Protein 8R3W (pdb70)

Radius of gyration: 24.45 Å; Cα contacts (8 Å, |Δi|>4): 1312; chains: 2; bounding box: 56×61×71 Å

Structure (mmCIF, N/CA/C/O backbone):
data_8R3W
#
_entry.id   8R3W
#
_cell.length_a   64.780
_cell.length_b   65.000
_cell.length_c   122.270
_cell.angle_alpha   90.00
_cell.angle_beta   90.00
_cell.angle_gamma   90.00
#
_symmetry.space_group_name_H-M   'P 21 21 21'
#
loop_
_entity.id
_entity.type
_entity.pdbx_description
1 polymer 'Homospecific Diabody CR57'
2 water water
#
loop_
_atom_site.group_PDB
_atom_site.id
_atom_site.type_symbol
_atom_site.label_atom_id
_atom_site.label_alt_id
_atom_site.label_comp_id
_atom_site.label_asym_id
_atom_site.label_entity_id
_atom_site.label_seq_id
_atom_site.pdbx_PDB_ins_code
_atom_site.Cartn_x
_atom_site.Cartn_y
_atom_site.Cartn_z
_atom_site.occupancy
_atom_site.B_iso_or_equiv
_atom_site.auth_seq_id
_atom_site.auth_comp_id
_atom_site.auth_asym_id
_atom_site.auth_atom_id
_atom_site.pdbx_PDB_model_num
ATOM 1 N N . GLU A 1 4 ? 42.410 -57.798 53.121 1.00 88.91 1 GLU A N 1
ATOM 2 C CA . GLU A 1 4 ? 41.659 -57.967 54.360 1.00 100.87 1 GLU A CA 1
ATOM 3 C C . GLU A 1 4 ? 40.237 -58.435 54.074 1.00 103.64 1 GLU A C 1
ATOM 4 O O . GLU A 1 4 ? 39.975 -59.061 53.047 1.00 103.98 1 GLU A O 1
ATOM 10 N N . VAL A 1 5 ? 39.318 -58.123 54.989 1.00 98.25 2 VAL A N 1
ATOM 11 C CA . VAL A 1 5 ? 37.931 -58.544 54.832 1.00 90.45 2 VAL A CA 1
ATOM 12 C C . VAL A 1 5 ? 37.291 -57.765 53.692 1.00 82.45 2 VAL A C 1
ATOM 13 O O . VAL A 1 5 ? 37.333 -56.528 53.660 1.00 78.12 2 VAL A O 1
ATOM 17 N N . GLN A 1 6 ? 36.694 -58.488 52.748 1.00 77.65 3 GLN A N 1
ATOM 18 C CA . GLN A 1 6 ? 36.049 -57.898 51.584 1.00 73.73 3 GLN A CA 1
ATOM 19 C C . GLN A 1 6 ? 34.574 -58.272 51.585 1.00 69.78 3 GLN A C 1
ATOM 20 O O . GLN A 1 6 ? 34.227 -59.444 51.765 1.00 71.69 3 GLN A O 1
ATOM 26 N N . LEU A 1 7 ? 33.712 -57.279 51.386 1.00 59.78 4 LEU A N 1
ATOM 27 C CA . LEU A 1 7 ? 32.270 -57.483 51.346 1.00 58.78 4 LEU A CA 1
ATOM 28 C C . LEU A 1 7 ? 31.834 -57.632 49.893 1.00 56.57 4 LEU A C 1
ATOM 29 O O . LEU A 1 7 ? 32.004 -56.704 49.094 1.00 60.91 4 LEU A O 1
ATOM 34 N N . VAL A 1 8 ? 31.274 -58.791 49.555 1.00 53.66 5 VAL A N 1
ATOM 35 C CA . VAL A 1 8 ? 30.825 -59.096 48.200 1.00 50.86 5 VAL A CA 1
ATOM 36 C C . VAL A 1 8 ? 29.305 -59.176 48.200 1.00 51.96 5 VAL A C 1
ATOM 37 O O . VAL A 1 8 ? 28.712 -59.851 49.051 1.00 60.01 5 VAL A O 1
ATOM 41 N N . GLN A 1 9 ? 28.679 -58.497 47.245 1.00 48.71 6 GLN A N 1
ATOM 42 C CA . GLN A 1 9 ? 27.230 -58.427 47.146 1.00 51.15 6 GLN A CA 1
ATOM 43 C C . GLN A 1 9 ? 26.737 -59.207 45.935 1.00 51.40 6 GLN A C 1
ATOM 44 O O . GLN A 1 9 ? 27.494 -59.505 45.007 1.00 50.74 6 GLN A O 1
ATOM 50 N N . SER A 1 10 ? 25.446 -59.529 45.953 1.00 53.66 7 SER A N 1
ATOM 51 C CA . SER A 1 10 ? 24.839 -60.262 44.854 1.00 48.68 7 SER A CA 1
ATOM 52 C C . SER A 1 10 ? 24.718 -59.371 43.617 1.00 53.07 7 SER A C 1
ATOM 53 O O . SER A 1 10 ? 24.924 -58.155 43.664 1.00 60.31 7 SER A O 1
ATOM 56 N N . GLY A 1 11 ? 24.370 -59.997 42.498 1.00 63.92 8 GLY A N 1
ATOM 57 C CA . GLY A 1 11 ? 24.334 -59.303 41.228 1.00 62.59 8 GLY A CA 1
ATOM 58 C C . GLY A 1 11 ? 23.131 -58.389 41.081 1.00 64.24 8 GLY A C 1
ATOM 59 O O . GLY A 1 11 ? 22.228 -58.334 41.919 1.00 64.72 8 GLY A O 1
ATOM 60 N N . ALA A 1 12 ? 23.126 -57.659 39.968 1.00 61.12 9 ALA A N 1
ATOM 61 C CA . ALA A 1 12 ? 22.077 -56.685 39.702 1.00 58.31 9 ALA A CA 1
ATOM 62 C C . ALA A 1 12 ? 20.756 -57.379 39.387 1.00 57.12 9 ALA A C 1
ATOM 63 O O . ALA A 1 12 ? 20.720 -58.518 38.914 1.00 64.54 9 ALA A O 1
ATOM 65 N N . GLU A 1 13 ? 19.660 -56.672 39.659 1.00 54.00 10 GLU A N 1
ATOM 66 C CA . GLU A 1 13 ? 18.316 -57.203 39.494 1.00 57.63 10 GLU A CA 1
ATOM 67 C C . GLU A 1 13 ? 17.444 -56.198 38.755 1.00 57.37 10 GLU A C 1
ATOM 68 O O . GLU A 1 13 ? 17.608 -54.983 38.895 1.00 56.05 10 GLU A O 1
ATOM 74 N N . VAL A 1 14 ? 16.510 -56.721 37.967 1.00 61.20 11 VAL A N 1
ATOM 75 C CA . VAL A 1 14 ? 15.50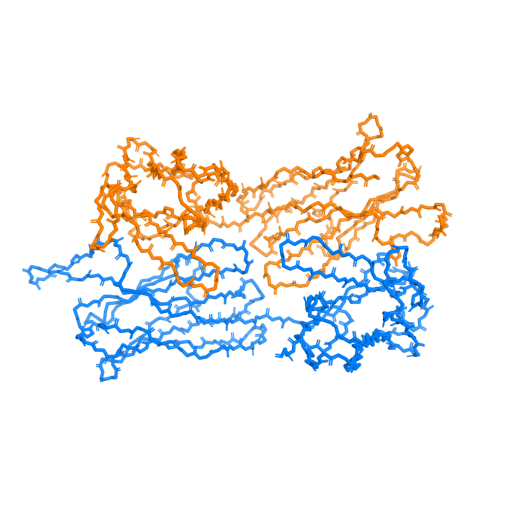9 -55.921 37.269 1.00 55.86 11 VAL A CA 1
ATOM 76 C C . VAL A 1 14 ? 14.149 -56.432 37.722 1.00 57.81 11 VAL A C 1
ATOM 77 O O . VAL A 1 14 ? 13.787 -57.583 37.445 1.00 68.06 11 VAL A O 1
ATOM 81 N N . LYS A 1 15 ? 13.400 -55.589 38.424 1.00 60.60 12 LYS A N 1
ATOM 82 C CA . LYS A 1 15 ? 12.137 -55.986 39.023 1.00 68.63 12 LYS A CA 1
ATOM 83 C C . LYS A 1 15 ? 11.012 -55.085 38.532 1.00 67.39 12 LYS A C 1
ATOM 84 O O . LYS A 1 15 ? 11.233 -53.951 38.100 1.00 71.31 12 LYS A O 1
ATOM 90 N N . LYS A 1 16 ? 9.794 -55.613 38.603 1.00 66.65 13 LYS A N 1
ATOM 91 C CA . LYS A 1 16 ? 8.577 -54.879 38.302 1.00 70.83 13 LYS A CA 1
ATOM 92 C C . LYS A 1 16 ? 8.045 -54.208 39.564 1.00 72.60 13 LYS A C 1
ATOM 93 O O . LYS A 1 16 ? 8.298 -54.679 40.679 1.00 73.26 13 LYS A O 1
ATOM 99 N N . PRO A 1 17 ? 7.318 -53.100 39.427 1.00 71.88 14 PRO A N 1
ATOM 100 C CA . PRO A 1 17 ? 6.721 -52.470 40.611 1.00 70.22 14 PRO A CA 1
ATOM 101 C C . PRO A 1 17 ? 5.714 -53.397 41.275 1.00 71.46 14 PRO A C 1
ATOM 102 O O . PRO A 1 17 ? 4.925 -54.070 40.608 1.00 75.64 14 PRO A O 1
ATOM 106 N N . GLY A 1 18 ? 5.754 -53.433 42.606 1.00 67.30 15 GLY A N 1
ATOM 107 C CA . GLY A 1 18 ? 4.855 -54.254 43.388 1.00 69.54 15 GLY A CA 1
ATOM 108 C C . GLY A 1 18 ? 5.446 -55.556 43.886 1.00 68.81 15 GLY A C 1
ATOM 109 O O . GLY A 1 18 ? 4.782 -56.263 44.654 1.00 69.22 15 GLY A O 1
ATOM 110 N N . SER A 1 19 ? 6.661 -55.895 43.473 1.00 65.47 16 SER A N 1
ATOM 111 C CA . SER A 1 19 ? 7.321 -57.112 43.909 1.00 68.47 16 SER A CA 1
ATOM 112 C C . SER A 1 19 ? 8.324 -56.782 45.012 1.00 59.45 16 SER A C 1
ATOM 113 O O . SER A 1 19 ? 8.409 -55.648 45.490 1.00 58.54 16 SER A O 1
ATOM 116 N N . SER A 1 20 ? 9.091 -57.783 45.429 1.00 61.33 17 SER A N 1
ATOM 117 C CA . SER A 1 20 ? 10.134 -57.617 46.428 1.00 51.46 17 SER A CA 1
ATOM 118 C C . SER A 1 20 ? 11.467 -58.081 45.855 1.00 52.43 17 SER A C 1
ATOM 119 O O . SER A 1 20 ? 11.529 -58.753 44.823 1.00 56.51 17 SER A O 1
ATOM 122 N N . VAL A 1 21 ? 12.543 -57.707 46.539 1.00 50.76 18 VAL A N 1
ATOM 123 C CA . VAL A 1 21 ? 13.898 -57.993 46.085 1.00 51.55 18 VAL A CA 1
ATOM 124 C C . VAL A 1 21 ? 14.766 -58.274 47.305 1.00 52.77 18 VAL A C 1
ATOM 125 O O . VAL A 1 21 ? 14.589 -57.659 48.362 1.00 51.39 18 VAL A O 1
ATOM 129 N N . LYS A 1 22 ? 15.694 -59.217 47.162 1.00 48.64 19 LYS A N 1
ATOM 130 C CA . LYS A 1 22 ? 16.615 -59.578 48.232 1.00 47.20 19 LYS A CA 1
ATOM 131 C C . LYS A 1 22 ? 18.039 -59.463 47.714 1.00 48.26 19 LYS A C 1
ATOM 132 O O . LYS A 1 22 ? 18.398 -60.111 46.725 1.00 64.01 19 LYS A O 1
ATOM 138 N N . VAL A 1 23 ? 18.841 -58.636 48.375 1.00 47.43 20 VAL A N 1
ATOM 139 C CA . VAL A 1 23 ? 20.257 -58.482 48.071 1.00 48.33 20 VAL A CA 1
ATOM 140 C C . VAL A 1 23 ? 21.049 -59.081 49.223 1.00 49.62 20 VAL A C 1
ATOM 141 O O . VAL A 1 23 ? 20.660 -58.953 50.390 1.00 47.96 20 VAL A O 1
ATOM 145 N N . SER A 1 24 ? 22.151 -59.747 48.896 1.00 44.04 21 SER A N 1
ATOM 146 C CA . SER A 1 24 ? 22.989 -60.395 49.890 1.00 50.37 21 SER A CA 1
ATOM 147 C C . SER A 1 24 ? 24.321 -59.666 50.006 1.00 50.87 21 SER A C 1
ATOM 148 O O . SER A 1 24 ? 24.709 -58.890 49.130 1.00 53.40 21 SER A O 1
ATOM 151 N N . CYS A 1 25 ? 25.019 -59.928 51.111 1.00 50.00 22 CYS A N 1
ATOM 152 C CA . CYS A 1 25 ? 26.310 -59.295 51.379 1.00 52.50 22 CYS A CA 1
ATOM 153 C C . CYS A 1 25 ? 27.129 -60.286 52.200 1.00 50.15 22 CYS A C 1
ATOM 154 O O . CYS A 1 25 ? 26.894 -60.444 53.401 1.00 48.54 22 CYS A O 1
ATOM 157 N N . LYS A 1 26 ? 28.074 -60.954 51.545 1.00 56.13 23 LYS A N 1
ATOM 158 C CA . LYS A 1 26 ? 28.901 -61.972 52.177 1.00 59.05 23 LYS A CA 1
ATOM 159 C C . LYS A 1 26 ? 30.255 -61.388 52.554 1.00 62.42 23 LYS A C 1
ATOM 160 O O . LYS A 1 26 ? 30.855 -60.632 51.783 1.00 61.09 23 LYS A O 1
ATOM 166 N N . ALA A 1 27 ? 30.731 -61.740 53.744 1.00 67.10 24 ALA A N 1
ATOM 167 C CA . ALA A 1 27 ? 32.047 -61.336 54.218 1.00 69.78 24 ALA A CA 1
ATOM 168 C C . ALA A 1 27 ? 33.031 -62.479 54.001 1.00 71.76 24 ALA A C 1
ATOM 169 O O . ALA A 1 27 ? 32.739 -63.628 54.348 1.00 72.37 24 ALA A O 1
ATOM 171 N N . SER A 1 28 ? 34.192 -62.160 53.425 1.00 78.01 25 SER A N 1
ATOM 172 C CA . SER A 1 28 ? 35.174 -63.193 53.108 1.00 82.24 25 SER A CA 1
ATOM 173 C C . SER A 1 28 ? 35.916 -63.669 54.351 1.00 87.36 25 SER A C 1
ATOM 174 O O . SER A 1 28 ? 36.200 -64.864 54.487 1.00 89.08 25 SER A O 1
ATOM 177 N N . GLY A 1 29 ? 36.245 -62.753 55.258 1.00 97.00 26 GLY A N 1
ATOM 178 C CA . GLY A 1 29 ? 36.955 -63.114 56.468 1.00 100.37 26 GLY A CA 1
ATOM 179 C C . GLY A 1 29 ? 36.407 -62.422 57.698 1.00 117.28 26 GLY A C 1
ATOM 180 O O . GLY A 1 29 ? 35.313 -61.850 57.660 1.00 107.90 26 GLY A O 1
ATOM 181 N N . GLY A 1 30 ? 37.158 -62.467 58.795 1.00 135.83 27 GLY A N 1
ATOM 182 C CA . GLY A 1 30 ? 36.737 -61.837 60.031 1.00 134.14 27 GLY A CA 1
ATOM 183 C C . GLY A 1 30 ? 35.558 -62.526 60.686 1.00 141.81 27 GLY A C 1
ATOM 184 O O . GLY A 1 30 ? 34.935 -63.410 60.091 1.00 140.64 27 GLY A O 1
ATOM 185 N N . THR A 1 31 ? 35.242 -62.133 61.916 1.00 149.64 28 THR A N 1
ATOM 186 C CA . THR A 1 31 ? 34.109 -62.686 62.645 1.00 146.06 28 THR A CA 1
ATOM 187 C C . THR A 1 31 ? 32.909 -61.759 62.501 1.00 128.23 28 THR A C 1
ATOM 188 O O . THR A 1 31 ? 33.008 -60.556 62.763 1.00 129.47 28 THR A O 1
ATOM 192 N N . PHE A 1 32 ? 31.779 -62.323 62.070 1.00 112.10 29 PHE A N 1
ATOM 193 C CA . PHE A 1 32 ? 30.584 -61.522 61.840 1.00 99.94 29 PHE A CA 1
ATOM 194 C C . PHE A 1 32 ? 29.964 -61.016 63.135 1.00 92.70 29 PHE A C 1
ATOM 195 O O . PHE A 1 32 ? 29.233 -60.019 63.111 1.00 80.53 29 PHE A O 1
ATOM 203 N N . ASN A 1 33 ? 30.243 -61.674 64.260 1.00 93.35 30 ASN A N 1
ATOM 204 C CA . ASN A 1 33 ? 29.613 -61.332 65.527 1.00 87.02 30 ASN A CA 1
ATOM 205 C C . ASN A 1 33 ? 30.142 -60.039 66.133 1.00 82.95 30 ASN A C 1
ATOM 206 O O . ASN A 1 33 ? 29.503 -59.500 67.044 1.00 75.12 30 ASN A O 1
ATOM 211 N N . ARG A 1 34 ? 31.277 -59.525 65.659 1.00 80.05 31 ARG A N 1
ATOM 212 C CA . ARG A 1 34 ? 31.890 -58.336 66.234 1.00 86.58 31 ARG A CA 1
ATOM 213 C C . ARG A 1 34 ? 31.637 -57.082 65.403 1.00 74.39 31 ARG A C 1
ATOM 214 O O . ARG A 1 34 ? 32.357 -56.089 65.557 1.00 70.63 31 ARG A O 1
ATOM 222 N N . TYR A 1 35 ? 30.631 -57.103 64.533 1.00 63.33 32 TYR A N 1
ATOM 223 C CA . TYR A 1 35 ? 30.338 -55.958 63.684 1.00 67.42 32 TYR A CA 1
ATOM 224 C C . TYR A 1 35 ? 28.837 -55.863 63.464 1.00 62.91 32 TYR A C 1
ATOM 225 O O . TYR A 1 35 ? 28.095 -56.825 63.676 1.00 65.61 32 TYR A O 1
ATOM 234 N N . THR A 1 36 ? 28.402 -54.685 63.033 1.00 56.57 33 THR A N 1
ATOM 235 C CA . THR A 1 36 ? 27.053 -54.472 62.536 1.00 54.10 33 THR A CA 1
ATOM 236 C C . THR A 1 36 ? 27.112 -54.216 61.036 1.00 47.96 33 THR A C 1
ATOM 237 O O . THR A 1 36 ? 28.138 -53.792 60.497 1.00 49.54 33 THR A O 1
ATOM 241 N N . VAL A 1 37 ? 26.001 -54.489 60.360 1.00 47.19 34 VAL A N 1
ATOM 242 C CA . VAL A 1 37 ? 25.918 -54.364 58.910 1.00 43.31 34 VAL A CA 1
ATOM 243 C C . VAL A 1 37 ? 24.798 -53.392 58.583 1.00 41.06 34 VAL A C 1
ATOM 244 O O . VAL A 1 37 ? 23.644 -53.612 58.972 1.00 42.62 34 VAL A O 1
ATOM 248 N N . ASN A 1 38 ? 25.138 -52.320 57.876 1.00 40.37 35 ASN A N 1
ATOM 249 C CA . ASN A 1 38 ? 24.187 -51.303 57.465 1.00 37.84 35 ASN A CA 1
ATOM 250 C C . ASN A 1 38 ? 23.926 -51.411 55.970 1.00 40.28 35 ASN A C 1
ATOM 251 O O . ASN A 1 38 ? 24.699 -52.019 55.225 1.00 42.40 35 ASN A O 1
ATOM 256 N N . TRP A 1 39 ? 22.824 -50.806 55.537 1.00 37.92 36 TRP A N 1
ATOM 257 C CA . TRP A 1 39 ? 22.476 -50.744 54.125 1.00 38.46 36 TRP A CA 1
ATOM 258 C C . TRP A 1 39 ? 22.217 -49.295 53.740 1.00 41.07 36 TRP A C 1
ATOM 259 O O . TRP A 1 39 ? 21.412 -48.608 54.378 1.00 33.77 36 TRP A O 1
ATOM 270 N N . VAL A 1 40 ? 22.915 -48.837 52.702 1.00 33.92 37 VAL A N 1
ATOM 271 C CA . VAL A 1 40 ? 22.798 -47.481 52.183 1.00 34.42 37 VAL A CA 1
ATOM 272 C C . VAL A 1 40 ? 22.531 -47.578 50.688 1.00 41.59 37 VAL A C 1
ATOM 273 O O . VAL A 1 40 ? 23.204 -48.340 49.984 1.00 40.19 37 VAL A O 1
ATOM 277 N N . ARG A 1 41 ? 21.554 -46.818 50.203 1.00 34.27 38 ARG A N 1
ATOM 278 C CA . ARG A 1 41 ? 21.200 -46.849 48.794 1.00 46.45 38 ARG A CA 1
ATOM 279 C C . ARG A 1 41 ? 21.465 -45.492 48.153 1.00 39.74 38 ARG A C 1
ATOM 280 O O . ARG A 1 41 ? 21.583 -44.468 48.833 1.00 42.85 38 ARG A O 1
ATOM 288 N N . GLN A 1 42 ? 21.568 -45.499 46.824 1.00 44.01 39 GLN A N 1
ATOM 289 C CA . GLN A 1 42 ? 21.957 -44.305 46.076 1.00 41.40 39 GLN A CA 1
ATOM 290 C C . GLN A 1 42 ? 21.269 -44.338 44.720 1.00 38.61 39 GLN A C 1
ATOM 291 O O . GLN A 1 42 ? 21.628 -45.148 43.860 1.00 38.44 39 GLN A O 1
ATOM 297 N N . ALA A 1 43 ? 20.286 -43.464 44.530 1.00 38.32 40 ALA A N 1
ATOM 298 C CA . ALA A 1 43 ? 19.628 -43.355 43.240 1.00 43.04 40 ALA A CA 1
ATOM 299 C C . ALA A 1 43 ? 20.605 -42.806 42.198 1.00 50.80 40 ALA A C 1
ATOM 300 O O . ALA A 1 43 ? 21.527 -42.059 42.538 1.00 40.80 40 ALA A O 1
ATOM 302 N N . PRO A 1 44 ? 20.429 -43.170 40.925 1.00 48.87 41 PRO A N 1
ATOM 303 C CA . PRO A 1 44 ? 21.372 -42.722 39.885 1.00 51.16 41 PRO A CA 1
ATOM 304 C C . PRO A 1 44 ? 21.477 -41.206 39.838 1.00 52.87 41 PRO A C 1
ATOM 305 O O . PRO A 1 44 ? 20.485 -40.501 39.640 1.00 51.78 41 PRO A O 1
ATOM 309 N N . GLY A 1 45 ? 22.698 -40.708 40.027 1.00 55.64 42 GLY A N 1
ATOM 310 C CA . GLY A 1 45 ? 22.954 -39.283 40.047 1.00 48.08 42 GLY A CA 1
ATOM 311 C C . GLY A 1 45 ? 22.570 -38.578 41.328 1.00 62.16 42 GLY A C 1
ATOM 312 O O . GLY A 1 45 ? 22.515 -37.344 41.342 1.00 63.90 42 GLY A O 1
ATOM 313 N N . GLN A 1 46 ? 22.316 -39.312 42.406 1.00 51.04 43 GLN A N 1
ATOM 314 C CA . GLN A 1 46 ? 21.797 -38.745 43.643 1.00 50.94 43 GLN A CA 1
ATOM 315 C C . GLN A 1 46 ? 22.712 -39.101 44.814 1.00 49.89 43 GLN A C 1
ATOM 316 O O . GLN A 1 46 ? 23.730 -39.780 44.660 1.00 45.28 43 GLN A O 1
ATOM 322 N N . GLY A 1 47 ? 22.330 -38.629 46.001 1.00 48.04 44 GLY A N 1
ATOM 323 C CA . GLY A 1 47 ? 23.128 -38.816 47.192 1.00 40.17 44 GLY A CA 1
ATOM 324 C C . GLY A 1 47 ? 22.882 -40.151 47.865 1.00 45.99 44 GLY A C 1
ATOM 325 O O . GLY A 1 47 ? 22.138 -41.007 47.385 1.00 42.91 44 GLY A O 1
ATOM 326 N N . LEU A 1 48 ? 23.535 -40.324 49.010 1.00 41.06 45 LEU A N 1
ATOM 327 C CA . LEU A 1 48 ? 23.422 -41.548 49.788 1.00 38.17 45 LEU A CA 1
ATOM 328 C C . LEU A 1 48 ? 22.274 -41.438 50.783 1.00 41.45 45 LEU A C 1
ATOM 329 O O . LEU A 1 48 ? 21.912 -40.346 51.228 1.00 40.50 45 LEU A O 1
ATOM 334 N N . GLU A 1 49 ? 21.701 -42.588 51.129 1.00 39.52 46 GLU A N 1
ATOM 335 C CA . GLU A 1 49 ? 20.532 -42.640 52.000 1.00 43.04 46 GLU A CA 1
ATOM 336 C C . GLU A 1 49 ? 20.632 -43.873 52.885 1.00 44.06 46 GLU A C 1
ATOM 337 O O . GLU A 1 49 ? 20.635 -45.002 52.384 1.00 38.39 46 GLU A O 1
ATOM 343 N N . TRP A 1 50 ? 20.719 -43.656 54.195 1.00 34.62 47 TRP A N 1
ATOM 344 C CA . TRP A 1 50 ? 20.760 -44.765 55.138 1.00 43.20 47 TRP A CA 1
ATOM 345 C C . TRP A 1 50 ? 19.387 -45.414 55.246 1.00 41.53 47 TRP A C 1
ATOM 346 O O . TRP A 1 50 ? 18.374 -44.728 55.412 1.00 38.42 47 TRP A O 1
ATOM 357 N N . MET A 1 51 ? 19.352 -46.741 55.151 1.00 39.30 48 MET A N 1
ATOM 358 C CA . MET A 1 51 ? 18.105 -47.492 55.234 1.00 38.84 48 MET A CA 1
ATOM 359 C C . MET A 1 51 ? 17.926 -48.236 56.545 1.00 38.62 48 MET A C 1
ATOM 360 O O . MET A 1 51 ? 16.833 -48.209 57.116 1.00 40.71 48 MET A O 1
ATOM 365 N N . GLY A 1 52 ? 18.959 -48.909 57.030 1.00 41.47 49 GLY A N 1
ATOM 366 C CA . GLY A 1 52 ? 18.833 -49.669 58.258 1.00 43.53 49 GLY A CA 1
ATOM 367 C C . GLY A 1 52 ? 20.108 -50.426 58.550 1.00 44.13 49 GLY A C 1
ATOM 368 O O . GLY A 1 52 ? 21.037 -50.470 57.736 1.00 39.99 49 GLY A O 1
ATOM 369 N N . GLY A 1 53 ? 20.136 -51.025 59.738 1.00 36.65 50 GLY A N 1
ATOM 370 C CA . GLY A 1 53 ? 21.278 -51.811 60.164 1.00 38.69 50 GLY A CA 1
ATOM 371 C C . GLY A 1 53 ? 20.832 -52.974 61.021 1.00 46.98 50 GLY A C 1
ATOM 372 O O . GLY A 1 53 ? 19.719 -52.988 61.558 1.00 43.42 50 GLY A O 1
ATOM 373 N N . ILE A 1 54 ? 21.718 -53.960 61.144 1.00 45.75 51 ILE A N 1
ATOM 374 C CA . ILE A 1 54 ? 21.452 -55.162 61.922 1.00 46.15 51 ILE A CA 1
ATOM 375 C C . ILE A 1 54 ? 22.644 -55.445 62.825 1.00 44.12 51 ILE A C 1
ATOM 376 O O . ILE A 1 54 ? 23.795 -55.195 62.450 1.00 42.96 51 ILE A O 1
ATOM 381 N N . ILE A 1 55 ? 22.363 -55.948 64.023 1.00 46.46 52 ILE A N 1
ATOM 382 C CA . ILE A 1 55 ? 23.393 -56.426 64.941 1.00 50.32 52 ILE A CA 1
ATOM 383 C C . ILE A 1 55 ? 23.307 -57.948 64.957 1.00 53.55 52 ILE A C 1
ATOM 384 O O . ILE A 1 55 ? 22.415 -58.506 65.611 1.00 59.99 52 ILE A O 1
ATOM 389 N N . PRO A 1 56 ? 24.192 -58.651 64.247 1.00 55.70 53 PRO A N 1
ATOM 390 C CA . PRO A 1 56 ? 24.055 -60.114 64.119 1.00 57.92 53 PRO A CA 1
ATOM 391 C C . PRO A 1 56 ? 23.963 -60.876 65.433 1.00 63.08 53 PRO A C 1
ATOM 392 O O . PRO A 1 56 ? 23.250 -61.886 65.491 1.00 73.89 53 PRO A O 1
ATOM 396 N N . ILE A 1 57 ? 24.654 -60.440 66.487 1.00 68.21 54 ILE A N 1
ATOM 397 C CA . ILE A 1 57 ? 24.605 -61.173 67.751 1.00 69.76 54 ILE A CA 1
ATOM 398 C C . ILE A 1 57 ? 23.234 -61.029 68.401 1.00 78.40 54 ILE A C 1
ATOM 399 O O . ILE A 1 57 ? 22.633 -62.014 68.847 1.00 82.26 54 ILE A O 1
ATOM 404 N N . PHE A 1 58 ? 22.721 -59.799 68.469 1.00 78.03 55 PHE A N 1
ATOM 405 C CA . PHE A 1 58 ? 21.436 -59.559 69.116 1.00 76.59 55 PHE A CA 1
ATOM 406 C C . PHE A 1 58 ? 20.263 -60.049 68.281 1.00 78.51 55 PHE A C 1
ATOM 407 O O . PHE A 1 58 ? 19.160 -60.199 68.816 1.00 75.14 55 PHE A O 1
ATOM 415 N N . GLY A 1 59 ? 20.472 -60.301 66.990 1.00 71.40 56 GLY A N 1
ATOM 416 C CA . GLY A 1 59 ? 19.365 -60.623 66.108 1.00 63.32 56 GLY A CA 1
ATOM 417 C C . GLY A 1 59 ? 18.358 -59.504 65.981 1.00 63.80 56 GLY A C 1
ATOM 418 O O . GLY A 1 59 ? 17.161 -59.766 65.821 1.00 60.37 56 GLY A O 1
ATOM 419 N N . THR A 1 60 ? 18.815 -58.256 66.054 1.00 58.79 57 THR A N 1
ATOM 420 C CA . THR A 1 60 ? 17.953 -57.084 66.051 1.00 52.78 57 THR A CA 1
ATOM 421 C C . THR A 1 60 ? 18.339 -56.175 64.893 1.00 48.46 57 THR A C 1
ATOM 422 O O . THR A 1 60 ? 19.525 -56.008 64.591 1.00 51.14 57 THR A O 1
ATOM 426 N N . ALA A 1 61 ? 17.333 -55.595 64.245 1.00 46.63 58 ALA A N 1
ATOM 427 C CA . ALA A 1 61 ? 17.541 -54.673 63.140 1.00 42.59 58 ALA A CA 1
ATOM 428 C C . ALA A 1 61 ? 16.744 -53.400 63.380 1.00 42.62 58 ALA A C 1
ATOM 429 O O . ALA A 1 61 ? 15.619 -53.445 63.887 1.00 46.30 58 ALA A O 1
ATOM 431 N N . ASN A 1 62 ? 17.336 -52.265 63.022 1.00 36.67 59 ASN A N 1
ATOM 432 C CA . ASN A 1 62 ? 16.673 -50.973 63.105 1.00 43.32 59 ASN A CA 1
ATOM 433 C C . ASN A 1 62 ? 16.579 -50.375 61.711 1.00 39.50 59 ASN A C 1
ATOM 434 O O . ASN A 1 62 ? 17.508 -50.508 60.910 1.00 39.52 59 ASN A O 1
ATOM 439 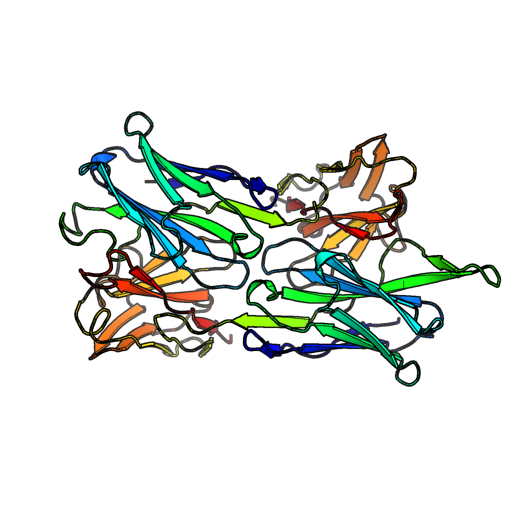N N . TYR A 1 63 ? 15.455 -49.722 61.423 1.00 41.12 60 TYR A N 1
ATOM 440 C CA . TYR A 1 63 ? 15.186 -49.187 60.096 1.00 39.55 60 TYR A CA 1
ATOM 441 C C . TYR A 1 63 ? 14.844 -47.708 60.176 1.00 43.10 60 TYR A C 1
ATOM 442 O O . TYR A 1 63 ? 14.258 -47.240 61.156 1.00 43.06 60 TYR A O 1
ATOM 451 N N . ALA A 1 64 ? 15.212 -46.978 59.126 1.00 51.25 61 ALA A N 1
ATOM 452 C CA . ALA A 1 64 ? 14.784 -45.595 58.991 1.00 46.97 61 ALA A CA 1
ATOM 453 C C . ALA A 1 64 ? 13.264 -45.529 58.860 1.00 51.86 61 ALA A C 1
ATOM 454 O O . ALA A 1 64 ? 12.607 -46.489 58.447 1.00 46.68 61 ALA A O 1
ATOM 456 N N . GLN A 1 65 ? 12.710 -44.368 59.213 1.00 55.20 62 GLN A N 1
ATOM 457 C CA . GLN A 1 65 ? 11.261 -44.233 59.344 1.00 56.34 62 GLN A CA 1
ATOM 458 C C . GLN A 1 65 ? 10.539 -44.575 58.045 1.00 56.95 62 GLN A C 1
ATOM 459 O O . GLN A 1 65 ? 9.583 -45.360 58.042 1.00 60.57 62 GLN A O 1
ATOM 465 N N . ARG A 1 66 ? 10.985 -43.998 56.928 1.00 54.27 63 ARG A N 1
ATOM 466 C CA . ARG A 1 66 ? 10.272 -44.152 55.664 1.00 61.02 63 ARG A CA 1
ATOM 467 C C . ARG A 1 66 ? 10.322 -45.572 55.113 1.00 56.39 63 ARG A C 1
ATOM 468 O O . ARG A 1 66 ? 9.602 -45.869 54.153 1.00 57.78 63 ARG A O 1
ATOM 476 N N . PHE A 1 67 ? 11.137 -46.454 55.689 1.00 49.30 64 PHE A N 1
ATOM 477 C CA . PHE A 1 67 ? 11.222 -47.831 55.228 1.00 57.27 64 PHE A CA 1
ATOM 478 C C . PHE A 1 67 ? 10.509 -48.820 56.141 1.00 52.34 64 PHE A C 1
ATOM 479 O O . PHE A 1 67 ? 10.416 -50.000 55.789 1.00 57.01 64 PHE A O 1
ATOM 487 N N . GLN A 1 68 ? 10.006 -48.374 57.290 1.00 47.54 65 GLN A N 1
ATOM 488 C CA . GLN A 1 68 ? 9.325 -49.280 58.206 1.00 51.25 65 GLN A CA 1
ATOM 489 C C . GLN A 1 68 ? 8.057 -49.827 57.564 1.00 50.04 65 GLN A C 1
ATOM 490 O O . GLN A 1 68 ? 7.241 -49.073 57.027 1.00 54.47 65 GLN A O 1
ATOM 496 N N . GLY A 1 69 ? 7.900 -51.147 57.618 1.00 49.70 66 GLY A N 1
ATOM 497 C CA . GLY A 1 69 ? 6.802 -51.828 56.969 1.00 48.25 66 GLY A CA 1
ATOM 498 C C . GLY A 1 69 ? 7.127 -52.371 55.595 1.00 45.09 66 GLY A C 1
ATOM 499 O O . GLY A 1 69 ? 6.339 -53.157 55.057 1.00 46.95 66 GLY A O 1
ATOM 500 N N . ARG A 1 70 ? 8.263 -51.974 55.016 1.00 42.39 67 ARG A N 1
ATOM 501 C CA . ARG A 1 70 ? 8.688 -52.462 53.712 1.00 46.33 67 ARG A CA 1
ATOM 502 C C . ARG A 1 70 ? 10.090 -53.053 53.701 1.00 44.95 67 ARG A C 1
ATOM 503 O O . ARG A 1 70 ? 10.458 -53.691 52.709 1.00 42.43 67 ARG A O 1
ATOM 511 N N . LEU A 1 71 ? 10.885 -52.854 54.746 1.00 41.02 68 LEU A N 1
ATOM 512 C CA . LEU A 1 71 ? 12.279 -53.270 54.761 1.00 44.30 68 LEU A CA 1
ATOM 513 C C . LEU A 1 71 ? 12.531 -54.176 55.955 1.00 48.34 68 LEU A C 1
ATOM 514 O O . LEU A 1 71 ? 12.130 -53.855 57.080 1.00 48.32 68 LEU A O 1
ATOM 519 N N . THR A 1 72 ? 13.182 -55.309 55.705 1.00 42.87 69 THR A N 1
ATOM 520 C CA . THR A 1 72 ? 13.679 -56.184 56.756 1.00 43.12 69 THR A CA 1
ATOM 521 C C . THR A 1 72 ? 15.106 -56.582 56.417 1.00 47.38 69 THR A C 1
ATOM 522 O O . THR A 1 72 ? 15.436 -56.808 55.249 1.00 48.10 69 THR A O 1
ATOM 526 N N . ILE A 1 73 ? 15.952 -56.650 57.439 1.00 42.19 70 ILE A N 1
ATOM 527 C CA . ILE A 1 73 ? 17.351 -57.027 57.286 1.00 38.37 70 ILE A CA 1
ATOM 528 C C . ILE A 1 73 ? 17.609 -58.229 58.177 1.00 45.27 70 ILE A C 1
ATOM 529 O O . ILE A 1 73 ? 17.268 -58.210 59.365 1.00 48.41 70 ILE A O 1
ATOM 534 N N . THR A 1 74 ? 18.200 -59.271 57.605 1.00 47.09 71 THR A N 1
ATOM 535 C CA . THR A 1 74 ? 18.502 -60.492 58.331 1.00 49.67 71 THR A CA 1
ATOM 536 C C . THR A 1 74 ? 19.954 -60.870 58.088 1.00 52.26 71 THR A C 1
ATOM 537 O O . THR A 1 74 ? 20.663 -60.239 57.299 1.00 49.23 71 THR A O 1
ATOM 541 N N . ALA A 1 75 ? 20.395 -61.915 58.783 1.00 54.71 72 ALA A N 1
ATOM 542 C CA . ALA A 1 75 ? 21.769 -62.373 58.669 1.00 57.35 72 ALA A CA 1
ATOM 543 C C . ALA A 1 75 ? 21.823 -63.859 58.972 1.00 59.14 72 ALA A C 1
ATOM 544 O O . ALA A 1 75 ? 20.956 -64.408 59.657 1.00 64.59 72 ALA A O 1
ATOM 546 N N . ASP A 1 76 ? 22.855 -64.508 58.440 1.00 68.20 73 ASP A N 1
ATOM 547 C CA . ASP A 1 76 ? 23.158 -65.906 58.735 1.00 75.44 73 ASP A CA 1
ATOM 548 C C . ASP A 1 76 ? 24.616 -65.956 59.182 1.00 85.84 73 ASP A C 1
ATOM 549 O O . ASP A 1 76 ? 25.528 -65.842 58.358 1.00 85.55 73 ASP A O 1
ATOM 554 N N . GLU A 1 77 ? 24.828 -66.116 60.490 1.00 87.87 74 GLU A N 1
ATOM 555 C CA . GLU A 1 77 ? 26.180 -66.124 61.037 1.00 91.42 74 GLU A CA 1
ATOM 556 C C . GLU A 1 77 ? 27.002 -67.302 60.532 1.00 99.59 74 GLU A C 1
ATOM 557 O O . GLU A 1 77 ? 28.236 -67.246 60.576 1.00 97.33 74 GLU A O 1
ATOM 563 N N . SER A 1 78 ? 26.349 -68.364 60.053 1.00 95.06 75 SER A N 1
ATOM 564 C CA . SER A 1 78 ? 27.081 -69.532 59.572 1.00 100.00 75 SER A CA 1
ATOM 565 C C . SER A 1 78 ? 27.881 -69.202 58.318 1.00 98.67 75 SER A C 1
ATOM 566 O O . SER A 1 78 ? 29.058 -69.564 58.206 1.00 110.27 75 SER A O 1
ATOM 569 N N . THR A 1 79 ? 27.261 -68.513 57.364 1.00 95.15 76 THR A N 1
ATOM 570 C CA . THR A 1 79 ? 27.933 -68.106 56.139 1.00 93.80 76 THR A CA 1
ATOM 571 C C . THR A 1 79 ? 28.448 -66.674 56.192 1.00 83.35 76 THR A C 1
ATOM 572 O O . THR A 1 79 ? 28.995 -66.193 55.195 1.00 75.50 76 THR A O 1
ATOM 576 N N . SER A 1 80 ? 28.296 -65.992 57.329 1.00 80.71 77 SER A N 1
ATOM 577 C CA . SER A 1 80 ? 28.698 -64.594 57.477 1.00 75.66 77 SER A CA 1
ATOM 578 C C . SER A 1 80 ? 28.110 -63.743 56.355 1.00 70.82 77 SER A C 1
ATOM 579 O O . SER A 1 80 ? 28.796 -62.946 55.711 1.00 60.81 77 SER A O 1
ATOM 582 N N . THR A 1 81 ? 26.816 -63.936 56.111 1.00 69.35 78 THR A N 1
ATOM 583 C CA . THR A 1 81 ? 26.099 -63.256 55.043 1.00 63.35 78 THR A CA 1
ATOM 584 C C . THR A 1 81 ? 24.938 -62.476 55.639 1.00 59.39 78 THR A C 1
ATOM 585 O O . THR A 1 81 ? 24.167 -63.015 56.440 1.00 62.55 78 THR A O 1
ATOM 589 N N . ALA A 1 82 ? 24.821 -61.210 55.255 1.00 53.93 79 ALA A N 1
ATOM 590 C CA . ALA A 1 82 ? 23.698 -60.371 55.641 1.00 50.88 79 ALA A CA 1
ATOM 591 C C . ALA A 1 82 ? 22.787 -60.172 54.438 1.00 55.02 79 ALA A C 1
ATOM 592 O O . ALA A 1 82 ? 23.257 -60.085 53.298 1.00 48.43 79 ALA A O 1
ATOM 594 N N . TYR A 1 83 ? 21.484 -60.105 54.693 1.00 52.82 80 TYR A N 1
ATOM 595 C CA . TYR A 1 83 ? 20.493 -59.993 53.637 1.00 51.90 80 TYR A CA 1
ATOM 596 C C . TYR A 1 83 ? 19.629 -58.758 53.847 1.00 50.95 80 TYR A C 1
ATOM 597 O O . TYR A 1 83 ? 19.383 -58.332 54.979 1.00 45.34 80 TYR A O 1
ATOM 606 N N . MET A 1 84 ? 19.173 -58.190 52.735 1.00 48.48 81 MET A N 1
ATOM 607 C CA . MET A 1 84 ? 18.267 -57.053 52.738 1.00 51.23 81 MET A CA 1
ATOM 608 C C . MET A 1 84 ? 17.103 -57.363 51.812 1.00 50.75 81 MET A C 1
ATOM 609 O O . MET A 1 84 ? 17.314 -57.724 50.651 1.00 52.50 81 MET A O 1
ATOM 614 N N . GLU A 1 85 ? 15.882 -57.237 52.324 1.00 50.24 82 GLU A N 1
ATOM 615 C CA . GLU A 1 85 ? 14.677 -57.442 51.530 1.00 52.89 82 GLU A CA 1
ATOM 616 C C . GLU A 1 85 ? 13.839 -56.173 51.565 1.00 47.73 82 GLU A C 1
ATOM 617 O O . GLU A 1 85 ? 13.460 -55.706 52.645 1.00 45.80 82 GLU A O 1
ATOM 623 N N . LEU A 1 86 ? 13.554 -55.622 50.390 1.00 48.30 83 LEU A N 1
ATOM 624 C CA . LEU A 1 86 ? 12.699 -54.452 50.244 1.00 47.11 83 LEU A CA 1
ATOM 625 C C . LEU A 1 86 ? 11.418 -54.883 49.540 1.00 45.94 83 LEU A C 1
ATOM 626 O O . LEU A 1 86 ? 11.470 -55.428 48.433 1.00 52.31 83 LEU A O 1
ATOM 631 N N . SER A 1 87 ? 10.280 -54.649 50.185 1.00 45.73 84 SER A N 1
ATOM 632 C CA . SER A 1 87 ? 8.986 -55.093 49.689 1.00 47.64 84 SER A CA 1
ATOM 633 C C . SER A 1 87 ? 8.194 -53.923 49.114 1.00 51.25 84 SER A C 1
ATOM 634 O O . SER A 1 87 ? 8.535 -52.753 49.304 1.00 54.05 84 SER A O 1
ATOM 637 N N . SER A 1 88 ? 7.113 -54.263 48.411 1.00 50.47 85 SER A N 1
ATOM 638 C CA . SER A 1 88 ? 6.229 -53.295 47.761 1.00 56.88 85 SER A CA 1
ATOM 639 C C . SER A 1 88 ? 7.036 -52.268 46.965 1.00 57.38 85 SER A C 1
ATOM 640 O O . SER A 1 88 ? 7.017 -51.065 47.233 1.00 53.85 85 SER A O 1
ATOM 643 N N . LEU A 1 89 ? 7.760 -52.776 45.972 1.00 61.12 86 LEU A N 1
ATOM 644 C CA . LEU A 1 89 ? 8.694 -51.947 45.225 1.00 51.25 86 LEU A CA 1
ATOM 645 C C . LEU A 1 89 ? 7.958 -50.935 44.356 1.00 62.46 86 LEU A C 1
ATOM 646 O O . LEU A 1 89 ? 6.887 -51.217 43.809 1.00 59.62 86 LEU A O 1
ATOM 651 N N . ARG A 1 90 ? 8.539 -49.745 44.244 1.00 60.02 87 ARG A N 1
ATOM 652 C CA . ARG A 1 90 ? 8.079 -48.722 43.320 1.00 58.69 87 ARG A CA 1
ATOM 653 C C . ARG A 1 90 ? 9.266 -48.240 42.501 1.00 54.13 87 ARG A C 1
ATOM 654 O O . ARG A 1 90 ? 10.424 -48.474 42.857 1.00 52.88 87 ARG A O 1
ATOM 662 N N . SER A 1 91 ? 8.968 -47.559 41.392 1.00 56.37 88 SER A N 1
ATOM 663 C CA . SER A 1 91 ? 10.037 -47.024 40.552 1.00 62.05 88 SER A CA 1
ATOM 664 C C . SER A 1 91 ? 10.951 -46.097 41.341 1.00 63.00 88 SER A C 1
ATOM 665 O O . SER A 1 91 ? 12.129 -45.942 40.996 1.00 57.87 88 SER A O 1
ATOM 668 N N . ASP A 1 92 ? 10.431 -45.491 42.412 1.00 69.08 89 ASP A N 1
ATOM 669 C CA . ASP A 1 92 ? 11.223 -44.657 43.307 1.00 58.41 89 ASP A CA 1
ATOM 670 C C . ASP A 1 92 ? 12.332 -45.428 44.013 1.00 58.14 89 ASP A C 1
ATOM 671 O O . ASP A 1 92 ? 13.220 -44.801 44.600 1.00 54.75 89 ASP A O 1
ATOM 676 N N . ASP A 1 93 ? 12.306 -46.759 43.979 1.00 55.25 90 ASP A N 1
ATOM 677 C CA . ASP A 1 93 ? 13.310 -47.567 44.657 1.00 53.65 90 ASP A CA 1
ATOM 678 C C . ASP A 1 93 ? 14.478 -47.952 43.756 1.00 53.45 90 ASP A C 1
ATOM 679 O O . ASP A 1 93 ? 15.389 -48.650 44.214 1.00 51.79 90 ASP A O 1
ATOM 684 N N . THR A 1 94 ? 14.475 -47.519 42.496 1.00 52.57 91 THR A N 1
ATOM 685 C CA . THR A 1 94 ? 15.596 -47.781 41.601 1.00 45.62 91 THR A CA 1
ATOM 686 C C . THR A 1 94 ? 16.854 -47.101 42.125 1.00 45.92 91 THR A C 1
ATOM 687 O O . THR A 1 94 ? 16.921 -45.869 42.185 1.00 51.84 91 THR A O 1
ATOM 691 N N . ALA A 1 95 ? 17.853 -47.898 42.495 1.00 43.47 92 ALA A N 1
ATOM 692 C CA . ALA A 1 95 ? 19.061 -47.347 43.099 1.00 41.66 92 ALA A CA 1
ATOM 693 C C . ALA A 1 95 ? 20.134 -48.423 43.174 1.00 44.56 92 ALA A C 1
ATOM 694 O O . ALA A 1 95 ? 19.880 -49.608 42.940 1.00 40.77 92 ALA A O 1
ATOM 696 N N . VAL A 1 96 ? 21.344 -47.983 43.508 1.00 45.28 93 VAL A N 1
ATOM 697 C CA . VAL A 1 96 ? 22.441 -48.874 43.862 1.00 44.21 93 VAL A CA 1
ATOM 698 C C . VAL A 1 96 ? 22.412 -49.082 45.369 1.00 45.71 93 VAL A C 1
ATOM 699 O O . VAL A 1 96 ? 22.335 -48.114 46.136 1.00 37.82 93 VAL A O 1
ATOM 703 N N . TYR A 1 97 ? 22.477 -50.339 45.796 1.00 42.32 94 TYR A N 1
ATOM 704 C CA . TYR A 1 97 ? 22.364 -50.697 47.205 1.00 36.46 94 TYR A CA 1
ATOM 705 C C . TYR A 1 97 ? 23.715 -51.178 47.715 1.00 43.52 94 TYR A C 1
ATOM 706 O O . TYR A 1 97 ? 24.273 -52.148 47.191 1.00 44.23 94 TYR A O 1
ATOM 715 N N . PHE A 1 98 ? 24.234 -50.494 48.731 1.00 41.44 95 PHE A N 1
ATOM 716 C CA . PHE A 1 98 ? 25.501 -50.831 49.359 1.00 39.91 95 PHE A CA 1
ATOM 717 C C . PHE A 1 98 ? 25.261 -51.459 50.726 1.00 44.92 95 PHE A C 1
ATOM 718 O O . PHE A 1 98 ? 24.320 -51.095 51.438 1.00 39.72 95 PHE A O 1
ATOM 726 N N . CYS A 1 99 ? 26.125 -52.404 51.087 1.00 36.92 96 CYS A N 1
ATOM 727 C CA . CYS A 1 99 ? 26.252 -52.863 52.461 1.00 41.34 96 CYS A CA 1
ATOM 728 C C . CYS A 1 99 ? 27.556 -52.319 53.030 1.00 40.26 96 CYS A C 1
ATOM 729 O O . CYS A 1 99 ? 28.573 -52.257 52.330 1.00 43.11 96 CYS A O 1
ATOM 732 N N . ALA A 1 100 ? 27.515 -51.896 54.290 1.00 41.62 97 ALA A N 1
ATOM 733 C CA . ALA A 1 100 ? 28.669 -51.299 54.944 1.00 41.12 97 ALA A CA 1
ATOM 734 C C . ALA A 1 100 ? 28.786 -51.846 56.357 1.00 45.58 97 ALA A C 1
ATOM 735 O O . ALA A 1 100 ? 27.780 -52.011 57.053 1.00 46.77 97 ALA A O 1
ATOM 737 N N . ARG A 1 101 ? 30.017 -52.121 56.771 1.00 45.99 98 ARG A N 1
ATOM 738 C CA . ARG A 1 101 ? 30.298 -52.692 58.077 1.00 48.21 98 ARG A CA 1
ATOM 739 C C . ARG A 1 101 ? 30.642 -51.589 59.069 1.00 51.43 98 ARG A C 1
ATOM 740 O O . ARG A 1 101 ? 31.320 -50.616 58.724 1.00 46.93 98 ARG A O 1
ATOM 748 N N . GLU A 1 102 ? 30.170 -51.748 60.304 1.00 52.93 99 GLU A N 1
ATOM 749 C CA . GLU A 1 102 ? 30.412 -50.797 61.378 1.00 49.04 99 GLU A CA 1
ATOM 750 C C . GLU A 1 102 ? 31.007 -51.532 62.570 1.00 50.45 99 GLU A C 1
ATOM 751 O O . GLU A 1 102 ? 30.593 -52.650 62.888 1.00 49.80 99 GLU A O 1
ATOM 757 N N . ASN A 1 103 ? 31.978 -50.901 63.224 1.00 51.78 100 ASN A N 1
ATOM 758 C CA . ASN A 1 103 ? 32.661 -51.539 64.340 1.00 53.06 100 ASN A CA 1
ATOM 759 C C . ASN A 1 103 ? 31.754 -51.616 65.563 1.00 56.61 100 ASN A C 1
ATOM 760 O O . ASN A 1 103 ? 30.940 -50.726 65.824 1.00 54.56 100 ASN A O 1
ATOM 765 N N . LEU A 1 104 ? 31.911 -52.696 66.321 1.00 59.30 101 LEU A N 1
ATOM 766 C CA . LEU A 1 104 ? 31.102 -52.971 67.497 1.00 62.98 101 LEU A CA 1
ATOM 767 C C . LEU A 1 104 ? 32.003 -53.159 68.709 1.00 63.09 101 LEU A C 1
ATOM 768 O O . LEU A 1 104 ? 33.056 -53.798 68.617 1.00 75.17 101 LEU A O 1
ATOM 773 N N . ASP A 1 105 ? 31.592 -52.593 69.840 1.00 70.16 102 ASP A N 1
ATOM 774 C CA . ASP A 1 105 ? 32.311 -52.772 71.093 1.00 83.29 102 ASP A CA 1
ATOM 775 C C . ASP A 1 105 ? 31.304 -52.773 72.234 1.00 86.49 102 ASP A C 1
ATOM 776 O O . ASP A 1 105 ? 30.173 -52.304 72.086 1.00 83.07 102 ASP A O 1
ATOM 781 N N . ASN A 1 106 ? 31.723 -53.308 73.379 1.00 93.40 103 ASN A N 1
ATOM 782 C CA . ASN A 1 106 ? 30.805 -53.495 74.493 1.00 103.16 103 ASN A CA 1
ATOM 783 C C . ASN A 1 106 ? 31.562 -53.440 75.814 1.00 104.77 103 ASN A C 1
ATOM 784 O O . ASN A 1 106 ? 32.792 -53.346 75.854 1.00 102.13 103 ASN A O 1
ATOM 789 N N . SER A 1 107 ? 30.796 -53.503 76.905 1.00 107.47 104 SER A N 1
ATOM 790 C CA . SER A 1 107 ? 31.335 -53.589 78.256 1.00 114.76 104 SER A CA 1
ATOM 791 C C . SER A 1 107 ? 30.719 -54.743 79.036 1.00 118.05 104 SER A C 1
ATOM 792 O O . SER A 1 107 ? 30.870 -54.799 80.262 1.00 116.24 104 SER A O 1
ATOM 795 N N . GLY A 1 108 ? 30.026 -55.656 78.361 1.00 123.85 105 GLY A N 1
ATOM 796 C CA . GLY A 1 108 ? 29.302 -56.720 79.025 1.00 123.16 105 GLY A CA 1
ATOM 797 C C . GLY A 1 108 ? 27.872 -56.806 78.535 1.00 124.09 105 GLY A C 1
ATOM 798 O O . GLY A 1 108 ? 27.551 -57.627 77.669 1.00 125.88 105 GLY A O 1
ATOM 799 N N . THR A 1 109 ? 27.001 -55.952 79.077 1.00 122.99 106 THR A N 1
ATOM 800 C CA . THR A 1 109 ? 25.608 -55.898 78.662 1.00 126.01 106 THR A CA 1
ATOM 801 C C . THR A 1 109 ? 25.275 -54.697 77.790 1.00 117.72 106 THR A C 1
ATOM 802 O O . THR A 1 109 ? 24.222 -54.700 77.145 1.00 111.05 106 THR A O 1
ATOM 806 N N . TYR A 1 110 ? 26.134 -53.683 77.752 1.00 112.86 107 TYR A N 1
ATOM 807 C CA . TYR A 1 110 ? 25.910 -52.479 76.963 1.00 102.65 107 TYR A CA 1
ATOM 808 C C . TYR A 1 110 ? 26.853 -52.477 75.766 1.00 99.57 107 TYR A C 1
ATOM 809 O O . TYR A 1 110 ? 28.071 -52.601 75.932 1.00 99.69 107 TYR A O 1
ATOM 818 N N . TYR A 1 111 ? 26.288 -52.336 74.568 1.00 100.68 108 TYR A N 1
ATOM 819 C CA . TYR A 1 111 ? 27.037 -52.398 73.319 1.00 93.48 108 TYR A CA 1
ATOM 820 C C . TYR A 1 111 ? 26.912 -51.068 72.590 1.00 84.67 108 TYR A C 1
ATOM 821 O O . TYR A 1 111 ? 25.803 -50.546 72.430 1.00 85.42 108 TYR A O 1
ATOM 830 N N . TYR A 1 112 ? 28.044 -50.527 72.146 1.00 83.09 109 TYR A N 1
ATOM 831 C CA . TYR A 1 112 ? 28.088 -49.236 71.476 1.00 80.39 109 TYR A CA 1
ATOM 832 C C . TYR A 1 112 ? 28.741 -49.374 70.107 1.00 75.54 109 TYR A C 1
ATOM 833 O O . TYR A 1 112 ? 29.515 -50.302 69.851 1.00 71.81 109 TYR A O 1
ATOM 842 N N . PHE A 1 113 ? 28.421 -48.428 69.227 1.00 72.68 110 PHE A N 1
ATOM 843 C CA . PHE A 1 113 ? 28.852 -48.465 67.838 1.00 66.35 110 PHE A CA 1
ATOM 844 C C . PHE A 1 113 ? 29.867 -47.361 67.575 1.00 63.40 110 PHE A C 1
ATOM 845 O O . PHE A 1 113 ? 29.922 -46.351 68.284 1.00 65.24 110 PHE A O 1
ATOM 853 N N . SER A 1 114 ? 30.666 -47.560 66.525 1.00 61.30 111 SER A N 1
ATOM 854 C CA . SER A 1 114 ? 31.741 -46.624 66.213 1.00 62.48 111 SER A CA 1
ATOM 855 C C . SER A 1 114 ? 31.230 -45.344 65.562 1.00 57.26 111 SER A C 1
ATOM 856 O O . SER A 1 114 ? 31.800 -44.270 65.789 1.00 62.07 111 SER A O 1
ATOM 859 N N . GLY A 1 115 ? 30.174 -45.431 64.757 1.00 51.76 112 GLY A N 1
ATOM 860 C CA . GLY A 1 115 ? 29.618 -44.277 64.084 1.00 58.60 112 GLY A CA 1
ATOM 861 C C . GLY A 1 115 ? 30.075 -44.084 62.653 1.00 61.99 112 GLY A C 1
ATOM 862 O O . GLY A 1 115 ? 29.487 -43.261 61.942 1.00 68.31 112 GLY A O 1
ATOM 863 N N . TRP A 1 116 ? 31.100 -44.809 62.209 1.00 55.47 113 TRP A N 1
ATOM 864 C CA . TRP A 1 116 ? 31.607 -44.704 60.849 1.00 52.49 113 TRP A CA 1
ATOM 865 C C . TRP A 1 116 ? 31.566 -46.068 60.170 1.00 52.43 113 TRP A C 1
ATOM 866 O O . TRP A 1 116 ? 31.578 -47.113 60.826 1.00 55.34 113 TRP A O 1
ATOM 877 N N . PHE A 1 117 ? 31.523 -46.045 58.839 1.00 41.47 114 PHE A N 1
ATOM 878 C CA . PHE A 1 117 ? 31.334 -47.244 58.030 1.00 45.63 114 PHE A CA 1
ATOM 879 C C . PHE A 1 117 ? 32.600 -47.564 57.248 1.00 46.31 114 PHE A C 1
ATOM 880 O O . PHE A 1 117 ? 33.119 -46.708 56.525 1.00 53.04 114 PHE A O 1
ATOM 888 N N . ASP A 1 118 ? 33.076 -48.807 57.382 1.00 45.97 115 ASP A N 1
ATOM 889 C CA . ASP A 1 118 ? 34.248 -49.324 56.681 1.00 50.93 115 ASP A CA 1
ATOM 890 C C . ASP A 1 118 ? 34.434 -50.802 57.011 1.00 56.99 115 ASP A C 1
ATOM 891 O O . ASP A 1 118 ? 34.444 -51.174 58.192 1.00 56.94 115 ASP A O 1
ATOM 896 N N . PRO A 1 119 ? 34.592 -51.679 56.006 1.00 60.00 116 PRO A N 1
ATOM 897 C CA . PRO A 1 119 ? 34.592 -51.360 54.575 1.00 54.41 116 PRO A CA 1
ATOM 898 C C . PRO A 1 119 ? 33.195 -51.371 53.961 1.00 48.10 116 PRO A C 1
ATOM 899 O O . PRO A 1 119 ? 32.208 -51.501 54.685 1.00 48.33 116 PRO A O 1
ATOM 903 N N . TRP A 1 120 ? 33.122 -51.243 52.637 1.00 49.64 117 TRP A N 1
ATOM 904 C CA . TRP A 1 120 ? 31.863 -51.226 51.908 1.00 44.83 117 TRP A CA 1
ATOM 905 C C . TRP A 1 120 ? 31.843 -52.338 50.868 1.00 48.05 117 TRP A C 1
ATOM 906 O O . TRP A 1 120 ? 32.890 -52.775 50.382 1.00 46.79 117 TRP A O 1
ATOM 917 N N . GLY A 1 121 ? 30.634 -52.786 50.523 1.00 45.98 118 GLY A N 1
ATOM 918 C CA . GLY A 1 121 ? 30.466 -53.674 49.394 1.00 46.65 118 GLY A CA 1
ATOM 919 C C . GLY A 1 121 ? 30.528 -52.925 48.073 1.00 48.53 118 GLY A C 1
ATOM 920 O O . GLY A 1 121 ? 30.466 -51.698 48.015 1.00 52.21 118 GLY A O 1
ATOM 921 N N . GLN A 1 122 ? 30.653 -53.688 46.986 1.00 45.93 119 GLN A N 1
ATOM 922 C CA . GLN A 1 122 ? 30.782 -53.074 45.669 1.00 51.50 119 GLN A CA 1
ATOM 923 C C . GLN A 1 122 ? 29.490 -52.427 45.186 1.00 47.61 119 GLN A C 1
ATOM 924 O O . GLN A 1 122 ? 29.530 -51.653 44.224 1.00 54.82 119 GLN A O 1
ATOM 930 N N . GLY A 1 123 ? 28.364 -52.715 45.819 1.00 47.87 120 GLY A N 1
ATOM 931 C CA . GLY A 1 123 ? 27.102 -52.127 45.398 1.00 49.43 120 GLY A CA 1
ATOM 932 C C . GLY A 1 123 ? 26.332 -53.025 44.452 1.00 52.53 120 GLY A C 1
ATOM 933 O O . GLY A 1 123 ? 26.894 -53.744 43.626 1.00 58.81 120 GLY A O 1
ATOM 934 N N . THR A 1 124 ? 25.008 -52.978 44.579 1.00 54.65 121 THR A N 1
ATOM 935 C CA . THR A 1 124 ? 24.109 -53.778 43.759 1.00 52.74 121 THR A CA 1
ATOM 936 C C . THR A 1 124 ? 23.053 -52.869 43.155 1.00 50.43 121 THR A C 1
ATOM 937 O O . THR A 1 124 ? 22.393 -52.116 43.879 1.00 51.36 121 THR A O 1
ATOM 941 N N . LEU A 1 125 ? 22.893 -52.944 41.837 1.00 47.77 122 LEU A N 1
ATOM 942 C CA . LEU A 1 125 ? 21.922 -52.128 41.123 1.00 53.68 122 LEU A CA 1
ATOM 943 C C . LEU A 1 125 ? 20.575 -52.839 41.081 1.00 53.39 122 LEU A C 1
ATOM 944 O O . LEU A 1 125 ? 20.504 -54.032 40.772 1.00 52.14 122 LEU A O 1
ATOM 949 N N . VAL A 1 126 ? 19.514 -52.103 41.397 1.00 55.88 123 VAL A N 1
ATOM 950 C CA . VAL A 1 126 ? 18.146 -52.598 41.310 1.00 48.27 123 VAL A CA 1
ATOM 951 C C . VAL A 1 126 ? 17.344 -51.603 40.487 1.00 51.86 123 VAL A C 1
ATOM 952 O O . VAL A 1 126 ? 17.318 -50.409 40.805 1.00 50.96 123 VAL A O 1
ATOM 956 N N . THR A 1 127 ? 16.695 -52.090 39.433 1.00 55.12 124 THR A N 1
ATOM 957 C CA . THR A 1 127 ? 15.914 -51.252 38.533 1.00 52.68 124 THR A CA 1
ATOM 958 C C . THR A 1 127 ? 14.447 -51.643 38.633 1.00 59.62 124 THR A C 1
ATOM 959 O O . THR A 1 127 ? 14.086 -52.791 38.350 1.00 58.64 124 THR A O 1
ATOM 963 N N . VAL A 1 128 ? 13.612 -50.694 39.040 1.00 59.33 125 VAL A N 1
ATOM 964 C CA . VAL A 1 128 ? 12.166 -50.868 39.085 1.00 59.53 125 VAL A CA 1
ATOM 965 C C . VAL A 1 128 ? 11.571 -49.943 38.033 1.00 70.18 125 VAL A C 1
ATOM 966 O O . VAL A 1 128 ? 11.579 -48.716 38.194 1.00 71.87 125 VAL A O 1
ATOM 970 N N . SER A 1 129 ? 11.059 -50.525 36.951 1.00 68.47 126 SER A N 1
ATOM 971 C CA . SER A 1 129 ? 10.473 -49.760 35.861 1.00 83.29 126 SER A CA 1
ATOM 972 C C . SER A 1 129 ? 9.132 -50.362 35.470 1.00 80.53 126 SER A C 1
ATOM 973 O O . SER A 1 129 ? 8.954 -51.584 35.499 1.00 69.92 126 SER A O 1
ATOM 976 N N . SER A 1 130 ? 8.192 -49.495 35.111 1.00 80.81 127 SER A N 1
ATOM 977 C CA . SER A 1 130 ? 6.897 -49.904 34.599 1.00 76.35 127 SER A CA 1
ATOM 978 C C . SER A 1 130 ? 6.890 -49.775 33.078 1.00 78.12 127 SER A C 1
ATOM 979 O O . SER A 1 130 ? 7.886 -49.403 32.453 1.00 77.46 127 SER A O 1
ATOM 982 N N . GLN A 1 131 ? 5.749 -50.088 32.473 1.00 73.99 128 GLN A N 1
ATOM 983 C CA . GLN A 1 131 ? 5.604 -49.980 31.029 1.00 72.01 128 GLN A CA 1
ATOM 984 C C . GLN A 1 131 ? 5.218 -48.554 30.656 1.00 64.79 128 GLN A C 1
ATOM 985 O O . GLN A 1 131 ? 4.411 -47.912 31.336 1.00 66.18 128 GLN A O 1
ATOM 991 N N . SER A 1 132 ? 5.833 -48.050 29.590 1.00 60.21 129 SER A N 1
ATOM 992 C CA . SER A 1 132 ? 5.585 -46.698 29.121 1.00 58.88 129 SER A CA 1
ATOM 993 C C . SER A 1 132 ? 4.497 -46.707 28.051 1.00 59.25 129 SER A C 1
ATOM 994 O O . SER A 1 132 ? 4.005 -47.759 27.634 1.00 58.29 129 SER A O 1
ATOM 997 N N . ALA A 1 133 ? 4.112 -45.511 27.599 1.00 61.11 130 ALA A N 1
ATOM 998 C CA . ALA A 1 133 ? 3.117 -45.412 26.536 1.00 56.44 130 ALA A CA 1
ATOM 999 C C . ALA A 1 133 ? 3.647 -45.991 25.229 1.00 57.23 130 ALA A C 1
ATOM 1000 O O . ALA A 1 133 ? 2.897 -46.614 24.469 1.00 58.54 130 ALA A O 1
ATOM 1002 N N . LEU A 1 134 ? 4.933 -45.796 24.951 1.00 48.62 131 LEU A N 1
ATOM 1003 C CA . LEU A 1 134 ? 5.609 -46.429 23.827 1.00 48.57 131 LEU A CA 1
ATOM 1004 C C . LEU A 1 134 ? 6.599 -47.456 24.359 1.00 48.37 131 LEU A C 1
ATOM 1005 O O . LEU A 1 134 ? 7.218 -47.247 25.408 1.00 57.03 131 LEU A O 1
ATOM 1010 N N . THR A 1 135 ? 6.748 -48.566 23.641 1.00 42.44 132 THR A N 1
ATOM 1011 C CA . THR A 1 135 ? 7.553 -49.693 24.099 1.00 45.57 132 THR A CA 1
ATOM 1012 C C . THR A 1 135 ? 8.819 -49.805 23.260 1.00 46.48 132 THR A C 1
ATOM 1013 O O . THR A 1 135 ? 8.746 -49.950 22.035 1.00 45.20 132 THR A O 1
ATOM 1017 N N . GLN A 1 136 ? 9.969 -49.741 23.921 1.00 48.57 133 GLN A N 1
ATOM 1018 C CA . GLN A 1 136 ? 11.278 -49.952 23.330 1.00 46.61 133 GLN A CA 1
ATOM 1019 C C . GLN A 1 136 ? 11.977 -51.104 24.040 1.00 43.96 133 GLN A C 1
ATOM 1020 O O . GLN A 1 136 ? 11.624 -51.450 25.174 1.00 42.70 133 GLN A O 1
ATOM 1026 N N . PRO A 1 137 ? 12.973 -51.721 23.406 1.00 43.70 134 PRO A N 1
ATOM 1027 C CA . PRO A 1 137 ? 13.799 -52.694 24.131 1.00 40.79 134 PRO A CA 1
ATOM 1028 C C . PRO A 1 137 ? 14.574 -52.007 25.245 1.00 46.66 134 PRO A C 1
ATOM 1029 O O . PRO A 1 137 ? 14.985 -50.851 25.118 1.00 44.81 134 PRO A O 1
ATOM 1033 N N . ARG A 1 138 ? 14.765 -52.730 26.351 1.00 46.53 135 ARG A N 1
ATOM 1034 C CA . ARG A 1 138 ? 15.465 -52.154 27.494 1.00 47.29 135 ARG A CA 1
ATOM 1035 C C . ARG A 1 138 ? 16.896 -51.780 27.130 1.00 45.50 135 ARG A C 1
ATOM 1036 O O . ARG A 1 138 ? 17.379 -50.704 27.499 1.00 39.26 135 ARG A O 1
ATOM 1044 N N . SER A 1 139 ? 17.586 -52.649 26.397 1.00 40.98 136 SER A N 1
ATOM 1045 C CA . SER A 1 139 ? 18.970 -52.380 26.041 1.00 43.57 136 SER A CA 1
ATOM 1046 C C . SER A 1 139 ? 19.324 -53.142 24.775 1.00 44.96 136 SER A C 1
ATOM 1047 O O . SER A 1 139 ? 18.747 -54.193 24.479 1.00 51.61 136 SER A O 1
ATOM 1050 N N . VAL A 1 140 ? 20.277 -52.587 24.030 1.00 48.20 137 VAL A N 1
ATOM 1051 C CA . VAL A 1 140 ? 20.822 -53.213 22.834 1.00 45.45 137 VAL A CA 1
ATOM 1052 C C . VAL A 1 140 ? 22.335 -53.062 22.881 1.00 48.06 137 VAL A C 1
ATOM 1053 O O . VAL A 1 140 ? 22.865 -52.106 23.455 1.00 43.03 137 VAL A O 1
ATOM 1057 N N . SER A 1 141 ? 23.032 -54.018 22.276 1.00 48.68 138 SER A N 1
ATOM 1058 C CA . SER A 1 141 ? 24.487 -54.039 22.279 1.00 49.71 138 SER A CA 1
ATOM 1059 C C . SER A 1 141 ? 25.002 -54.267 20.868 1.00 49.77 138 SER A C 1
ATOM 1060 O O . SER A 1 141 ? 24.444 -55.070 20.113 1.00 47.93 138 SER A O 1
ATOM 1063 N N . GLY A 1 142 ? 26.073 -53.560 20.521 1.00 50.56 139 GLY A N 1
ATOM 1064 C CA . GLY A 1 142 ? 26.666 -53.693 19.206 1.00 46.47 139 GLY A CA 1
ATOM 1065 C C . GLY A 1 142 ? 28.159 -53.458 19.260 1.00 49.68 139 GLY A C 1
ATOM 1066 O O . GLY A 1 142 ? 28.695 -52.925 20.238 1.00 50.98 139 GLY A O 1
ATOM 1067 N N . SER A 1 143 ? 28.824 -53.869 18.193 1.00 47.52 140 SER A N 1
ATOM 1068 C CA . SER A 1 143 ? 30.254 -53.709 18.017 1.00 44.98 140 SER A CA 1
ATOM 1069 C C . SER A 1 143 ? 30.547 -52.542 17.089 1.00 47.95 140 SER A C 1
ATOM 1070 O O . SER A 1 143 ? 29.702 -52.150 16.279 1.00 49.84 140 SER A O 1
ATOM 1073 N N . PRO A 1 144 ? 31.735 -51.950 17.188 1.00 47.72 141 PRO A N 1
ATOM 1074 C CA . PRO A 1 144 ? 32.081 -50.839 16.292 1.00 53.40 141 PRO A CA 1
ATOM 1075 C C . PRO A 1 144 ? 32.015 -51.260 14.829 1.00 53.54 141 PRO A C 1
ATOM 1076 O O . PRO A 1 144 ? 32.525 -52.314 14.442 1.00 52.99 141 PRO A O 1
ATOM 1080 N N . GLY A 1 145 ? 31.373 -50.419 14.015 1.00 57.74 142 GLY A N 1
ATOM 1081 C CA . GLY A 1 145 ? 31.205 -50.651 12.601 1.00 50.59 142 GLY A CA 1
ATOM 1082 C C . GLY A 1 145 ? 29.881 -51.292 12.229 1.00 54.85 142 GLY A C 1
ATOM 1083 O O . GLY A 1 145 ? 29.411 -51.110 11.099 1.00 50.86 142 GLY A O 1
ATOM 1084 N N . GLN A 1 146 ? 29.269 -52.027 13.154 1.00 55.65 143 GLN A N 1
ATOM 1085 C CA . GLN A 1 146 ? 28.033 -52.743 12.881 1.00 44.62 143 GLN A CA 1
ATOM 1086 C C . GLN A 1 146 ? 26.846 -51.782 12.886 1.00 54.00 143 GLN A C 1
ATOM 1087 O O . GLN A 1 146 ? 26.979 -50.581 13.135 1.00 45.82 143 GLN A O 1
ATOM 1093 N N . SER A 1 147 ? 25.665 -52.326 12.603 1.00 51.99 144 SER A N 1
ATOM 1094 C CA . SER A 1 147 ? 24.418 -51.579 12.623 1.00 38.47 144 SER A CA 1
ATOM 1095 C C . SER A 1 147 ? 23.509 -52.124 13.716 1.00 43.37 144 SER A C 1
ATOM 1096 O O . SER A 1 147 ? 23.506 -53.325 14.003 1.00 37.77 144 SER A O 1
ATOM 1099 N N . VAL A 1 148 ? 22.745 -51.225 14.334 1.00 39.92 145 VAL A N 1
ATOM 1100 C CA . VAL A 1 148 ? 21.749 -51.588 15.333 1.00 41.78 145 VAL A CA 1
ATOM 1101 C C . VAL A 1 148 ? 20.455 -50.852 15.014 1.00 42.47 145 VAL A C 1
ATOM 1102 O O . VAL A 1 148 ? 20.465 -49.744 14.469 1.00 41.96 145 VAL A O 1
ATOM 1106 N N . THR A 1 149 ? 19.331 -51.485 15.346 1.00 38.84 146 THR A N 1
ATOM 1107 C CA . THR A 1 149 ? 18.013 -50.905 15.129 1.00 40.11 146 THR A CA 1
ATOM 1108 C C . THR A 1 149 ? 17.230 -50.956 16.432 1.00 43.75 146 THR A C 1
ATOM 1109 O O . THR A 1 149 ? 17.123 -52.018 17.056 1.00 42.74 146 THR A O 1
ATOM 1113 N N . ILE A 1 150 ? 16.693 -49.808 16.835 1.00 43.35 147 ILE A N 1
ATOM 1114 C CA . ILE A 1 150 ? 15.905 -49.668 18.053 1.00 38.30 147 ILE A CA 1
ATOM 1115 C C . ILE A 1 150 ? 14.459 -49.422 17.643 1.00 40.03 147 ILE A C 1
ATOM 1116 O O . ILE A 1 150 ? 14.152 -48.413 16.996 1.00 37.23 147 ILE A O 1
ATOM 1121 N N . SER A 1 151 ? 13.574 -50.340 18.015 1.00 42.04 148 SER A N 1
ATOM 1122 C CA . SER A 1 151 ? 12.171 -50.238 17.649 1.00 45.16 148 SER A CA 1
ATOM 1123 C C . SER A 1 151 ? 11.389 -49.476 18.716 1.00 43.26 148 SER A C 1
ATOM 1124 O O . SER A 1 151 ? 11.813 -49.355 19.867 1.00 47.32 148 SER A O 1
ATOM 1127 N N . CYS A 1 152 ? 10.228 -48.963 18.312 1.00 38.99 149 CYS A N 1
ATOM 1128 C CA . CYS A 1 152 ? 9.360 -48.194 19.199 1.00 43.25 149 CYS A CA 1
ATOM 1129 C C . CYS A 1 152 ? 7.922 -48.431 18.765 1.00 44.28 149 CYS A C 1
ATOM 1130 O O . CYS A 1 152 ? 7.543 -48.056 17.652 1.00 46.20 149 CYS A O 1
ATOM 1133 N N . THR A 1 153 ? 7.127 -49.055 19.630 1.00 43.80 150 THR A N 1
ATOM 1134 C CA . THR A 1 153 ? 5.774 -49.470 19.286 1.00 50.88 150 THR A CA 1
ATOM 1135 C C . THR A 1 153 ? 4.750 -48.687 20.096 1.00 51.38 150 THR A C 1
ATOM 1136 O O . THR A 1 153 ? 4.900 -48.514 21.310 1.00 45.90 150 THR A O 1
ATOM 1140 N N . GLY A 1 154 ? 3.706 -48.223 19.413 1.00 48.78 151 GLY A N 1
ATOM 1141 C CA . GLY A 1 154 ? 2.620 -47.511 20.055 1.00 51.74 151 GLY A CA 1
ATOM 1142 C C . GLY A 1 154 ? 1.264 -47.959 19.552 1.00 57.91 151 GLY A C 1
ATOM 1143 O O . GLY A 1 154 ? 1.091 -49.121 19.172 1.00 62.32 151 GLY A O 1
ATOM 1144 N N . THR A 1 155 ? 0.294 -47.051 19.543 1.00 57.57 152 THR A N 1
ATOM 1145 C CA . THR A 1 155 ? -1.054 -47.342 19.079 1.00 61.09 152 THR A CA 1
ATOM 1146 C C . THR A 1 155 ? -1.361 -46.519 17.833 1.00 66.14 152 THR A C 1
ATOM 1147 O O . THR A 1 155 ? -0.592 -45.643 17.427 1.00 61.91 152 THR A O 1
ATOM 1151 N N . SER A 1 156 ? -2.514 -46.808 17.228 1.00 65.37 153 SER A N 1
ATOM 1152 C CA . SER A 1 156 ? -2.915 -46.137 15.997 1.00 67.13 153 SER A CA 1
ATOM 1153 C C . SER A 1 156 ? -3.264 -44.668 16.199 1.00 65.28 153 SER A C 1
ATOM 1154 O O . SER A 1 156 ? -3.532 -43.980 15.208 1.00 66.65 153 SER A O 1
ATOM 1157 N N . SER A 1 157 ? -3.270 -44.168 17.434 1.00 64.91 154 SER A N 1
ATOM 1158 C CA . SER A 1 157 ? -3.581 -42.771 17.702 1.00 65.72 154 SER A CA 1
ATOM 1159 C C . SER A 1 157 ? -2.339 -41.938 18.004 1.00 69.02 154 SER A C 1
ATOM 1160 O O . SER A 1 157 ? -2.467 -40.770 18.384 1.00 69.21 154 SER A O 1
ATOM 1163 N N . ASP A 1 158 ? -1.143 -42.508 17.851 1.00 62.47 155 ASP A N 1
ATOM 1164 C CA . ASP A 1 158 ? 0.085 -41.727 17.965 1.00 62.77 155 ASP A CA 1
ATOM 1165 C C . ASP A 1 158 ? 1.042 -42.013 16.810 1.00 58.39 155 ASP A C 1
ATOM 1166 O O . ASP A 1 158 ? 1.083 -41.237 15.851 1.00 63.36 155 ASP A O 1
ATOM 1171 N N . ILE A 1 159 ? 1.815 -43.101 16.869 1.00 54.84 156 ILE A N 1
ATOM 1172 C CA . ILE A 1 159 ? 2.670 -43.439 15.732 1.00 61.10 156 ILE A CA 1
ATOM 1173 C C . ILE A 1 159 ? 1.842 -43.872 14.529 1.00 56.63 156 ILE A C 1
ATOM 1174 O O . ILE A 1 159 ? 2.237 -43.634 13.383 1.00 56.96 156 ILE A O 1
ATOM 1179 N N . GLY A 1 160 ? 0.691 -44.508 14.756 1.00 59.45 157 GLY A N 1
ATOM 1180 C CA . GLY A 1 160 ? -0.098 -45.017 13.649 1.00 60.76 157 GLY A CA 1
ATOM 1181 C C . GLY A 1 160 ? -0.961 -43.990 12.950 1.00 62.94 157 GLY A C 1
ATOM 1182 O O . GLY A 1 160 ? -1.452 -44.257 11.848 1.00 69.42 157 GLY A O 1
ATOM 1183 N N . GLY A 1 161 ? -1.159 -42.823 13.556 1.00 63.65 158 GLY A N 1
ATOM 1184 C CA . GLY A 1 161 ? -2.041 -41.830 12.975 1.00 57.93 158 GLY A CA 1
ATOM 1185 C C . GLY A 1 161 ? -1.365 -40.527 12.602 1.00 58.22 158 GLY A C 1
ATOM 1186 O O . GLY A 1 161 ? -1.995 -39.645 12.009 1.00 64.57 158 GLY A O 1
ATOM 1187 N N . TYR A 1 162 ? -0.085 -40.386 12.940 1.00 56.56 159 TYR A N 1
ATOM 1188 C CA . TYR A 1 162 ? 0.646 -39.158 12.669 1.00 56.98 159 TYR A CA 1
ATOM 1189 C C . TYR A 1 162 ? 2.076 -39.489 12.268 1.00 50.66 159 TYR A C 1
ATOM 1190 O O . TYR A 1 162 ? 2.568 -40.598 12.489 1.00 50.81 159 TYR A O 1
ATOM 1199 N N . ASN A 1 163 ? 2.739 -38.501 11.674 1.00 48.21 160 ASN A N 1
ATOM 1200 C CA . ASN A 1 163 ? 4.135 -38.612 11.278 1.00 46.07 160 ASN A CA 1
ATOM 1201 C C . ASN A 1 163 ? 5.081 -37.982 12.290 1.00 44.78 160 ASN A C 1
ATOM 1202 O O . ASN A 1 163 ? 6.294 -37.964 12.057 1.00 42.69 160 ASN A O 1
ATOM 1207 N N . PHE A 1 164 ? 4.558 -37.476 13.408 1.00 39.34 161 PHE A N 1
ATOM 1208 C CA . PHE A 1 164 ? 5.356 -36.730 14.383 1.00 45.72 161 PHE A CA 1
ATOM 1209 C C . PHE A 1 164 ? 6.011 -37.694 15.373 1.00 43.17 161 PHE A C 1
ATOM 1210 O O . PHE A 1 164 ? 5.620 -37.818 16.535 1.00 47.19 161 PHE A O 1
ATOM 1218 N N . VAL A 1 165 ? 7.041 -38.378 14.885 1.00 38.35 162 VAL A N 1
ATOM 1219 C CA . VAL A 1 165 ? 7.863 -39.259 15.703 1.00 36.31 162 VAL A CA 1
ATOM 1220 C C . VAL A 1 165 ? 9.268 -38.675 15.752 1.00 39.40 162 VAL A C 1
ATOM 1221 O O . VAL A 1 165 ? 9.832 -38.318 14.711 1.00 36.36 162 VAL A O 1
ATOM 1225 N N . SER A 1 166 ? 9.826 -38.569 16.956 1.00 34.51 163 SER A N 1
ATOM 1226 C CA . SER A 1 166 ? 11.152 -38.003 17.142 1.00 38.51 163 SER A CA 1
ATOM 1227 C C . SER A 1 166 ? 11.975 -38.898 18.059 1.00 33.63 163 SER A C 1
ATOM 1228 O O . SER A 1 166 ? 11.431 -39.639 18.882 1.00 38.78 163 SER A O 1
ATOM 1231 N N . TRP A 1 167 ? 13.298 -38.824 17.904 1.00 36.35 164 TRP A N 1
ATOM 1232 C CA . TRP A 1 167 ? 14.241 -39.630 18.670 1.00 34.09 164 TRP A CA 1
ATOM 1233 C C . TRP A 1 167 ? 15.240 -38.728 19.381 1.00 34.06 164 TRP A C 1
ATOM 1234 O O . TRP A 1 167 ? 15.695 -37.727 18.818 1.00 36.68 164 TRP A O 1
ATOM 1245 N N . TYR A 1 168 ? 15.599 -39.101 20.611 1.00 32.63 165 TYR A N 1
ATOM 1246 C CA . TYR A 1 168 ? 16.461 -38.292 21.460 1.00 30.79 165 TYR A CA 1
ATOM 1247 C C . TYR A 1 168 ? 17.587 -39.138 22.035 1.00 39.35 165 TYR A C 1
ATOM 1248 O O . TYR A 1 168 ? 17.359 -40.253 22.513 1.00 40.24 165 TYR A O 1
ATOM 1257 N N . GLN A 1 169 ? 18.800 -38.594 21.994 1.00 33.24 166 GLN A N 1
ATOM 1258 C CA . GLN A 1 169 ? 19.982 -39.226 22.563 1.00 36.79 166 GLN A CA 1
ATOM 1259 C C . GLN A 1 169 ? 20.386 -38.490 23.832 1.00 36.15 166 GLN A C 1
ATOM 1260 O O . GLN A 1 169 ? 20.380 -37.256 23.871 1.00 39.38 166 GLN A O 1
ATOM 1266 N N . GLN A 1 170 ? 20.733 -39.245 24.874 1.00 34.80 167 GLN A N 1
ATOM 1267 C CA . GLN A 1 170 ? 21.085 -38.664 26.166 1.00 43.38 167 GLN A CA 1
ATOM 1268 C C . GLN A 1 170 ? 22.339 -39.329 26.711 1.00 38.89 167 GLN A C 1
ATOM 1269 O O . GLN A 1 170 ? 22.340 -40.534 26.983 1.00 36.58 167 GLN A O 1
ATOM 1275 N N . HIS A 1 171 ? 23.378 -38.553 26.879 1.00 36.90 168 HIS A N 1
ATOM 1276 C CA . HIS A 1 171 ? 24.585 -39.015 27.538 1.00 45.02 168 HIS A CA 1
ATOM 1277 C C . HIS A 1 171 ? 24.4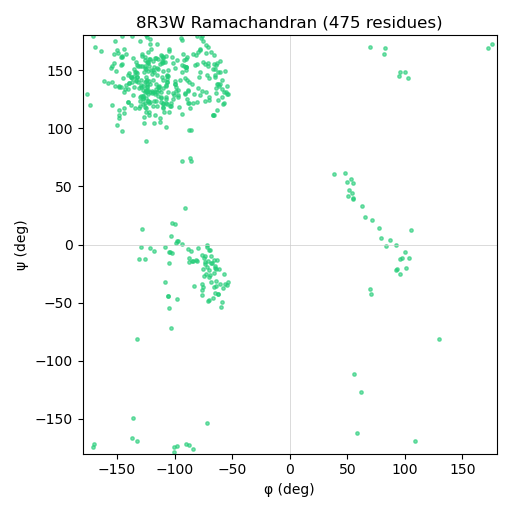98 -38.742 29.037 1.00 53.87 168 HIS A C 1
ATOM 1278 O O . HIS A 1 171 ? 23.787 -37.826 29.464 1.00 48.23 168 HIS A O 1
ATOM 1285 N N . PRO A 1 172 ? 25.192 -39.538 29.851 1.00 53.08 169 PRO A N 1
ATOM 1286 C CA . PRO A 1 172 ? 25.078 -39.386 31.309 1.00 58.49 169 PRO A CA 1
ATOM 1287 C C . PRO A 1 172 ? 25.399 -37.968 31.758 1.00 60.32 169 PRO A C 1
ATOM 1288 O O . PRO A 1 172 ? 26.407 -37.381 31.356 1.00 59.70 169 PRO A O 1
ATOM 1292 N N . GLY A 1 173 ? 24.516 -37.414 32.588 1.00 56.66 170 GLY A N 1
ATOM 1293 C CA . GLY A 1 173 ? 24.696 -36.088 33.136 1.00 55.14 170 GLY A CA 1
ATOM 1294 C C . GLY A 1 173 ? 24.347 -34.944 32.211 1.00 60.28 170 GLY A C 1
ATOM 1295 O O . GLY A 1 173 ? 24.565 -33.784 32.584 1.00 72.22 170 GLY A O 1
ATOM 1296 N N . LYS A 1 174 ? 23.809 -35.221 31.027 1.00 55.67 171 LYS A N 1
ATOM 1297 C CA . LYS A 1 174 ? 23.498 -34.193 30.045 1.00 56.41 171 LYS A CA 1
ATOM 1298 C C . LYS A 1 174 ? 22.011 -34.212 29.711 1.00 52.82 171 LYS A C 1
ATOM 1299 O O . LYS A 1 174 ? 21.279 -35.143 30.058 1.00 55.21 171 LYS A O 1
ATOM 1305 N N . ALA A 1 175 ? 21.576 -33.163 29.022 1.00 47.98 172 ALA A N 1
ATOM 1306 C CA . ALA A 1 175 ? 20.205 -33.067 28.556 1.00 49.13 172 ALA A CA 1
ATOM 1307 C C . ALA A 1 175 ? 20.026 -33.878 27.278 1.00 49.70 172 ALA A C 1
ATOM 1308 O O . ALA A 1 175 ? 20.992 -34.135 26.555 1.00 44.95 172 ALA A O 1
ATOM 1310 N N . PRO A 1 176 ? 18.799 -34.314 26.984 1.00 49.74 173 PRO A N 1
ATOM 1311 C CA . PRO A 1 176 ? 18.561 -35.034 25.728 1.00 40.20 173 PRO A CA 1
ATOM 1312 C C . PRO A 1 176 ? 18.900 -34.167 24.525 1.00 43.54 173 PRO A C 1
ATOM 1313 O O . PRO A 1 176 ? 18.772 -32.941 24.560 1.00 38.13 173 PRO A O 1
ATOM 1317 N N . LYS A 1 177 ? 19.346 -34.820 23.453 1.00 36.59 174 LYS A N 1
ATOM 1318 C CA . LYS A 1 177 ? 19.714 -34.145 22.215 1.00 41.21 174 LYS A CA 1
ATOM 1319 C C . LYS A 1 177 ? 18.913 -34.743 21.066 1.00 42.35 174 LYS A C 1
ATOM 1320 O O . LYS A 1 177 ? 18.844 -35.968 20.923 1.00 36.78 174 LYS A O 1
ATOM 1326 N N . LEU A 1 178 ? 18.315 -33.877 20.251 1.00 36.72 175 LEU A N 1
ATOM 1327 C CA . LEU A 1 178 ? 17.434 -34.326 19.178 1.00 37.84 175 LEU A CA 1
ATOM 1328 C C . LEU A 1 178 ? 18.243 -34.935 18.037 1.00 43.54 175 LEU A C 1
ATOM 1329 O O . LEU A 1 178 ? 19.129 -34.282 17.473 1.00 39.85 175 LEU A O 1
ATOM 1334 N N . MET A 1 179 ? 17.927 -36.182 17.687 1.00 37.71 176 MET A N 1
ATOM 1335 C CA . MET A 1 179 ? 18.604 -36.893 16.611 1.00 41.59 176 MET A CA 1
ATOM 1336 C C . MET A 1 179 ? 17.750 -37.072 15.367 1.00 39.18 176 MET A C 1
ATOM 1337 O O . MET A 1 179 ? 18.291 -37.097 14.261 1.00 41.35 176 MET A O 1
ATOM 1342 N N . ILE A 1 180 ? 16.438 -37.218 15.528 1.00 36.36 177 ILE A N 1
ATOM 1343 C CA . ILE A 1 180 ? 15.506 -37.451 14.432 1.00 36.19 177 ILE A CA 1
ATOM 1344 C C . ILE A 1 180 ? 14.196 -36.766 14.781 1.00 37.25 177 ILE A C 1
ATOM 1345 O O . ILE A 1 180 ? 13.725 -36.857 15.919 1.00 38.20 177 ILE A O 1
ATOM 1350 N N . TYR A 1 181 ? 13.608 -36.074 13.811 1.00 36.23 178 TYR A N 1
ATOM 1351 C CA . TYR A 1 181 ? 12.274 -35.517 13.971 1.00 42.01 178 TYR A CA 1
ATOM 1352 C C . TYR A 1 181 ? 11.480 -35.783 12.703 1.00 36.39 178 TYR A C 1
ATOM 1353 O O . TYR A 1 181 ? 12.045 -36.051 11.638 1.00 40.00 178 TYR A O 1
ATOM 1362 N N . ASP A 1 182 ? 10.154 -35.710 12.830 1.00 36.30 179 ASP A N 1
ATOM 1363 C CA . ASP A 1 182 ? 9.243 -35.993 11.720 1.00 43.85 179 ASP A CA 1
ATOM 1364 C C . ASP A 1 182 ? 9.509 -37.382 11.140 1.00 40.35 179 ASP A C 1
ATOM 1365 O O . ASP A 1 182 ? 9.494 -37.587 9.925 1.00 41.48 179 ASP A O 1
ATOM 1370 N N . ALA A 1 183 ? 9.793 -38.334 12.033 1.00 43.55 180 ALA A N 1
ATOM 1371 C CA . ALA A 1 183 ? 9.993 -39.747 11.718 1.00 36.84 180 ALA A CA 1
ATOM 1372 C C . ALA A 1 183 ? 11.277 -40.023 10.942 1.00 37.62 180 ALA A C 1
ATOM 1373 O O . ALA A 1 183 ? 11.940 -41.034 11.192 1.00 42.26 180 ALA A O 1
ATOM 1375 N N . THR A 1 184 ? 11.647 -39.150 10.001 1.00 43.48 181 THR A N 1
ATOM 1376 C CA . THR A 1 184 ? 12.755 -39.444 9.098 1.00 49.05 181 THR A CA 1
ATOM 1377 C C . THR A 1 184 ? 13.795 -38.340 8.965 1.00 42.39 181 THR A C 1
ATOM 1378 O O . THR A 1 184 ? 14.866 -38.602 8.406 1.00 37.66 181 THR A O 1
ATOM 1382 N N . LYS A 1 185 ? 13.529 -37.130 9.445 1.00 44.91 182 LYS A N 1
ATOM 1383 C CA . LYS A 1 185 ? 14.392 -35.992 9.161 1.00 41.92 182 LYS A CA 1
ATOM 1384 C C . LYS A 1 185 ? 15.499 -35.868 10.200 1.00 44.79 182 LYS A C 1
ATOM 1385 O O . LYS A 1 185 ? 15.282 -36.097 11.393 1.00 45.32 182 LYS A O 1
ATOM 1391 N N . ARG A 1 186 ? 16.690 -35.502 9.735 1.00 44.29 183 ARG A N 1
ATOM 1392 C CA . ARG A 1 186 ? 17.841 -35.290 10.602 1.00 48.21 183 ARG A CA 1
ATOM 1393 C C . ARG A 1 186 ? 18.046 -33.805 10.838 1.00 50.79 183 ARG A C 1
ATOM 1394 O O . ARG A 1 186 ? 18.073 -33.030 9.872 1.00 45.88 183 ARG A O 1
ATOM 1402 N N . PRO A 1 187 ? 18.194 -33.361 12.082 1.00 53.29 184 PRO A N 1
ATOM 1403 C CA . PRO A 1 187 ? 18.564 -31.963 12.324 1.00 59.46 184 PRO A CA 1
ATOM 1404 C C . PRO A 1 187 ? 20.023 -31.721 11.967 1.00 63.52 184 PRO A C 1
ATOM 1405 O O . PRO A 1 187 ? 20.817 -32.647 11.789 1.00 59.37 184 PRO A O 1
ATOM 1409 N N . SER A 1 188 ? 20.366 -30.440 11.854 1.00 68.29 185 SER A N 1
ATOM 1410 C CA . SER A 1 188 ? 21.721 -30.059 11.480 1.00 64.92 185 SER A CA 1
ATOM 1411 C C . SER A 1 188 ? 22.719 -30.534 12.528 1.00 72.22 185 SER A C 1
ATOM 1412 O O . SER A 1 188 ? 22.473 -30.443 13.734 1.00 69.37 185 SER A O 1
ATOM 1415 N N . GLY A 1 189 ? 23.851 -31.056 12.059 1.00 85.47 186 GLY A N 1
ATOM 1416 C CA . GLY A 1 189 ? 24.893 -31.536 12.940 1.00 73.15 186 GLY A CA 1
ATOM 1417 C C . GLY A 1 189 ? 24.749 -32.972 13.393 1.00 65.42 186 GLY A C 1
ATOM 1418 O O . GLY A 1 189 ? 25.555 -33.428 14.214 1.00 66.73 186 GLY A O 1
ATOM 1419 N N . VAL A 1 190 ? 23.756 -33.694 12.898 1.00 63.36 187 VAL A N 1
ATOM 1420 C CA . VAL A 1 190 ? 23.560 -35.106 13.223 1.00 60.64 187 VAL A CA 1
ATOM 1421 C C . VAL A 1 190 ? 24.078 -35.936 12.057 1.00 61.34 187 VAL A C 1
ATOM 1422 O O . VAL A 1 190 ? 23.645 -35.716 10.916 1.00 47.78 187 VAL A O 1
ATOM 1426 N N . PRO A 1 191 ? 24.993 -36.880 12.288 1.00 59.93 188 PRO A N 1
ATOM 1427 C CA . PRO A 1 191 ? 25.584 -37.627 11.171 1.00 61.11 188 PRO A CA 1
ATOM 1428 C C . PRO A 1 191 ? 24.547 -38.461 10.434 1.00 61.33 188 PRO A C 1
ATOM 1429 O O . PRO A 1 191 ? 23.521 -38.858 10.991 1.00 50.77 188 PRO A O 1
ATOM 1433 N N . ASP A 1 192 ? 24.837 -38.732 9.158 1.00 67.12 189 ASP A N 1
ATOM 1434 C CA . ASP A 1 192 ? 23.955 -39.537 8.321 1.00 64.21 189 ASP A CA 1
ATOM 1435 C C . ASP A 1 192 ? 23.924 -41.006 8.726 1.00 62.71 189 ASP A C 1
ATOM 1436 O O . ASP A 1 192 ? 23.152 -41.773 8.140 1.00 62.06 189 ASP A O 1
ATOM 1441 N N . ARG A 1 193 ? 24.746 -41.417 9.695 1.00 59.12 190 ARG A N 1
ATOM 1442 C CA . ARG A 1 193 ? 24.653 -42.771 10.226 1.00 54.85 190 ARG A CA 1
ATOM 1443 C C . ARG A 1 193 ? 23.337 -43.012 10.949 1.00 47.56 190 ARG A C 1
ATOM 1444 O O . ARG A 1 193 ? 22.899 -44.163 11.050 1.00 47.66 190 ARG A O 1
ATOM 1452 N N . PHE A 1 194 ? 22.702 -41.956 11.451 1.00 48.54 191 PHE A N 1
ATOM 1453 C CA . PHE A 1 194 ? 21.420 -42.060 12.135 1.00 37.40 191 PHE A CA 1
ATOM 1454 C C . PHE A 1 194 ? 20.290 -41.878 11.130 1.00 45.23 191 PHE A C 1
ATOM 1455 O O . PHE A 1 194 ? 20.292 -40.919 10.353 1.00 53.02 191 PHE A O 1
ATOM 1463 N N . SER A 1 195 ? 19.330 -42.800 11.145 1.00 36.16 192 SER A N 1
ATOM 1464 C CA . SER A 1 195 ? 18.197 -42.724 10.234 1.00 40.19 192 SER A CA 1
ATOM 1465 C C . SER A 1 195 ? 16.957 -43.254 10.938 1.00 45.98 192 SER A C 1
ATOM 1466 O O . SER A 1 195 ? 17.050 -44.052 11.874 1.00 41.66 192 SER A O 1
ATOM 1469 N N . GLY A 1 196 ? 15.797 -42.798 10.481 1.00 45.62 193 GLY A N 1
ATOM 1470 C CA . GLY A 1 196 ? 14.539 -43.186 11.085 1.00 39.30 193 GLY A CA 1
ATOM 1471 C C . GLY A 1 196 ? 13.529 -43.615 10.041 1.00 43.10 193 GLY A C 1
ATOM 1472 O O . GLY A 1 196 ? 13.580 -43.198 8.885 1.00 43.33 193 GLY A O 1
ATOM 1473 N N . SER A 1 197 ? 12.603 -44.468 10.472 1.00 40.87 194 SER A N 1
ATOM 1474 C CA . SER A 1 197 ? 11.535 -44.952 9.612 1.00 42.22 194 SER A CA 1
ATOM 1475 C C . SER A 1 197 ? 10.313 -45.243 10.472 1.00 47.80 194 SER A C 1
ATOM 1476 O O . SER A 1 197 ? 10.389 -45.299 11.702 1.00 49.23 194 SER A O 1
ATOM 1479 N N . LYS A 1 198 ? 9.178 -45.436 9.805 1.00 49.26 195 LYS A N 1
ATOM 1480 C CA . LYS A 1 198 ? 7.902 -45.608 10.484 1.00 51.05 195 LYS A CA 1
ATOM 1481 C C . LYS A 1 198 ? 7.026 -46.524 9.645 1.00 55.08 195 LYS A C 1
ATOM 1482 O O . LYS A 1 198 ? 6.975 -46.389 8.420 1.00 51.96 195 LYS A O 1
ATOM 1488 N N . SER A 1 199 ? 6.349 -47.460 10.306 1.00 54.60 196 SER A N 1
ATOM 1489 C CA . SER A 1 199 ? 5.504 -48.428 9.613 1.00 61.03 196 SER A CA 1
ATOM 1490 C C . SER A 1 199 ? 4.425 -48.912 10.567 1.00 58.55 196 SER A C 1
ATOM 1491 O O . SER A 1 199 ? 4.736 -49.494 11.612 1.00 56.38 196 SER A O 1
ATOM 1494 N N . GLY A 1 200 ? 3.166 -48.685 10.202 1.00 58.69 197 GLY A N 1
ATOM 1495 C CA . GLY A 1 200 ? 2.072 -49.060 11.083 1.00 56.21 197 GLY A CA 1
ATOM 1496 C C . GLY A 1 200 ? 2.155 -48.296 12.390 1.00 64.08 197 GLY A C 1
ATOM 1497 O O . GLY A 1 200 ? 2.238 -47.062 12.416 1.00 63.02 197 GLY A O 1
ATOM 1498 N N . ASN A 1 201 ? 2.143 -49.035 13.498 1.00 53.85 198 ASN A N 1
ATOM 1499 C CA . ASN A 1 201 ? 2.253 -48.454 14.827 1.00 55.90 198 ASN A CA 1
ATOM 1500 C C . ASN A 1 201 ? 3.665 -48.564 15.391 1.00 52.53 198 ASN A C 1
ATOM 1501 O O . ASN A 1 201 ? 3.855 -48.421 16.603 1.00 52.83 198 ASN A O 1
ATOM 1506 N N . THR A 1 202 ? 4.657 -48.813 14.540 1.00 48.81 199 THR A N 1
ATOM 1507 C CA . THR A 1 202 ? 6.031 -49.014 14.974 1.00 45.67 199 THR A CA 1
ATOM 1508 C C . THR A 1 202 ? 6.948 -48.038 14.253 1.00 47.93 199 THR A C 1
ATOM 1509 O O . THR A 1 202 ? 6.866 -47.890 13.029 1.00 48.87 199 THR A O 1
ATOM 1513 N N . ALA A 1 203 ? 7.811 -47.374 15.017 1.00 35.35 200 ALA A N 1
ATOM 1514 C CA . ALA A 1 203 ? 8.869 -46.525 14.495 1.00 40.01 200 ALA A CA 1
ATOM 1515 C C . ALA A 1 203 ? 10.221 -47.153 14.808 1.00 45.15 200 ALA A C 1
ATOM 1516 O O . ALA A 1 203 ? 10.362 -47.933 15.754 1.00 46.27 200 ALA A O 1
ATOM 1518 N N . SER A 1 204 ? 11.225 -46.808 14.003 1.00 40.29 201 SER A N 1
ATOM 1519 C CA . SER A 1 204 ? 12.532 -47.438 14.121 1.00 41.80 201 SER A CA 1
ATOM 1520 C C . SER A 1 204 ? 13.640 -46.411 13.956 1.00 42.57 201 SER A C 1
ATOM 1521 O O . SER A 1 204 ? 13.562 -45.536 13.090 1.00 44.14 201 SER A O 1
ATOM 1524 N N . LEU A 1 205 ? 14.674 -46.534 14.789 1.00 43.33 202 LEU A N 1
ATOM 1525 C CA . LEU A 1 205 ? 15.896 -45.744 14.678 1.00 38.20 202 LEU A CA 1
ATOM 1526 C C . LEU A 1 205 ? 17.054 -46.685 14.386 1.00 41.17 202 LEU A C 1
ATOM 1527 O O . LEU A 1 205 ? 17.303 -47.624 15.150 1.00 40.39 202 LEU A O 1
ATOM 1532 N N . THR A 1 206 ? 17.760 -46.434 13.289 1.00 36.53 203 THR A N 1
ATOM 1533 C CA . THR A 1 206 ? 18.899 -47.243 12.884 1.00 44.02 203 THR A CA 1
ATOM 1534 C C . THR A 1 206 ? 20.173 -46.410 12.943 1.00 42.50 203 THR A C 1
ATOM 1535 O O . THR A 1 206 ? 20.193 -45.253 12.511 1.00 43.81 203 THR A O 1
ATOM 1539 N N . ILE A 1 207 ? 21.230 -47.004 13.490 1.00 41.76 204 ILE A N 1
ATOM 1540 C CA . ILE A 1 207 ? 22.543 -46.378 13.584 1.00 40.62 204 ILE A CA 1
ATOM 1541 C C . ILE A 1 207 ? 23.530 -47.292 12.872 1.00 50.51 204 ILE A C 1
ATOM 1542 O O . ILE A 1 207 ? 23.807 -48.403 13.340 1.00 47.00 204 ILE A O 1
ATOM 1547 N N . SER A 1 208 ? 24.050 -46.836 11.737 1.00 53.69 205 SER A N 1
ATOM 1548 C CA . SER A 1 208 ? 25.096 -47.552 11.025 1.00 47.99 205 SER A CA 1
ATOM 1549 C C . SER A 1 208 ? 26.465 -47.047 11.464 1.00 52.42 205 SER A C 1
ATOM 1550 O O . SER A 1 208 ? 26.593 -45.977 12.065 1.00 51.25 205 SER A O 1
ATOM 1553 N N . GLY A 1 209 ? 27.495 -47.832 11.145 1.00 53.97 206 GLY A N 1
ATOM 1554 C CA . GLY A 1 209 ? 28.859 -47.485 11.498 1.00 55.79 206 GLY A CA 1
ATOM 1555 C C . GLY A 1 209 ? 28.998 -47.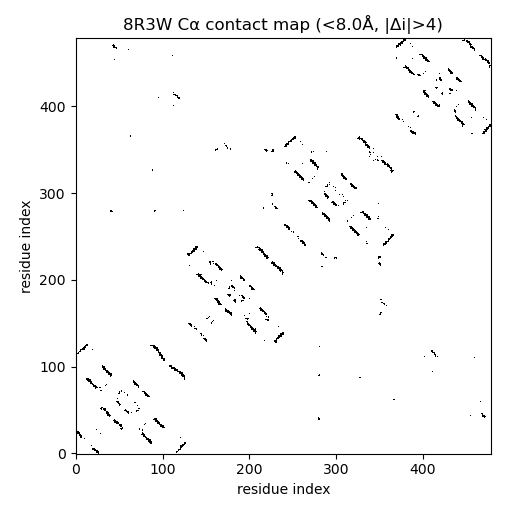104 12.956 1.00 55.92 206 GLY A C 1
ATOM 1556 O O . GLY A 1 209 ? 29.489 -46.018 13.278 1.00 63.40 206 GLY A O 1
ATOM 1557 N N . LEU A 1 210 ? 28.541 -47.992 13.837 1.00 50.75 207 LEU A N 1
ATOM 1558 C CA . LEU A 1 210 ? 28.503 -47.723 15.269 1.00 51.67 207 LEU A CA 1
ATOM 1559 C C . LEU A 1 210 ? 29.867 -47.285 15.786 1.00 56.69 207 LEU A C 1
ATOM 1560 O O . LEU A 1 210 ? 30.885 -47.931 15.522 1.00 56.44 207 LEU A O 1
ATOM 1565 N N . GLN A 1 211 ? 29.879 -46.173 16.515 1.00 57.41 208 GLN A N 1
ATOM 1566 C CA . GLN A 1 211 ? 31.081 -45.641 17.136 1.00 55.84 208 GLN A CA 1
ATOM 1567 C C . GLN A 1 211 ? 30.921 -45.651 18.650 1.00 57.80 208 GLN A C 1
ATOM 1568 O O . GLN A 1 211 ? 29.806 -45.717 19.177 1.00 51.32 208 GLN A O 1
ATOM 1574 N N . ALA A 1 212 ? 32.059 -45.580 19.347 1.00 55.68 209 ALA A N 1
ATOM 1575 C CA . ALA A 1 212 ? 32.039 -45.627 20.806 1.00 55.74 209 ALA A CA 1
ATOM 1576 C C . ALA A 1 212 ? 31.234 -44.477 21.396 1.00 52.85 209 ALA A C 1
ATOM 1577 O O . ALA A 1 212 ? 30.582 -44.644 22.433 1.00 60.47 209 ALA A O 1
ATOM 1579 N N . GLU A 1 213 ? 31.259 -43.309 20.751 1.00 51.98 210 GLU A N 1
ATOM 1580 C CA . GLU A 1 213 ? 30.507 -42.166 21.253 1.00 62.60 210 GLU A CA 1
ATOM 1581 C C . GLU A 1 213 ? 28.999 -42.370 21.158 1.00 57.15 210 GLU A C 1
ATOM 1582 O O . GLU A 1 213 ? 28.248 -41.634 21.806 1.00 57.90 210 GLU A O 1
ATOM 1588 N N . ASP A 1 214 ? 28.540 -43.347 20.371 1.00 58.23 211 ASP A N 1
ATOM 1589 C CA . ASP A 1 214 ? 27.110 -43.615 20.266 1.00 53.80 211 ASP A CA 1
ATOM 1590 C C . ASP A 1 214 ? 26.544 -44.293 21.507 1.00 46.93 211 ASP A C 1
ATOM 1591 O O . ASP A 1 214 ? 25.319 -44.412 21.619 1.00 44.71 211 ASP A O 1
ATOM 1596 N N . GLU A 1 215 ? 27.394 -44.744 22.427 1.00 44.30 212 GLU A N 1
ATOM 1597 C CA . GLU A 1 215 ? 26.930 -45.361 23.667 1.00 50.33 212 GLU A CA 1
ATOM 1598 C C . GLU A 1 215 ? 26.218 -44.314 24.516 1.00 48.41 212 GLU A C 1
ATOM 1599 O O . GLU A 1 215 ? 26.854 -43.387 25.028 1.00 55.50 212 GLU A O 1
ATOM 1605 N N . ALA A 1 216 ? 24.906 -44.461 24.670 1.00 43.03 213 ALA A N 1
ATOM 1606 C CA . ALA A 1 216 ? 24.076 -43.489 25.382 1.00 46.29 213 ALA A CA 1
ATOM 1607 C C . ALA A 1 216 ? 22.683 -44.088 25.564 1.00 43.76 213 ALA A C 1
ATOM 1608 O O . ALA A 1 216 ? 22.444 -45.257 25.241 1.00 38.51 213 ALA A O 1
ATOM 1610 N N . ASP A 1 217 ? 21.762 -43.280 26.086 1.00 39.48 214 ASP A N 1
ATOM 1611 C CA . ASP A 1 217 ? 20.356 -43.644 26.188 1.00 40.00 214 ASP A CA 1
ATOM 1612 C C . ASP A 1 217 ? 19.585 -42.995 25.046 1.00 39.71 214 ASP A C 1
ATOM 1613 O O . ASP A 1 217 ? 19.818 -41.829 24.714 1.00 40.85 214 ASP A O 1
ATOM 1618 N N . TYR A 1 218 ? 18.667 -43.753 24.450 1.00 37.95 215 TYR A N 1
ATOM 1619 C CA . TYR A 1 218 ? 17.853 -43.282 23.336 1.00 33.73 215 TYR A CA 1
ATOM 1620 C C . TYR A 1 218 ? 16.379 -43.432 23.680 1.00 37.07 215 TYR A C 1
ATOM 1621 O O . TYR A 1 218 ? 15.950 -44.491 24.151 1.00 37.07 215 TYR A O 1
ATOM 1630 N N . TYR A 1 219 ? 15.613 -42.374 23.436 1.00 30.82 216 TYR A N 1
ATOM 1631 C CA . TYR A 1 219 ? 14.182 -42.341 23.699 1.00 30.38 216 TYR A CA 1
ATOM 1632 C C . TYR A 1 219 ? 13.437 -41.981 22.421 1.00 35.88 216 TYR A C 1
ATOM 1633 O O . TYR A 1 219 ? 13.851 -41.080 21.686 1.00 32.23 216 TYR A O 1
ATOM 1642 N N . CYS A 1 220 ? 12.339 -42.685 22.159 1.00 30.60 217 CYS A N 1
ATOM 1643 C CA . CYS A 1 220 ? 11.420 -42.292 21.101 1.00 37.50 217 CYS A CA 1
ATOM 1644 C C . CYS A 1 220 ? 10.304 -41.433 21.685 1.00 40.17 217 CYS A C 1
ATOM 1645 O O . CYS A 1 220 ? 9.983 -41.518 22.873 1.00 39.10 217 CYS A O 1
ATOM 1648 N N . CYS A 1 221 ? 9.720 -40.591 20.836 1.00 40.56 218 CYS A N 1
ATOM 1649 C CA . CYS A 1 221 ? 8.729 -39.620 21.277 1.00 39.00 218 CYS A CA 1
ATOM 1650 C C . CYS A 1 221 ? 7.733 -39.380 20.153 1.00 37.96 218 CYS A C 1
ATOM 1651 O O . CYS A 1 221 ? 8.128 -39.214 18.997 1.00 39.86 218 CYS A O 1
ATOM 1654 N N . SER A 1 222 ? 6.445 -39.350 20.494 1.00 40.49 219 SER A N 1
ATOM 1655 C CA . SER A 1 222 ? 5.407 -39.225 19.482 1.00 42.67 219 SER A CA 1
ATOM 1656 C C . SER A 1 222 ? 4.326 -38.252 19.921 1.00 44.74 219 SER A C 1
ATOM 1657 O O . SER A 1 222 ? 3.986 -38.174 21.105 1.00 43.00 219 SER A O 1
ATOM 1660 N N . TYR A 1 223 ? 3.792 -37.514 18.950 1.00 47.37 220 TYR A N 1
ATOM 1661 C CA . TYR A 1 223 ? 2.571 -36.748 19.153 1.00 53.55 220 TYR A CA 1
ATOM 1662 C C . TYR A 1 223 ? 1.468 -37.661 19.672 1.00 57.91 220 TYR A C 1
ATOM 1663 O O . TYR A 1 223 ? 1.209 -38.726 19.104 1.00 55.23 220 TYR A O 1
ATOM 1672 N N . ALA A 1 224 ? 0.825 -37.245 20.764 1.00 65.24 221 ALA A N 1
ATOM 1673 C CA . ALA A 1 224 ? -0.169 -38.066 21.446 1.00 61.20 221 ALA A CA 1
ATOM 1674 C C . ALA A 1 224 ? -1.586 -37.831 20.937 1.00 73.50 221 ALA A C 1
ATOM 1675 O O . ALA A 1 224 ? -2.545 -37.955 21.709 1.00 88.61 221 ALA A O 1
ATOM 1677 N N . GLY A 1 225 ? -1.748 -37.501 19.663 1.00 69.04 222 GLY A N 1
ATOM 1678 C CA . GLY A 1 225 ? -3.063 -37.309 19.094 1.00 77.51 222 GLY A CA 1
ATOM 1679 C C . GLY A 1 225 ? -3.633 -35.932 19.384 1.00 88.29 222 GLY A C 1
ATOM 1680 O O . GLY A 1 225 ? -3.173 -35.199 20.257 1.00 93.45 222 GLY A O 1
ATOM 1681 N N . ASP A 1 226 ? -4.671 -35.582 18.621 1.00 94.04 223 ASP A N 1
ATOM 1682 C CA . ASP A 1 226 ? -5.301 -34.277 18.790 1.00 108.57 223 ASP A CA 1
ATOM 1683 C C . ASP A 1 226 ? -6.167 -34.239 20.042 1.00 115.14 223 ASP A C 1
ATOM 1684 O O . ASP A 1 226 ? -6.229 -33.214 20.731 1.00 120.61 223 ASP A O 1
ATOM 1689 N N . TYR A 1 227 ? -6.840 -35.348 20.357 1.00 113.90 224 TYR A N 1
ATOM 1690 C CA . TYR A 1 227 ? -7.709 -35.386 21.526 1.00 117.82 224 TYR A CA 1
ATOM 1691 C C . TYR A 1 227 ? -6.925 -35.405 22.832 1.00 108.27 224 TYR A C 1
ATOM 1692 O O . TYR A 1 227 ? -7.489 -35.083 23.883 1.00 112.78 224 TYR A O 1
ATOM 1701 N N . THR A 1 228 ? -5.644 -35.773 22.791 1.00 106.03 225 THR A N 1
ATOM 1702 C CA . THR A 1 228 ? -4.762 -35.754 23.958 1.00 104.47 225 THR A CA 1
ATOM 1703 C C . THR A 1 228 ? -3.550 -34.901 23.608 1.00 103.27 225 THR A C 1
ATOM 1704 O O . THR A 1 228 ? -2.543 -35.418 23.095 1.00 105.24 225 THR A O 1
ATOM 1708 N N . PRO A 1 229 ? -3.604 -33.592 23.854 1.00 106.00 226 PRO A N 1
ATOM 1709 C CA . PRO A 1 229 ? -2.470 -32.729 23.501 1.00 101.63 226 PRO A CA 1
ATOM 1710 C C . PRO A 1 229 ? -1.216 -33.117 24.269 1.00 101.55 226 PRO A C 1
ATOM 1711 O O . PRO A 1 229 ? -1.275 -33.591 25.405 1.00 91.73 226 PRO A O 1
ATOM 1715 N N . GLY A 1 230 ? -0.074 -32.915 23.628 1.00 83.91 227 GLY A N 1
ATOM 1716 C CA . GLY A 1 230 ? 1.211 -33.261 24.198 1.00 78.00 227 GLY A CA 1
ATOM 1717 C C . GLY A 1 230 ? 1.829 -34.458 23.499 1.00 68.08 227 GLY A C 1
ATOM 1718 O O . GLY A 1 230 ? 1.368 -34.917 22.450 1.00 71.06 227 GLY A O 1
ATOM 1719 N N . VAL A 1 231 ? 2.901 -34.969 24.106 1.00 49.99 228 VAL A N 1
ATOM 1720 C CA . VAL A 1 231 ? 3.641 -36.092 23.553 1.00 53.19 228 VAL A CA 1
ATOM 1721 C C . VAL A 1 231 ? 3.739 -37.200 24.591 1.00 45.00 228 VAL A C 1
ATOM 1722 O O . VAL A 1 231 ? 3.562 -36.986 25.791 1.00 44.42 228 VAL A O 1
ATOM 1726 N N . VAL A 1 232 ? 4.029 -38.399 24.101 1.00 44.06 229 VAL A N 1
ATOM 1727 C CA . VAL A 1 232 ? 4.341 -39.546 24.939 1.00 38.55 229 VAL A CA 1
ATOM 1728 C C . VAL A 1 232 ? 5.761 -39.979 24.614 1.00 36.43 229 VAL A C 1
ATOM 1729 O O . VAL A 1 232 ? 6.259 -39.757 23.506 1.00 41.17 229 VAL A O 1
ATOM 1733 N N . PHE A 1 233 ? 6.418 -40.591 25.594 1.00 36.74 230 PHE A N 1
ATOM 1734 C CA . PHE A 1 233 ? 7.793 -41.043 25.458 1.00 40.38 230 PHE A CA 1
ATOM 1735 C C . PHE A 1 233 ? 7.868 -42.552 25.637 1.00 45.84 230 PHE A C 1
ATOM 1736 O O . PHE A 1 233 ? 7.062 -43.151 26.357 1.00 43.75 230 PHE A O 1
ATOM 1744 N N . GLY A 1 234 ? 8.848 -43.164 24.974 1.00 41.64 231 GLY A N 1
ATOM 1745 C CA . GLY A 1 234 ? 9.184 -44.539 25.266 1.00 36.59 231 GLY A CA 1
ATOM 1746 C C . GLY A 1 234 ? 10.043 -44.647 26.515 1.00 44.10 231 GLY A C 1
ATOM 1747 O O . GLY A 1 234 ? 10.593 -43.663 27.010 1.00 42.77 231 GLY A O 1
ATOM 1748 N N . GLY A 1 235 ? 10.158 -45.876 27.025 1.00 42.26 232 GLY A N 1
ATOM 1749 C CA . GLY A 1 235 ? 10.880 -46.105 28.266 1.00 35.34 232 GLY A CA 1
ATOM 1750 C C . GLY A 1 235 ? 12.376 -45.884 28.175 1.00 33.22 232 GLY A C 1
ATOM 1751 O O . GLY A 1 235 ? 13.037 -45.755 29.211 1.00 51.63 232 GLY A O 1
ATOM 1752 N N . GLY A 1 236 ? 12.922 -45.839 26.974 1.00 36.82 233 GLY A N 1
ATOM 1753 C CA . GLY A 1 236 ? 14.346 -45.636 26.807 1.00 37.91 233 GLY A CA 1
ATOM 1754 C C . GLY A 1 236 ? 15.086 -46.933 26.541 1.00 45.28 233 GLY A C 1
ATOM 1755 O O . GLY A 1 236 ? 14.712 -48.009 27.021 1.00 42.88 233 GLY A O 1
ATOM 1756 N N . THR A 1 237 ? 16.161 -46.832 25.763 1.00 40.10 234 THR A N 1
ATOM 1757 C CA . THR A 1 237 ? 16.989 -47.976 25.401 1.00 39.98 234 THR A CA 1
ATOM 1758 C C . THR A 1 237 ? 18.440 -47.625 25.683 1.00 43.25 234 THR A C 1
ATOM 1759 O O . THR A 1 237 ? 18.948 -46.623 25.170 1.00 38.54 234 THR A O 1
ATOM 1763 N N . LYS A 1 238 ? 19.101 -48.442 26.498 1.00 40.11 235 LYS A N 1
ATOM 1764 C CA . LYS A 1 238 ? 20.519 -48.267 26.785 1.00 45.00 235 LYS A CA 1
ATOM 1765 C C . LYS A 1 238 ? 21.330 -48.982 25.710 1.00 42.52 235 LYS A C 1
ATOM 1766 O O . LYS A 1 238 ? 21.230 -50.204 25.560 1.00 44.17 235 LYS A O 1
ATOM 1772 N N . LEU A 1 239 ? 22.125 -48.225 24.960 1.00 42.13 236 LEU A N 1
ATOM 1773 C CA . LEU A 1 239 ? 22.941 -48.778 23.885 1.00 43.44 236 LEU A CA 1
ATOM 1774 C C . LEU A 1 239 ? 24.388 -48.871 24.350 1.00 44.73 236 LEU A C 1
ATOM 1775 O O . LEU A 1 239 ? 25.006 -47.852 24.675 1.00 44.29 236 LEU A O 1
ATOM 1780 N N . THR A 1 240 ? 24.923 -50.088 24.375 1.00 40.83 237 THR A N 1
ATOM 1781 C CA . THR A 1 240 ? 26.305 -50.344 24.755 1.00 40.32 237 THR A CA 1
ATOM 1782 C C . THR A 1 240 ? 27.119 -50.676 23.513 1.00 51.03 237 THR A C 1
ATOM 1783 O O . THR A 1 240 ? 26.704 -51.507 22.698 1.00 56.06 237 THR A O 1
ATOM 1787 N N . VAL A 1 241 ? 28.267 -50.025 23.369 1.00 49.83 238 VAL A N 1
ATOM 1788 C CA . VAL A 1 241 ? 29.203 -50.309 22.288 1.00 52.99 238 VAL A CA 1
ATOM 1789 C C . VAL A 1 241 ? 30.364 -51.091 22.888 1.00 56.53 238 VAL A C 1
ATOM 1790 O O . VAL A 1 241 ? 31.120 -50.568 23.714 1.00 55.86 238 VAL A O 1
ATOM 1794 N N . LEU A 1 242 ? 30.504 -52.351 22.481 1.00 57.35 239 LEU A N 1
ATOM 1795 C CA . LEU A 1 242 ? 31.533 -53.237 23.023 1.00 56.33 239 LEU A CA 1
ATOM 1796 C C . LEU A 1 242 ? 32.804 -53.056 22.204 1.00 70.72 239 LEU A C 1
ATOM 1797 O O . LEU A 1 242 ? 32.947 -53.629 21.121 1.00 67.04 239 LEU A O 1
ATOM 1802 N N . GLY A 1 243 ? 33.732 -52.258 22.723 1.00 79.01 240 GLY A N 1
ATOM 1803 C CA . GLY A 1 243 ? 34.990 -52.006 22.045 1.00 72.58 240 GLY A CA 1
ATOM 1804 C C . GLY A 1 243 ? 35.883 -53.228 21.958 1.00 74.84 240 GLY A C 1
ATOM 1805 O O . GLY A 1 243 ? 36.971 -53.255 22.532 1.00 81.02 240 GLY A O 1
ATOM 1806 N N . VAL B 1 5 ? 20.837 -19.950 20.520 1.00 75.42 2 VAL R N 1
ATOM 1807 C CA . VAL B 1 5 ? 19.962 -19.719 21.661 1.00 73.89 2 VAL R CA 1
ATOM 1808 C C . VAL B 1 5 ? 20.300 -20.678 22.796 1.00 78.86 2 VAL R C 1
ATOM 1809 O O . VAL B 1 5 ? 20.396 -21.889 22.592 1.00 76.84 2 VAL R O 1
ATOM 1813 N N . GLN B 1 6 ? 20.480 -20.129 23.994 1.00 79.29 3 GLN R N 1
ATOM 1814 C CA . GLN B 1 6 ? 20.783 -20.907 25.185 1.00 78.77 3 GLN R CA 1
ATOM 1815 C C . GLN B 1 6 ? 19.625 -20.818 26.168 1.00 76.35 3 GLN R C 1
ATOM 1816 O O . GLN B 1 6 ? 19.074 -19.736 26.398 1.00 75.73 3 GLN R O 1
ATOM 1822 N N . LEU B 1 7 ? 19.259 -21.959 26.745 1.00 66.24 4 LEU R N 1
ATOM 1823 C CA . LEU B 1 7 ? 18.206 -22.031 27.748 1.00 60.05 4 LEU R CA 1
ATOM 1824 C C . LEU B 1 7 ? 18.856 -22.270 29.104 1.00 61.48 4 LEU R C 1
ATOM 1825 O O . LEU B 1 7 ? 19.571 -23.261 29.285 1.00 66.53 4 LEU R O 1
ATOM 1830 N N . VAL B 1 8 ? 18.610 -21.367 30.049 1.00 64.81 5 VAL R N 1
ATOM 1831 C CA . VAL B 1 8 ? 19.187 -21.440 31.387 1.00 60.38 5 VAL R CA 1
ATOM 1832 C C . VAL B 1 8 ? 18.057 -21.611 32.391 1.00 63.63 5 VAL R C 1
ATOM 1833 O O . VAL B 1 8 ? 17.065 -20.874 32.348 1.00 58.75 5 VAL R O 1
ATOM 1837 N N . GLN B 1 9 ? 18.212 -22.573 33.294 1.00 58.19 6 GLN R N 1
ATOM 1838 C CA . GLN B 1 9 ? 17.201 -22.877 34.293 1.00 59.65 6 GLN R CA 1
ATOM 1839 C C . GLN B 1 9 ? 17.681 -22.474 35.682 1.00 62.27 6 GLN R C 1
ATOM 1840 O O . GLN B 1 9 ? 18.877 -22.294 35.926 1.00 57.26 6 GLN R O 1
ATOM 1846 N N . SER B 1 10 ? 16.721 -22.329 36.594 1.00 62.91 7 SER R N 1
ATOM 1847 C CA . SER B 1 10 ? 17.028 -21.973 37.970 1.00 63.49 7 SER R CA 1
ATOM 1848 C C . SER B 1 10 ? 17.750 -23.125 38.671 1.00 67.85 7 SER R C 1
ATOM 1849 O O . SER B 1 10 ? 17.777 -24.264 38.196 1.00 62.22 7 SER R O 1
ATOM 1852 N N . GLY B 1 11 ? 18.334 -22.813 39.825 1.00 63.72 8 GLY R N 1
ATOM 1853 C CA . GLY B 1 11 ? 19.170 -23.766 40.525 1.00 61.49 8 GLY R CA 1
ATOM 1854 C C . GLY B 1 11 ? 18.385 -24.888 41.181 1.00 65.59 8 GLY R C 1
ATOM 1855 O O . GLY B 1 11 ? 17.155 -24.882 41.256 1.00 66.51 8 GLY R O 1
ATOM 1856 N N . ALA B 1 12 ? 19.137 -25.872 41.676 1.00 71.78 9 ALA R N 1
ATOM 1857 C CA . ALA B 1 12 ? 18.552 -27.046 42.307 1.00 63.37 9 ALA R CA 1
ATOM 1858 C C . ALA B 1 12 ? 17.716 -26.650 43.519 1.00 72.53 9 ALA R C 1
ATOM 1859 O O . ALA B 1 12 ? 17.897 -25.585 44.116 1.00 79.24 9 ALA R O 1
ATOM 1861 N N . GLU B 1 13 ? 16.798 -27.536 43.892 1.00 76.83 10 GLU R N 1
ATOM 1862 C CA . GLU B 1 13 ? 15.808 -27.225 44.909 1.00 79.88 10 GLU R CA 1
ATOM 1863 C C . GLU B 1 13 ? 15.648 -28.401 45.860 1.00 76.75 10 GLU R C 1
ATOM 1864 O O . GLU B 1 13 ? 15.713 -29.561 4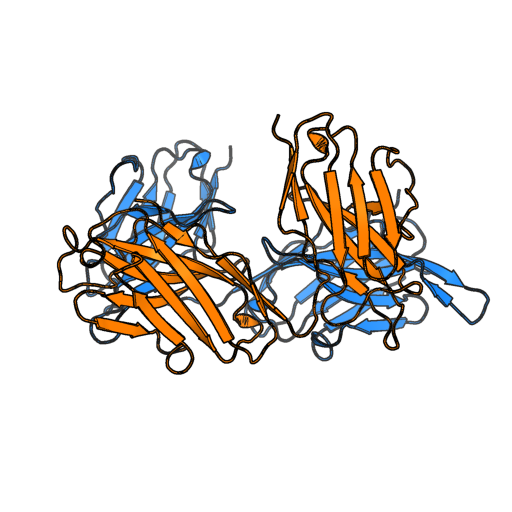5.443 1.00 70.89 10 GLU R O 1
ATOM 1870 N N . VAL B 1 14 ? 15.444 -28.093 47.139 1.00 78.30 11 VAL R N 1
ATOM 1871 C CA . VAL B 1 14 ? 15.200 -29.090 48.177 1.00 73.29 11 VAL R CA 1
ATOM 1872 C C . VAL B 1 14 ? 13.913 -28.694 48.887 1.00 84.51 11 VAL R C 1
ATOM 1873 O O . VAL B 1 14 ? 13.886 -27.697 49.619 1.00 95.75 11 VAL R O 1
ATOM 1877 N N . LYS B 1 15 ? 12.852 -29.470 48.680 1.00 87.42 12 LYS R N 1
ATOM 1878 C CA . LYS B 1 15 ? 11.550 -29.179 49.259 1.00 86.97 12 LYS R CA 1
ATOM 1879 C C . LYS B 1 15 ? 11.030 -30.378 50.037 1.00 82.52 12 LYS R C 1
ATOM 1880 O O . LYS B 1 15 ? 11.391 -31.525 49.763 1.00 76.06 12 LYS R O 1
ATOM 1886 N N . LYS B 1 16 ? 10.168 -30.089 51.024 1.00 87.96 13 LYS R N 1
ATOM 1887 C CA . LYS B 1 16 ? 9.482 -31.077 51.839 1.00 83.08 13 LYS R CA 1
ATOM 1888 C C . LYS B 1 16 ? 8.152 -31.460 51.195 1.00 89.19 13 LYS R C 1
ATOM 1889 O O . LYS B 1 16 ? 7.538 -30.648 50.495 1.00 89.28 13 LYS R O 1
ATOM 1895 N N . PRO B 1 17 ? 7.690 -32.694 51.404 1.00 90.97 14 PRO R N 1
ATOM 1896 C CA . PRO B 1 17 ? 6.437 -33.127 50.772 1.00 88.80 14 PRO R CA 1
ATOM 1897 C C . PRO B 1 17 ? 5.258 -32.277 51.222 1.00 88.52 14 PRO R C 1
ATOM 1898 O O . PRO B 1 17 ? 5.111 -31.959 52.403 1.00 90.39 14 PRO R O 1
ATOM 1902 N N . GLY B 1 18 ? 4.415 -31.908 50.259 1.00 90.96 15 GLY R N 1
ATOM 1903 C CA . GLY B 1 18 ? 3.236 -31.111 50.521 1.00 90.64 15 GLY R CA 1
ATOM 1904 C C . GLY B 1 18 ? 3.347 -29.654 50.125 1.00 95.94 15 GLY R C 1
ATOM 1905 O O . GLY B 1 18 ? 2.324 -28.957 50.108 1.00 92.05 15 GLY R O 1
ATOM 1906 N N . SER B 1 19 ? 4.544 -29.177 49.804 1.00 96.18 16 SER R N 1
ATOM 1907 C CA . SER B 1 19 ? 4.766 -27.790 49.434 1.00 99.43 16 SER R CA 1
ATOM 1908 C C . SER B 1 19 ? 4.803 -27.656 47.911 1.00 97.59 16 SER R C 1
ATOM 1909 O O . SER B 1 19 ? 4.532 -28.606 47.172 1.00 94.32 16 SER R O 1
ATOM 1912 N N . SER B 1 20 ? 5.138 -26.462 47.433 1.00 82.42 17 SER R N 1
ATOM 1913 C CA . SER B 1 20 ? 5.222 -26.171 46.010 1.00 84.93 17 SER R CA 1
ATOM 1914 C C . SER B 1 20 ? 6.625 -25.688 45.666 1.00 85.11 17 SER R C 1
ATOM 1915 O O . SER B 1 20 ? 7.462 -25.463 46.543 1.00 85.83 17 SER R O 1
ATOM 1918 N N . VAL B 1 21 ? 6.878 -25.528 44.369 1.00 81.42 18 VAL R N 1
ATOM 1919 C CA . VAL B 1 21 ? 8.200 -25.151 43.878 1.00 81.46 18 VAL R CA 1
ATOM 1920 C C . VAL B 1 21 ? 8.044 -24.456 42.531 1.00 80.78 18 VAL R C 1
ATOM 1921 O O . VAL B 1 21 ? 7.226 -24.861 41.700 1.00 76.90 18 VAL R O 1
ATOM 1925 N N . LYS B 1 22 ? 8.828 -23.399 42.324 1.00 83.49 19 LYS R N 1
ATOM 1926 C CA . LYS B 1 22 ? 8.866 -22.664 41.066 1.00 68.82 19 LYS R CA 1
ATOM 1927 C C . LYS B 1 22 ? 10.207 -22.885 40.382 1.00 67.43 19 LYS R C 1
ATOM 1928 O O . LYS B 1 22 ? 11.261 -22.663 40.987 1.00 66.01 19 LYS R O 1
ATOM 1934 N N . VAL B 1 23 ? 10.164 -23.316 39.126 1.00 66.22 20 VAL R N 1
ATOM 1935 C CA . VAL B 1 23 ? 11.353 -23.467 38.297 1.00 59.13 20 VAL R CA 1
ATOM 1936 C C . VAL B 1 23 ? 11.237 -22.495 37.134 1.00 59.98 20 VAL R C 1
ATOM 1937 O O . VAL B 1 23 ? 10.180 -22.403 36.501 1.00 66.38 20 VAL R O 1
ATOM 1941 N N . SER B 1 24 ? 12.316 -21.769 36.859 1.00 55.51 21 SER R N 1
ATOM 1942 C CA . SER B 1 24 ? 12.344 -20.799 35.778 1.00 63.42 21 SER R CA 1
ATOM 1943 C C . SER B 1 24 ? 13.218 -21.307 34.638 1.00 68.53 21 SER R C 1
ATOM 1944 O O . SER B 1 24 ? 14.092 -22.159 34.823 1.00 61.17 21 SER R O 1
ATOM 1947 N N . CYS B 1 25 ? 12.960 -20.769 33.444 1.00 64.67 22 CYS R N 1
ATOM 1948 C CA . CYS B 1 25 ? 13.684 -21.168 32.238 1.00 65.78 22 CYS R CA 1
ATOM 1949 C C . CYS B 1 25 ? 13.810 -19.923 31.361 1.00 68.32 22 CYS R C 1
ATOM 1950 O O . CYS B 1 25 ? 12.872 -19.574 30.639 1.00 67.01 22 CYS R O 1
ATOM 1953 N N . LYS B 1 26 ? 14.962 -19.264 31.438 1.00 65.23 23 LYS R N 1
ATOM 1954 C CA . LYS B 1 26 ? 15.205 -18.016 30.726 1.00 68.01 23 LYS R CA 1
ATOM 1955 C C . LYS B 1 26 ? 15.956 -18.298 29.432 1.00 64.91 23 LYS R C 1
ATOM 1956 O O . LYS B 1 26 ? 16.941 -19.043 29.427 1.00 68.49 23 LYS R O 1
ATOM 1962 N N . ALA B 1 27 ? 15.490 -17.698 28.340 1.00 67.03 24 ALA R N 1
ATOM 1963 C CA . ALA B 1 27 ? 16.067 -17.906 27.021 1.00 77.39 24 ALA R CA 1
ATOM 1964 C C . ALA B 1 27 ? 17.004 -16.761 26.660 1.00 79.69 24 ALA R C 1
ATOM 1965 O O . ALA B 1 27 ? 16.721 -15.597 26.957 1.00 80.20 24 ALA R O 1
ATOM 1967 N N . SER B 1 28 ? 18.118 -17.100 26.012 1.00 81.56 25 SER R N 1
ATOM 1968 C CA . SER B 1 28 ? 19.094 -16.113 25.573 1.00 82.79 25 SER R CA 1
ATOM 1969 C C . SER B 1 28 ? 18.796 -15.547 24.192 1.00 94.07 25 SER R C 1
ATOM 1970 O O . SER B 1 28 ? 19.377 -14.522 23.822 1.00 92.00 25 SER R O 1
ATOM 1973 N N . GLY B 1 29 ? 17.920 -16.186 23.423 1.00 107.97 26 GLY R N 1
ATOM 1974 C CA . GLY B 1 29 ? 17.552 -15.683 22.117 1.00 97.61 26 GLY R CA 1
ATOM 1975 C C . GLY B 1 29 ? 16.302 -14.822 22.168 1.00 103.35 26 GLY R C 1
ATOM 1976 O O . GLY B 1 29 ? 15.407 -15.040 22.979 1.00 98.49 26 GLY R O 1
ATOM 1977 N N . GLY B 1 30 ? 16.251 -13.835 21.277 1.00 109.97 27 GLY R N 1
ATOM 1978 C CA . GLY B 1 30 ? 15.122 -12.928 21.217 1.00 108.50 27 GLY R CA 1
ATOM 1979 C C . GLY B 1 30 ? 13.863 -13.569 20.669 1.00 112.10 27 GLY R C 1
ATOM 1980 O O . GLY B 1 30 ? 13.693 -14.788 20.772 1.00 113.16 27 GLY R O 1
ATOM 1981 N N . THR B 1 31 ? 12.992 -12.753 20.076 1.00 121.23 28 THR R N 1
ATOM 1982 C CA . THR B 1 31 ? 11.710 -13.172 19.495 1.00 123.87 28 THR R CA 1
ATOM 1983 C C . THR B 1 31 ? 11.028 -14.248 20.348 1.00 118.36 28 THR R C 1
ATOM 1984 O O . THR B 1 31 ? 10.751 -15.366 19.913 1.00 118.75 28 THR R O 1
ATOM 1988 N N . PHE B 1 32 ? 10.744 -13.863 21.595 1.00 109.94 29 PHE R N 1
ATOM 1989 C CA . PHE B 1 32 ? 10.195 -14.804 22.569 1.00 103.65 29 PHE R CA 1
ATOM 1990 C C . PHE B 1 32 ? 8.882 -15.413 22.089 1.00 102.99 29 PHE R C 1
ATOM 1991 O O . PHE B 1 32 ? 8.619 -16.600 22.318 1.00 87.07 29 PHE R O 1
ATOM 1999 N N . ASN B 1 33 ? 8.048 -14.619 21.414 1.00 124.29 30 ASN R N 1
ATOM 2000 C CA . ASN B 1 33 ? 6.765 -15.100 20.914 1.00 113.13 30 ASN R CA 1
ATOM 2001 C C . ASN B 1 33 ? 6.908 -16.164 19.832 1.00 109.09 30 ASN R C 1
ATOM 2002 O O . ASN B 1 33 ? 5.922 -16.835 19.511 1.00 102.06 30 ASN R O 1
ATOM 2007 N N . ARG B 1 34 ? 8.107 -16.338 19.274 1.00 96.90 31 ARG R N 1
ATOM 2008 C CA . ARG B 1 34 ? 8.288 -17.255 18.156 1.00 85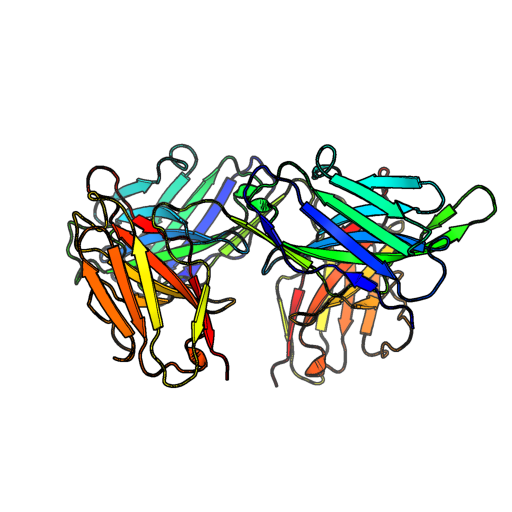.60 31 ARG R CA 1
ATOM 2009 C C . ARG B 1 34 ? 8.261 -18.715 18.599 1.00 85.11 31 ARG R C 1
ATOM 2010 O O . ARG B 1 34 ? 7.871 -19.591 17.817 1.00 70.73 31 ARG R O 1
ATOM 2018 N N . TYR B 1 35 ? 8.636 -18.995 19.842 1.00 74.40 32 TYR R N 1
ATOM 2019 C CA . TYR B 1 35 ? 8.824 -20.357 20.315 1.00 62.00 32 TYR R CA 1
ATOM 2020 C C . TYR B 1 35 ? 7.771 -20.738 21.351 1.00 67.19 32 TYR R C 1
ATOM 2021 O O . TYR B 1 35 ? 7.093 -19.886 21.932 1.00 73.80 32 TYR R O 1
ATOM 2030 N N . THR B 1 36 ? 7.645 -22.044 21.575 1.00 63.26 33 THR R N 1
ATOM 2031 C CA . THR B 1 36 ? 6.864 -22.596 22.671 1.00 59.50 33 THR R CA 1
ATOM 2032 C C . THR B 1 36 ? 7.797 -23.302 23.647 1.00 54.83 33 THR R C 1
ATOM 2033 O O . THR B 1 36 ? 8.855 -23.807 23.262 1.00 57.27 33 THR R O 1
ATOM 2037 N N . VAL B 1 37 ? 7.400 -23.331 24.916 1.00 55.09 34 VAL R N 1
ATOM 2038 C CA . VAL B 1 37 ? 8.217 -23.890 25.986 1.00 50.28 34 VAL R CA 1
ATOM 2039 C C . VAL B 1 37 ? 7.524 -25.125 26.540 1.00 47.72 34 VAL R C 1
ATOM 2040 O O . VAL B 1 37 ? 6.348 -25.069 26.916 1.00 48.21 34 VAL R O 1
ATOM 2044 N N . ASN B 1 38 ? 8.256 -26.233 26.596 1.00 44.03 35 ASN R N 1
ATOM 2045 C CA . ASN B 1 38 ? 7.765 -27.479 27.160 1.00 39.70 35 ASN R CA 1
ATOM 2046 C C . ASN B 1 38 ? 8.577 -27.835 28.395 1.00 48.64 35 ASN R C 1
ATOM 2047 O O . ASN B 1 38 ? 9.748 -27.465 28.515 1.00 46.92 35 ASN R O 1
ATOM 2052 N N . TRP B 1 39 ? 7.947 -28.560 29.313 1.00 43.51 36 TRP R N 1
ATOM 2053 C CA . TRP B 1 39 ? 8.610 -29.050 30.514 1.00 43.92 36 TRP R CA 1
ATOM 2054 C C . TRP B 1 39 ? 8.588 -30.572 30.495 1.00 44.67 36 TRP R C 1
ATOM 2055 O O . TRP B 1 39 ? 7.519 -31.181 30.376 1.00 40.14 36 TRP R O 1
ATOM 2066 N N . VAL B 1 40 ? 9.770 -31.177 30.582 1.00 41.54 37 VAL R N 1
ATOM 2067 C CA . VAL B 1 40 ? 9.932 -32.625 30.599 1.00 40.00 37 VAL R CA 1
ATOM 2068 C C . VAL B 1 40 ? 10.779 -32.985 31.811 1.00 42.05 37 VAL R C 1
ATOM 2069 O O . VAL B 1 40 ? 11.863 -32.424 32.005 1.00 43.31 37 VAL R O 1
ATOM 2073 N N . ARG B 1 41 ? 10.286 -33.911 32.625 1.00 43.12 38 ARG R N 1
ATOM 2074 C CA . ARG B 1 41 ? 10.985 -34.332 33.827 1.00 45.56 38 ARG R CA 1
ATOM 2075 C C . ARG B 1 41 ? 11.500 -35.757 33.668 1.00 45.22 38 ARG R C 1
ATOM 2076 O O . ARG B 1 41 ? 10.998 -36.541 32.858 1.00 44.23 38 ARG R O 1
ATOM 2084 N N . GLN B 1 42 ? 12.526 -36.078 34.454 1.00 46.09 39 GLN R N 1
ATOM 2085 C CA . GLN B 1 42 ? 13.187 -37.379 34.396 1.00 43.97 39 GLN R CA 1
ATOM 2086 C C . GLN B 1 42 ? 13.589 -37.773 35.811 1.00 43.44 39 GLN R C 1
ATOM 2087 O O . GLN B 1 42 ? 14.445 -37.125 36.420 1.00 41.89 39 GLN R O 1
ATOM 2093 N N . ALA B 1 43 ? 12.967 -38.828 36.331 1.00 47.94 40 ALA R N 1
ATOM 2094 C CA . ALA B 1 43 ? 13.311 -39.337 37.646 1.00 50.80 40 ALA R CA 1
ATOM 2095 C C . ALA B 1 43 ? 14.649 -40.074 37.592 1.00 50.58 40 ALA R C 1
ATOM 2096 O O . ALA B 1 43 ? 15.059 -40.557 36.534 1.00 55.44 40 ALA R O 1
ATOM 2098 N N . PRO B 1 44 ? 15.356 -40.158 38.721 1.00 54.15 41 PRO R N 1
ATOM 2099 C CA . PRO B 1 44 ? 16.669 -40.828 38.731 1.00 50.73 41 PRO R CA 1
ATOM 2100 C C . PRO B 1 44 ? 16.575 -42.272 38.259 1.00 56.44 41 PRO R C 1
ATOM 2101 O O . PRO B 1 44 ? 15.865 -43.094 38.844 1.00 55.10 41 PRO R O 1
ATOM 2105 N N . GLY B 1 45 ? 17.311 -42.578 37.192 1.00 54.64 42 GLY R N 1
ATOM 2106 C CA . GLY B 1 45 ? 17.265 -43.903 36.608 1.00 62.65 42 GLY R CA 1
ATOM 2107 C C . GLY B 1 45 ? 15.982 -44.228 35.881 1.00 59.67 42 GLY R C 1
ATOM 2108 O O . GLY B 1 45 ? 15.670 -45.406 35.691 1.00 60.67 42 GLY R O 1
ATOM 2109 N N . GLN B 1 46 ? 15.227 -43.217 35.462 1.00 52.28 43 GLN R N 1
ATOM 2110 C CA . GLN B 1 46 ? 13.947 -43.408 34.795 1.00 54.66 43 GLN R CA 1
ATOM 2111 C C . GLN B 1 46 ? 13.973 -42.699 33.446 1.00 53.99 43 GLN R C 1
ATOM 2112 O O . GLN B 1 46 ? 14.963 -42.063 33.069 1.00 48.56 43 GLN R O 1
ATOM 2118 N N . GLY B 1 47 ? 12.864 -42.815 32.711 1.00 51.73 44 GLY R N 1
ATOM 2119 C CA . GLY B 1 47 ? 12.742 -42.201 31.407 1.00 44.98 44 GLY R CA 1
ATOM 2120 C C . GLY B 1 47 ? 12.075 -40.839 31.459 1.00 47.13 44 GLY R C 1
ATOM 2121 O O . GLY B 1 47 ? 11.643 -40.359 32.506 1.00 52.76 44 GLY R O 1
ATOM 2122 N N . LEU B 1 48 ? 11.992 -40.214 30.288 1.00 46.14 45 LEU R N 1
ATOM 2123 C CA . LEU B 1 48 ? 11.434 -38.874 30.170 1.00 44.99 45 LEU R CA 1
ATOM 2124 C C . LEU B 1 48 ? 9.912 -38.909 30.228 1.00 48.18 45 LEU R C 1
ATOM 2125 O O . LEU B 1 48 ? 9.270 -39.867 29.786 1.00 48.31 45 LEU R O 1
ATOM 2130 N N . GLU B 1 49 ? 9.334 -37.840 30.772 1.00 46.17 46 GLU R N 1
ATOM 2131 C CA . GLU B 1 49 ? 7.888 -37.727 30.924 1.00 50.85 46 GLU R CA 1
ATOM 2132 C C . GLU B 1 49 ? 7.474 -36.299 30.609 1.00 44.69 46 GLU R C 1
ATOM 2133 O O . GLU B 1 49 ? 7.970 -35.358 31.235 1.00 44.40 46 GLU R O 1
ATOM 2139 N N . TRP B 1 50 ? 6.573 -36.139 29.641 1.00 43.12 47 TRP R N 1
ATOM 2140 C CA . TRP B 1 50 ? 6.067 -34.820 29.285 1.00 44.74 47 TRP R CA 1
ATOM 2141 C C . TRP B 1 50 ? 5.066 -34.350 30.330 1.00 49.69 47 TRP R C 1
ATOM 2142 O O . TRP B 1 50 ? 4.156 -35.094 30.709 1.00 59.59 47 TRP R O 1
ATOM 2153 N N . MET B 1 51 ? 5.233 -33.114 30.791 1.00 50.40 48 MET R N 1
ATOM 2154 C CA . MET B 1 51 ? 4.361 -32.523 31.801 1.00 57.57 48 MET R CA 1
ATOM 2155 C C . MET B 1 51 ? 3.407 -31.483 31.242 1.00 51.62 48 MET R C 1
ATOM 2156 O O . MET B 1 51 ? 2.225 -31.483 31.596 1.00 55.81 48 MET R O 1
ATOM 2161 N N . GLY B 1 52 ? 3.891 -30.594 30.386 1.00 45.14 49 GLY R N 1
ATOM 2162 C CA . GLY B 1 52 ? 3.050 -29.551 29.838 1.00 54.43 49 GLY R CA 1
ATOM 2163 C C . GLY B 1 52 ? 3.875 -28.565 29.050 1.00 56.32 49 GLY R C 1
ATOM 2164 O O . GLY B 1 52 ? 5.110 -28.564 29.094 1.00 51.23 49 GLY R O 1
ATOM 2165 N N . GLY B 1 53 ? 3.159 -27.707 28.316 1.00 56.76 50 GLY R N 1
ATOM 2166 C CA . GLY B 1 53 ? 3.793 -26.688 27.512 1.00 57.43 50 GLY R CA 1
ATOM 2167 C C . GLY B 1 53 ? 2.969 -25.416 27.501 1.00 52.89 50 GLY R C 1
ATOM 2168 O O . GLY B 1 53 ? 1.816 -25.397 27.934 1.00 51.63 50 GLY R O 1
ATOM 2169 N N . ILE B 1 54 ? 3.583 -24.350 26.986 1.00 56.09 51 ILE R N 1
ATOM 2170 C CA . ILE B 1 54 ? 2.934 -23.050 26.878 1.00 59.81 51 ILE R CA 1
ATOM 2171 C C . ILE B 1 54 ? 3.311 -22.400 25.553 1.00 58.64 51 ILE R C 1
ATOM 2172 O O . ILE B 1 54 ? 4.423 -22.575 25.042 1.00 51.28 51 ILE R O 1
ATOM 2177 N N . ILE B 1 55 ? 2.366 -21.660 24.988 1.00 57.31 52 ILE R N 1
ATOM 2178 C CA . ILE B 1 55 ? 2.567 -20.903 23.762 1.00 63.44 52 ILE R CA 1
ATOM 2179 C C . ILE B 1 55 ? 2.366 -19.428 24.077 1.00 71.21 52 ILE R C 1
ATOM 2180 O O . ILE B 1 55 ? 1.238 -18.965 24.246 1.00 78.94 52 ILE R O 1
ATOM 2185 N N . PRO B 1 56 ? 3.449 -18.655 24.173 1.00 70.94 53 PRO R N 1
ATOM 2186 C CA . PRO B 1 56 ? 3.314 -17.225 24.503 1.00 78.01 53 PRO R CA 1
ATOM 2187 C C . PRO B 1 56 ? 2.371 -16.449 23.594 1.00 76.80 53 PRO R C 1
ATOM 2188 O O . PRO B 1 56 ? 1.720 -15.507 24.064 1.00 87.56 53 PRO R O 1
ATOM 2192 N N . ILE B 1 57 ? 2.269 -16.807 22.312 1.00 82.82 54 ILE R N 1
ATOM 2193 C CA . ILE B 1 57 ? 1.445 -16.026 21.392 1.00 85.21 54 ILE R CA 1
ATOM 2194 C C . ILE B 1 57 ? -0.035 -16.216 21.701 1.00 88.76 54 ILE R C 1
ATOM 2195 O O . ILE B 1 57 ? -0.795 -15.246 21.796 1.00 106.44 54 ILE R O 1
ATOM 2200 N N . PHE B 1 58 ? -0.466 -17.466 21.859 1.00 90.83 55 PHE R N 1
ATOM 2201 C CA . PHE B 1 58 ? -1.872 -17.756 22.106 1.00 98.02 55 PHE R CA 1
ATOM 2202 C C . PHE B 1 58 ? -2.272 -17.581 23.564 1.00 100.42 55 PHE R C 1
ATOM 2203 O O . PHE B 1 58 ? -3.472 -17.545 23.857 1.00 107.79 55 PHE R O 1
ATOM 2211 N N . GLY B 1 59 ? -1.313 -17.466 24.479 1.00 86.17 56 GLY R N 1
ATOM 2212 C CA . GLY B 1 59 ? -1.646 -17.484 25.890 1.00 84.84 56 GLY R CA 1
ATOM 2213 C C . GLY B 1 59 ? -2.213 -18.802 26.358 1.00 83.06 56 GLY R C 1
ATOM 2214 O O . GLY B 1 59 ? -2.923 -18.844 27.366 1.00 88.34 56 GLY R O 1
ATOM 2215 N N . THR B 1 60 ? -1.918 -19.886 25.648 1.00 76.37 57 THR R N 1
ATOM 2216 C CA . THR B 1 60 ? -2.479 -21.200 25.914 1.00 71.14 57 THR R CA 1
ATOM 2217 C C . THR B 1 60 ? -1.435 -22.096 26.567 1.00 69.31 57 THR R C 1
ATOM 2218 O O . THR B 1 60 ? -0.240 -22.011 26.266 1.00 71.71 57 THR R O 1
ATOM 2222 N N . ALA B 1 61 ? -1.899 -22.956 27.470 1.00 65.01 58 ALA R N 1
ATOM 2223 C CA . ALA B 1 61 ? -1.042 -23.933 28.123 1.00 67.25 58 ALA R CA 1
ATOM 2224 C C . ALA B 1 61 ? -1.826 -25.221 28.317 1.00 70.28 58 ALA R C 1
ATOM 2225 O O . ALA B 1 61 ? -2.983 -25.187 28.746 1.00 73.01 58 ALA R O 1
ATOM 2227 N N . ASN B 1 62 ? -1.203 -26.347 27.988 1.00 63.83 59 ASN R N 1
ATOM 2228 C CA . ASN B 1 62 ? -1.797 -27.659 28.187 1.00 66.91 59 ASN R CA 1
ATOM 2229 C C . ASN B 1 62 ? -0.935 -28.460 29.151 1.00 62.45 59 ASN R C 1
ATOM 2230 O O . ASN B 1 62 ? 0.287 -28.294 29.197 1.00 59.81 59 ASN R O 1
ATOM 2235 N N . TYR B 1 63 ? -1.582 -29.328 29.926 1.00 63.15 60 TYR R N 1
ATOM 2236 C CA . TYR B 1 63 ? -0.905 -30.154 30.914 1.00 64.29 60 TYR R CA 1
ATOM 2237 C C . TYR B 1 63 ? -1.320 -31.606 30.744 1.00 63.80 60 TYR R C 1
ATOM 2238 O O . TYR B 1 63 ? -2.415 -31.903 30.258 1.00 63.19 60 TYR R O 1
ATOM 2247 N N . ALA B 1 64 ? -0.435 -32.511 31.153 1.00 66.39 61 ALA R N 1
ATOM 2248 C CA . ALA B 1 64 ? -0.771 -33.926 31.151 1.00 67.94 61 ALA R CA 1
ATOM 2249 C C . ALA B 1 64 ? -1.883 -34.202 32.160 1.00 82.42 61 ALA R C 1
ATOM 2250 O O . ALA B 1 64 ? -2.161 -33.398 33.052 1.00 84.89 61 ALA R O 1
ATOM 2252 N N . GLN B 1 65 ? -2.524 -35.364 32.013 1.00 93.30 62 GLN R N 1
ATOM 2253 C CA . GLN B 1 65 ? -3.720 -35.640 32.802 1.00 92.02 62 GLN R CA 1
ATOM 2254 C C . GLN B 1 65 ? -3.399 -35.854 34.279 1.00 93.63 62 GLN R C 1
ATOM 2255 O O . GLN B 1 65 ? -4.242 -35.573 35.138 1.00 93.47 62 GLN R O 1
ATOM 2261 N N . ARG B 1 66 ? -2.194 -36.331 34.598 1.00 93.22 63 ARG R N 1
ATOM 2262 C CA . ARG B 1 66 ? -1.836 -36.590 35.987 1.00 87.44 63 ARG R CA 1
ATOM 2263 C C . ARG B 1 66 ? -1.335 -35.349 36.711 1.00 83.69 63 ARG R C 1
ATOM 2264 O O . ARG B 1 66 ? -1.249 -35.366 37.943 1.00 87.82 63 ARG R O 1
ATOM 2272 N N . PHE B 1 67 ? -1.004 -34.283 35.985 1.00 80.41 64 PHE R N 1
ATOM 2273 C CA . PHE B 1 67 ? -0.552 -33.043 36.597 1.00 79.38 64 PHE R CA 1
ATOM 2274 C C . PHE B 1 67 ? -1.609 -31.949 36.582 1.00 77.88 64 PHE R C 1
ATOM 2275 O O . PHE B 1 67 ? -1.384 -30.887 37.173 1.00 79.07 64 PHE R O 1
ATOM 2283 N N . GLN B 1 68 ? -2.745 -32.176 35.926 1.00 76.31 65 GLN R N 1
ATOM 2284 C CA . GLN B 1 68 ? -3.837 -31.212 35.956 1.00 80.03 65 GLN R CA 1
ATOM 2285 C C . GLN B 1 68 ? -4.337 -31.040 37.384 1.00 85.14 65 GLN R C 1
ATOM 2286 O O . GLN B 1 68 ? -4.714 -32.015 38.042 1.00 80.82 65 GLN R O 1
ATOM 2292 N N . GLY B 1 69 ? -4.336 -29.797 37.861 1.00 85.98 66 GLY R N 1
ATOM 2293 C CA . GLY B 1 69 ? -4.696 -29.482 39.222 1.00 73.16 66 GLY R CA 1
ATOM 2294 C C . GLY B 1 69 ? -3.516 -29.232 40.138 1.00 83.33 66 GLY R C 1
ATOM 2295 O O . GLY B 1 69 ? -3.689 -28.603 41.189 1.00 96.07 66 GLY R O 1
ATOM 2296 N N . ARG B 1 70 ? -2.326 -29.707 39.771 1.00 78.97 67 ARG R N 1
ATOM 2297 C CA . ARG B 1 70 ? -1.121 -29.484 40.555 1.00 83.13 67 ARG R CA 1
ATOM 2298 C C . ARG B 1 70 ? -0.032 -28.759 39.780 1.00 75.78 67 ARG R C 1
ATOM 2299 O O . ARG B 1 70 ? 1.026 -28.472 40.352 1.00 76.56 67 ARG R O 1
ATOM 2307 N N . LEU B 1 71 ? -0.249 -28.464 38.502 1.00 75.37 68 LEU R N 1
ATOM 2308 C CA . LEU B 1 71 ? 0.773 -27.871 37.654 1.00 67.87 68 LEU R CA 1
ATOM 2309 C C . LEU B 1 71 ? 0.210 -26.649 36.947 1.00 65.51 68 LEU R C 1
ATOM 2310 O O . LEU B 1 71 ? -0.929 -26.664 36.470 1.00 73.83 68 LEU R O 1
ATOM 2315 N N . THR B 1 72 ? 1.012 -25.587 36.896 1.00 63.57 69 THR R N 1
ATOM 2316 C CA . THR B 1 72 ? 0.698 -24.399 36.116 1.00 71.62 69 THR R CA 1
ATOM 2317 C C . THR B 1 72 ? 1.980 -23.868 35.492 1.00 67.90 69 THR R C 1
ATOM 2318 O O . THR B 1 72 ? 3.028 -23.834 36.143 1.00 62.05 69 THR R O 1
ATOM 2322 N N . ILE B 1 73 ? 1.893 -23.471 34.225 1.00 70.11 70 ILE R N 1
ATOM 2323 C CA . ILE B 1 73 ? 3.046 -23.030 33.447 1.00 65.67 70 ILE R CA 1
ATOM 2324 C C . ILE B 1 73 ? 2.764 -21.626 32.934 1.00 66.19 70 ILE R C 1
ATOM 2325 O O . ILE B 1 73 ? 1.763 -21.402 32.242 1.00 70.56 70 ILE R O 1
ATOM 2330 N N . THR B 1 74 ? 3.644 -20.689 33.265 1.00 65.89 71 THR R N 1
ATOM 2331 C CA . THR B 1 74 ? 3.503 -19.289 32.889 1.00 71.16 71 THR R CA 1
ATOM 2332 C C . THR B 1 74 ? 4.712 -18.850 32.068 1.00 68.45 71 THR R C 1
ATOM 2333 O O . THR B 1 74 ? 5.663 -19.608 31.863 1.00 69.62 71 THR R O 1
ATOM 2337 N N . ALA B 1 75 ? 4.666 -17.603 31.603 1.00 68.23 72 ALA R N 1
ATOM 2338 C CA . ALA B 1 75 ? 5.737 -17.039 30.795 1.00 73.81 72 ALA R CA 1
ATOM 2339 C C . ALA B 1 75 ? 5.623 -15.522 30.807 1.00 78.88 72 ALA R C 1
ATOM 2340 O O . ALA B 1 75 ? 4.517 -14.977 30.760 1.00 80.53 72 ALA R O 1
ATOM 2342 N N . ASP B 1 76 ? 6.771 -14.850 30.869 1.00 80.02 73 ASP R N 1
ATOM 2343 C CA . ASP B 1 76 ? 6.844 -13.392 30.842 1.00 85.92 73 ASP R CA 1
ATOM 2344 C C . ASP B 1 76 ? 7.765 -12.990 29.697 1.00 90.85 73 ASP R C 1
ATOM 2345 O O . ASP B 1 76 ? 8.967 -13.275 29.732 1.00 84.28 73 ASP R O 1
ATOM 2350 N N . GLU B 1 77 ? 7.200 -12.329 28.684 1.00 94.34 74 GLU R N 1
ATOM 2351 C CA . GLU B 1 77 ? 7.977 -11.992 27.496 1.00 98.69 74 GLU R CA 1
ATOM 2352 C C . GLU B 1 77 ? 8.975 -10.872 27.762 1.00 103.42 74 GLU R C 1
ATOM 2353 O O . GLU B 1 77 ? 9.990 -10.774 27.063 1.00 108.70 74 GLU R O 1
ATOM 2359 N N . SER B 1 78 ? 8.710 -10.021 28.757 1.00 103.36 75 SER R N 1
ATOM 2360 C CA . SER B 1 78 ? 9.633 -8.930 29.054 1.00 103.30 75 SER R CA 1
ATOM 2361 C C . SER B 1 78 ? 10.984 -9.452 29.526 1.00 100.71 75 SER R C 1
ATOM 2362 O O . SER B 1 78 ? 12.015 -8.814 29.283 1.00 100.34 75 SER R O 1
ATOM 2365 N N . THR B 1 79 ? 11.003 -10.602 30.197 1.00 102.89 76 THR R N 1
ATOM 2366 C CA . THR B 1 79 ? 12.244 -11.247 30.600 1.00 104.91 76 THR R CA 1
ATOM 2367 C C . THR B 1 79 ? 12.541 -12.504 29.795 1.00 102.04 76 THR R C 1
ATOM 2368 O O . THR B 1 79 ? 13.586 -13.127 30.012 1.00 100.45 76 THR R O 1
ATOM 2372 N N . SER B 1 80 ? 11.652 -12.889 28.876 1.00 92.45 77 SER R N 1
ATOM 2373 C CA . SER B 1 80 ? 11.837 -14.072 28.032 1.00 89.15 77 SER R CA 1
ATOM 2374 C C . SER B 1 80 ? 12.083 -15.321 28.877 1.00 80.18 77 SER R C 1
ATOM 2375 O O . SER B 1 80 ? 12.909 -16.174 28.544 1.00 69.93 77 SER R O 1
ATOM 2378 N N . THR B 1 81 ? 11.351 -15.428 29.982 1.00 83.73 78 THR R N 1
ATOM 2379 C CA . THR B 1 81 ? 11.498 -16.518 30.934 1.00 73.01 78 THR R CA 1
ATOM 2380 C C . THR B 1 81 ? 10.179 -17.264 31.069 1.00 72.28 78 THR R C 1
ATOM 2381 O O . THR B 1 81 ? 9.110 -16.649 31.126 1.00 69.29 78 THR R O 1
ATOM 2385 N N . ALA B 1 82 ? 10.260 -18.591 31.112 1.00 68.88 79 ALA R N 1
ATOM 2386 C CA . ALA B 1 82 ? 9.109 -19.447 31.345 1.00 71.15 79 ALA R CA 1
ATOM 2387 C C . ALA B 1 82 ? 9.213 -20.085 32.724 1.00 69.19 79 ALA R C 1
ATOM 2388 O O . ALA B 1 82 ? 10.310 -20.344 33.226 1.00 70.48 79 ALA R O 1
ATOM 2390 N N . TYR B 1 83 ? 8.057 -20.340 33.332 1.00 72.46 80 TYR R N 1
ATOM 2391 C CA . TYR B 1 83 ? 7.989 -20.849 34.692 1.00 64.24 80 TYR R CA 1
ATOM 2392 C C . TYR B 1 83 ? 7.101 -22.082 34.749 1.00 63.33 80 TYR R C 1
ATOM 2393 O O . TYR B 1 83 ? 6.198 -22.257 33.927 1.00 67.94 80 TYR R O 1
ATOM 2402 N N . MET B 1 84 ? 7.367 -22.936 35.736 1.00 64.94 81 MET R N 1
ATOM 2403 C CA . MET B 1 84 ? 6.508 -24.069 36.043 1.00 62.74 81 MET R CA 1
ATOM 2404 C C . MET B 1 84 ? 6.324 -24.144 37.551 1.00 64.46 81 MET R C 1
ATOM 2405 O O . MET B 1 84 ? 7.240 -23.822 38.313 1.00 65.29 81 MET R O 1
ATOM 2410 N N . GLU B 1 85 ? 5.131 -24.554 37.976 1.00 70.49 82 GLU R N 1
ATOM 2411 C CA . GLU B 1 85 ? 4.795 -24.668 39.390 1.00 71.45 82 GLU R CA 1
ATOM 2412 C C . GLU B 1 85 ? 4.178 -26.032 39.641 1.00 68.76 82 GLU R C 1
ATOM 2413 O O . GLU B 1 85 ? 3.110 -26.339 39.104 1.00 68.84 82 GLU R O 1
ATOM 2419 N N . LEU B 1 86 ? 4.839 -26.840 40.463 1.00 73.11 83 LEU R N 1
ATOM 2420 C CA . LEU B 1 86 ? 4.310 -28.128 40.893 1.00 75.41 83 LEU R CA 1
ATOM 2421 C C . LEU B 1 86 ? 3.946 -28.030 42.368 1.00 74.24 83 LEU R C 1
ATOM 2422 O O . LEU B 1 86 ? 4.815 -27.777 43.209 1.00 71.51 83 LEU R O 1
ATOM 2427 N N . SER B 1 87 ? 2.668 -28.217 42.674 1.00 75.00 84 SER R N 1
ATOM 2428 C CA . SER B 1 87 ? 2.168 -28.176 44.040 1.00 82.24 84 SER R CA 1
ATOM 2429 C C . SER B 1 87 ? 1.876 -29.589 44.532 1.00 87.23 84 SER R C 1
ATOM 2430 O O . SER B 1 87 ? 1.832 -30.548 43.756 1.00 85.84 84 SER R O 1
ATOM 2433 N N . SER B 1 88 ? 1.675 -29.699 45.846 1.00 82.31 85 SER R N 1
ATOM 2434 C CA . SER B 1 88 ? 1.408 -30.977 46.506 1.00 84.28 85 SER R CA 1
ATOM 2435 C C . SER B 1 88 ? 2.504 -31.992 46.192 1.00 87.41 85 SER R C 1
ATOM 2436 O O . SER B 1 88 ? 2.246 -33.110 45.741 1.00 93.19 85 SER R O 1
ATOM 2439 N N . LEU B 1 89 ? 3.747 -31.583 46.436 1.00 85.77 86 LEU R N 1
ATOM 2440 C CA . LEU B 1 89 ? 4.899 -32.413 46.113 1.00 84.64 86 LEU R CA 1
ATOM 2441 C C . LEU B 1 89 ? 4.909 -33.692 46.942 1.00 86.68 86 LEU R C 1
ATOM 2442 O O . LEU B 1 89 ? 4.413 -33.736 48.071 1.00 80.34 86 LEU R O 1
ATOM 2447 N N . ARG B 1 90 ? 5.488 -34.743 46.363 1.00 76.72 87 ARG R N 1
ATOM 2448 C CA . ARG B 1 90 ? 5.706 -35.993 47.074 1.00 86.96 87 ARG R CA 1
ATOM 2449 C C . ARG B 1 90 ? 7.008 -36.611 46.581 1.00 89.16 87 ARG R C 1
ATOM 2450 O O . ARG B 1 90 ? 7.687 -36.064 45.707 1.00 78.78 87 ARG R O 1
ATOM 2458 N N . SER B 1 91 ? 7.351 -37.769 47.154 1.00 83.28 88 SER R N 1
ATOM 2459 C CA . SER B 1 91 ? 8.663 -38.361 46.909 1.00 86.65 88 SER R CA 1
ATOM 2460 C C . SER B 1 91 ? 8.842 -38.751 45.446 1.00 86.23 88 SER R C 1
ATOM 2461 O O . SER B 1 91 ? 9.942 -38.627 44.896 1.00 85.18 88 SER R O 1
ATOM 2464 N N . ASP B 1 92 ? 7.775 -39.218 44.796 1.00 92.43 89 ASP R N 1
ATOM 2465 C CA . ASP B 1 92 ? 7.876 -39.616 43.395 1.00 89.39 89 ASP R CA 1
ATOM 2466 C C . ASP B 1 92 ? 8.033 -38.432 42.450 1.00 84.04 89 ASP R C 1
ATOM 2467 O O . ASP B 1 92 ? 8.169 -38.646 41.240 1.00 89.38 89 ASP R O 1
ATOM 2472 N N . ASP B 1 93 ? 8.014 -37.202 42.958 1.00 83.63 90 ASP R N 1
ATOM 2473 C CA . ASP B 1 93 ? 8.262 -36.018 42.149 1.00 72.63 90 ASP R CA 1
ATOM 2474 C C . ASP B 1 93 ? 9.739 -35.655 42.080 1.00 66.84 90 ASP R C 1
ATOM 2475 O O . ASP B 1 93 ? 10.098 -34.713 41.366 1.00 62.73 90 ASP R O 1
ATOM 2480 N N . THR B 1 94 ? 10.597 -36.375 42.804 1.00 69.36 91 THR R N 1
ATOM 2481 C CA . THR B 1 94 ? 12.035 -36.130 42.770 1.00 66.34 91 THR R CA 1
ATOM 2482 C C . THR B 1 94 ? 12.569 -36.458 41.383 1.00 55.57 91 THR R C 1
ATOM 2483 O O . THR B 1 94 ? 12.598 -37.625 40.981 1.00 54.88 91 THR R O 1
ATOM 2487 N N . ALA B 1 95 ? 12.996 -35.434 40.652 1.00 50.42 92 ALA R N 1
ATOM 2488 C CA . ALA B 1 95 ? 13.414 -35.622 39.270 1.00 52.40 92 ALA R CA 1
ATOM 2489 C C . ALA B 1 95 ? 14.200 -34.402 38.819 1.00 50.40 92 ALA R C 1
ATOM 2490 O O . ALA B 1 95 ? 14.200 -33.356 39.472 1.00 53.99 92 ALA R O 1
ATOM 2492 N N . VAL B 1 96 ? 14.879 -34.557 37.690 1.00 41.49 93 VAL R N 1
ATOM 2493 C CA . VAL B 1 96 ? 15.465 -33.431 36.979 1.00 46.27 93 VAL R CA 1
ATOM 2494 C C . VAL B 1 96 ? 14.419 -32.900 36.012 1.00 49.96 93 VAL R C 1
ATOM 2495 O O . VAL B 1 96 ? 13.868 -33.655 35.203 1.00 41.09 93 VAL R O 1
ATOM 2499 N N . TYR B 1 97 ? 14.130 -31.608 36.104 1.00 48.53 94 TYR R N 1
ATOM 2500 C CA . TYR B 1 97 ? 13.110 -30.977 35.280 1.00 43.50 94 TYR R CA 1
ATOM 2501 C C . TYR B 1 97 ? 13.793 -30.188 34.170 1.00 44.71 94 TYR R C 1
ATOM 2502 O O . TYR B 1 97 ? 14.620 -29.310 34.445 1.00 44.34 94 TYR R O 1
ATOM 2511 N N . PHE B 1 98 ? 13.469 -30.527 32.924 1.00 41.57 95 PHE R N 1
ATOM 2512 C CA . PHE B 1 98 ? 14.032 -29.892 31.741 1.00 44.70 95 PHE R CA 1
ATOM 2513 C C . PHE B 1 98 ? 12.997 -28.983 31.093 1.00 52.46 95 PHE R C 1
ATOM 2514 O O . PHE B 1 98 ? 11.809 -29.317 31.043 1.00 42.44 95 PHE R O 1
ATOM 2522 N N . CYS B 1 99 ? 13.451 -27.846 30.577 1.00 46.18 96 CYS R N 1
ATOM 2523 C CA . CYS B 1 99 ? 12.646 -27.034 29.679 1.00 50.40 96 CYS R CA 1
ATOM 2524 C C . CYS B 1 99 ? 13.194 -27.183 28.265 1.00 47.96 96 CYS R C 1
ATOM 2525 O O . CYS B 1 99 ? 14.410 -27.263 28.065 1.00 48.87 96 CYS R O 1
ATOM 2528 N N . ALA B 1 100 ? 12.291 -27.262 27.291 1.00 44.31 97 ALA R N 1
ATOM 2529 C CA . ALA B 1 100 ? 12.670 -27.476 25.903 1.00 49.18 97 ALA R CA 1
ATOM 2530 C C . ALA B 1 100 ? 11.832 -26.581 25.006 1.00 45.77 97 ALA R C 1
ATOM 2531 O O . ALA B 1 100 ? 10.649 -26.352 25.276 1.00 50.28 97 ALA R O 1
ATOM 2533 N N . ARG B 1 101 ? 12.447 -26.086 23.936 1.00 45.74 98 ARG R N 1
ATOM 2534 C CA . ARG B 1 101 ? 11.832 -25.104 23.057 1.00 51.62 98 ARG R CA 1
ATOM 2535 C C . ARG B 1 101 ? 11.395 -25.743 21.745 1.00 55.30 98 ARG R C 1
ATOM 2536 O O . ARG B 1 101 ? 12.002 -26.707 21.268 1.00 55.23 98 ARG R O 1
ATOM 2544 N N . GLU B 1 102 ? 10.334 -25.185 21.164 1.00 59.38 99 GLU R N 1
ATOM 2545 C CA . GLU B 1 102 ? 9.808 -25.609 19.871 1.00 64.75 99 GLU R CA 1
ATOM 2546 C C . GLU B 1 102 ? 9.732 -24.394 18.962 1.00 60.31 99 GLU R C 1
ATOM 2547 O O . GLU B 1 102 ? 9.014 -23.436 19.269 1.00 62.77 99 GLU R O 1
ATOM 2553 N N . ASN B 1 103 ? 10.463 -24.429 17.851 1.00 62.90 100 ASN R N 1
ATOM 2554 C CA . ASN B 1 103 ? 10.451 -23.325 16.899 1.00 65.35 100 ASN R CA 1
ATOM 2555 C C . ASN B 1 103 ? 9.213 -23.433 16.016 1.00 68.25 100 ASN R C 1
ATOM 2556 O O . ASN B 1 103 ? 9.009 -24.448 15.343 1.00 74.32 100 ASN R O 1
ATOM 2561 N N . LEU B 1 104 ? 8.391 -22.387 16.016 1.00 73.12 101 LEU R N 1
ATOM 2562 C CA . LEU B 1 104 ? 7.148 -22.394 15.259 1.00 77.43 101 LEU R CA 1
ATOM 2563 C C . LEU B 1 104 ? 7.319 -21.990 13.801 1.00 79.24 101 LEU R C 1
ATOM 2564 O O . LEU B 1 104 ? 6.395 -22.205 13.009 1.00 89.31 101 LEU R O 1
ATOM 2569 N N . ASP B 1 105 ? 8.460 -21.407 13.424 1.00 78.07 102 ASP R N 1
ATOM 2570 C CA . ASP B 1 105 ? 8.700 -21.114 12.014 1.00 88.12 102 ASP R CA 1
ATOM 2571 C C . ASP B 1 105 ? 8.678 -22.388 11.185 1.00 91.62 102 ASP R C 1
ATOM 2572 O O . ASP B 1 105 ? 7.941 -22.494 10.198 1.00 93.10 102 ASP R O 1
ATOM 2577 N N . ASN B 1 106 ? 9.481 -23.373 11.583 1.00 91.03 103 ASN R N 1
ATOM 2578 C CA . ASN B 1 106 ? 9.641 -24.578 10.783 1.00 101.45 103 ASN R CA 1
ATOM 2579 C C . ASN B 1 106 ? 8.524 -25.582 11.045 1.00 100.43 103 ASN R C 1
ATOM 2580 O O . ASN B 1 106 ? 8.077 -26.270 10.120 1.00 92.68 103 ASN R O 1
ATOM 2585 N N . SER B 1 107 ? 8.054 -25.671 12.290 1.00 89.39 104 SER R N 1
ATOM 2586 C CA . SER B 1 107 ? 7.077 -26.680 12.680 1.00 85.97 104 SER R CA 1
ATOM 2587 C C . SER B 1 107 ? 5.633 -26.263 12.428 1.00 89.05 104 SER R C 1
ATOM 2588 O O . SER B 1 107 ? 4.728 -27.082 12.624 1.00 77.82 104 SER R O 1
ATOM 2591 N N . GLY B 1 108 ? 5.391 -25.026 12.004 1.00 91.60 105 GLY R N 1
ATOM 2592 C CA . GLY B 1 108 ? 4.042 -24.545 11.802 1.00 88.57 105 GLY R CA 1
ATOM 2593 C C . GLY B 1 108 ? 3.397 -24.075 13.093 1.00 91.10 105 GLY R C 1
ATOM 2594 O O . GLY B 1 108 ? 3.892 -24.298 14.200 1.00 86.45 105 GLY R O 1
ATOM 2595 N N . THR B 1 109 ? 2.254 -23.411 12.941 1.00 97.47 106 THR R N 1
ATOM 2596 C CA . THR B 1 109 ? 1.546 -22.812 14.064 1.00 94.38 106 THR R CA 1
ATOM 2597 C C . THR B 1 109 ? 0.398 -23.669 14.583 1.00 95.90 106 THR R C 1
ATOM 2598 O O . THR B 1 109 ? -0.289 -23.251 15.521 1.00 86.02 106 THR R O 1
ATOM 2602 N N . TYR B 1 110 ? 0.172 -24.851 14.009 1.00 100.90 107 TYR R N 1
ATOM 2603 C CA . TYR B 1 110 ? -0.940 -25.703 14.418 1.00 91.27 107 TYR R CA 1
ATOM 2604 C C . TYR B 1 110 ? -0.498 -26.893 15.261 1.00 83.83 107 TYR R C 1
ATOM 2605 O O . TYR B 1 110 ? -1.014 -27.095 16.364 1.00 87.31 107 TYR R O 1
ATOM 2614 N N . TYR B 1 111 ? 0.444 -27.692 14.764 1.00 70.50 108 TYR R N 1
ATOM 2615 C CA . TYR B 1 111 ? 0.874 -28.899 15.471 1.00 75.84 108 TYR R CA 1
ATOM 2616 C C . TYR B 1 111 ? 1.967 -28.542 16.479 1.00 78.82 108 TYR R C 1
ATOM 2617 O O . TYR B 1 111 ? 3.148 -28.859 16.322 1.00 78.50 108 TYR R O 1
ATOM 2626 N N . TYR B 1 112 ? 1.540 -27.862 17.538 1.00 72.33 109 TYR R N 1
ATOM 2627 C CA . TYR B 1 112 ? 2.424 -27.530 18.641 1.00 72.12 109 TYR R CA 1
ATOM 2628 C C . TYR B 1 112 ? 2.407 -28.645 19.683 1.00 67.72 109 TYR R C 1
ATOM 2629 O O . TYR B 1 112 ? 1.495 -29.476 19.723 1.00 67.56 109 TYR R O 1
ATOM 2638 N N . PHE B 1 113 ? 3.438 -28.652 20.529 1.00 63.32 110 PHE R N 1
ATOM 2639 C CA . PHE B 1 113 ? 3.677 -29.738 21.484 1.00 65.05 110 PHE R CA 1
ATOM 2640 C C . PHE B 1 113 ? 3.721 -31.086 20.766 1.00 67.86 110 PHE R C 1
ATOM 2641 O O . PHE B 1 113 ? 3.138 -32.076 21.214 1.00 60.90 110 PHE R O 1
ATOM 2649 N N . SER B 1 114 ? 4.424 -31.122 19.633 1.00 67.48 111 SER R N 1
ATOM 2650 C CA . SER B 1 114 ? 4.451 -32.293 18.767 1.00 55.54 111 SER R CA 1
ATOM 2651 C C . SER B 1 114 ? 5.725 -33.117 18.895 1.00 55.77 111 SER R C 1
ATOM 2652 O O . SER B 1 114 ? 5.804 -34.196 18.298 1.00 49.58 111 SER R O 1
ATOM 2655 N N . GLY B 1 115 ? 6.718 -32.642 19.642 1.00 47.34 112 GLY R N 1
ATOM 2656 C CA . GLY B 1 115 ? 7.925 -33.401 19.887 1.00 54.87 112 GLY R CA 1
ATOM 2657 C C . GLY B 1 115 ? 9.163 -32.954 19.135 1.00 60.71 112 GLY R C 1
ATOM 2658 O O . GLY B 1 115 ? 10.149 -33.698 19.111 1.00 62.35 112 GLY R O 1
ATOM 2659 N N . TRP B 1 116 ? 9.148 -31.774 18.517 1.00 59.80 113 TRP R N 1
ATOM 2660 C CA . TRP B 1 116 ? 10.338 -31.228 17.862 1.00 58.57 113 TRP R CA 1
ATOM 2661 C C . TRP B 1 116 ? 11.069 -30.318 18.852 1.00 58.46 113 TRP R C 1
ATOM 2662 O O . TRP B 1 116 ? 11.090 -29.091 18.737 1.00 58.59 113 TRP R O 1
ATOM 2673 N N . PHE B 1 117 ? 11.688 -30.961 19.844 1.00 47.10 114 PHE R N 1
ATOM 2674 C CA . PHE B 1 117 ? 12.245 -30.273 21.006 1.00 49.35 114 PHE R CA 1
ATOM 2675 C C . PHE B 1 117 ? 13.719 -29.962 20.768 1.00 50.22 114 PHE R C 1
ATOM 2676 O O . PHE B 1 117 ? 14.555 -30.871 20.731 1.00 51.28 114 PHE R O 1
ATOM 2684 N N . ASP B 1 118 ? 14.038 -28.669 20.637 1.00 49.94 115 ASP R N 1
ATOM 2685 C CA . ASP B 1 118 ? 15.388 -28.184 20.369 1.00 54.72 115 ASP R CA 1
ATOM 2686 C C . ASP B 1 118 ? 15.386 -26.660 20.458 1.00 54.58 115 ASP R C 1
ATOM 2687 O O . ASP B 1 118 ? 14.664 -26.003 19.697 1.00 51.16 115 ASP R O 1
ATOM 2692 N N . PRO B 1 119 ? 16.175 -26.049 21.361 1.00 59.02 116 PRO R N 1
ATOM 2693 C CA . PRO B 1 119 ? 17.131 -26.657 22.292 1.00 51.13 116 PRO R CA 1
ATOM 2694 C C . PRO B 1 119 ? 16.542 -27.040 23.647 1.00 49.82 116 PRO R C 1
ATOM 2695 O O . PRO B 1 119 ? 15.331 -26.969 23.850 1.00 51.33 116 PRO R O 1
ATOM 2699 N N . TRP B 1 120 ? 17.421 -27.431 24.568 1.00 46.11 117 TRP R N 1
ATOM 2700 C CA . TRP B 1 120 ? 17.038 -27.902 25.888 1.00 47.54 117 TRP R CA 1
ATOM 2701 C C . TRP B 1 120 ? 17.759 -27.090 26.953 1.00 55.92 117 TRP R C 1
ATOM 2702 O O . TRP B 1 120 ? 18.854 -26.569 26.724 1.00 55.94 117 TRP R O 1
ATOM 2713 N N . GLY B 1 121 ? 17.131 -26.987 28.123 1.00 43.02 118 GLY R N 1
ATOM 2714 C CA . GLY B 1 121 ? 17.809 -26.452 29.280 1.00 52.02 118 GLY R CA 1
ATOM 2715 C C . GLY B 1 121 ? 18.733 -27.479 29.902 1.00 50.49 118 GLY R C 1
ATOM 2716 O O . GLY B 1 121 ? 18.703 -28.664 29.572 1.00 49.44 118 GLY R O 1
ATOM 2717 N N . GLN B 1 122 ? 19.572 -27.008 30.823 1.00 46.82 119 GLN R N 1
ATOM 2718 C CA . GLN B 1 122 ? 20.523 -27.894 31.484 1.00 48.21 119 GLN R CA 1
ATOM 2719 C C . GLN B 1 122 ? 19.867 -28.808 32.511 1.00 53.29 119 GLN R C 1
ATOM 2720 O O . GLN B 1 122 ? 20.517 -29.753 32.974 1.00 51.42 119 GLN R O 1
ATOM 2726 N N . GLY B 1 123 ? 18.618 -28.560 32.872 1.00 50.22 120 GLY R N 1
ATOM 2727 C CA . GLY B 1 123 ? 17.924 -29.377 33.847 1.00 45.79 120 GLY R CA 1
ATOM 2728 C C . GLY B 1 123 ? 18.000 -28.794 35.245 1.00 51.93 120 GLY R C 1
ATOM 2729 O O . GLY B 1 123 ? 18.976 -28.142 35.629 1.00 50.38 120 GLY R O 1
ATOM 2730 N N . THR B 1 124 ? 16.948 -29.034 36.025 1.00 50.10 121 THR R N 1
ATOM 2731 C CA . THR B 1 124 ? 16.856 -28.551 37.398 1.00 54.83 121 THR R CA 1
ATOM 2732 C C . THR B 1 124 ? 16.463 -29.711 38.299 1.00 54.38 121 THR R C 1
ATOM 2733 O O . THR B 1 124 ? 15.392 -30.302 38.122 1.00 54.51 121 THR R O 1
ATOM 2737 N N . LEU B 1 125 ? 17.322 -30.034 39.263 1.00 57.74 122 LEU R N 1
ATOM 2738 C CA . LEU B 1 125 ? 17.042 -31.121 4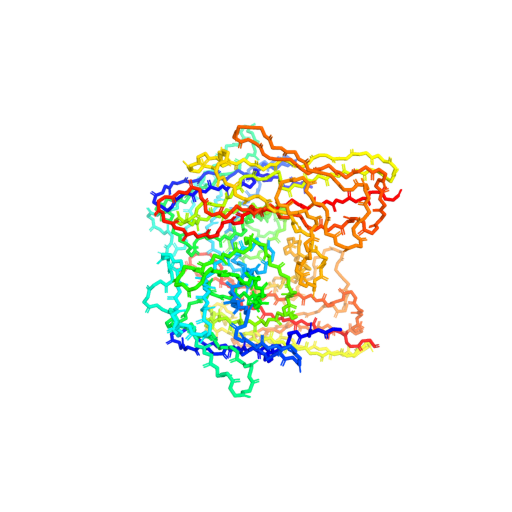0.189 1.00 57.83 122 LEU R CA 1
ATOM 2739 C C . LEU B 1 125 ? 16.155 -30.627 41.323 1.00 57.12 122 LEU R C 1
ATOM 2740 O O . LEU B 1 125 ? 16.442 -29.600 41.945 1.00 62.74 122 LEU R O 1
ATOM 2745 N N . VAL B 1 126 ? 15.075 -31.356 41.586 1.00 56.76 123 VAL R N 1
ATOM 2746 C CA . VAL B 1 126 ? 14.180 -31.079 42.704 1.00 57.36 123 VAL R CA 1
ATOM 2747 C C . VAL B 1 126 ? 14.072 -32.349 43.532 1.00 66.43 123 VAL R C 1
ATOM 2748 O O . VAL B 1 126 ? 13.601 -33.380 43.037 1.00 65.48 123 VAL R O 1
ATOM 2752 N N . THR B 1 127 ? 14.510 -32.276 44.785 1.00 67.02 124 THR R N 1
ATOM 2753 C CA . THR B 1 127 ? 14.501 -33.410 45.698 1.00 58.92 124 THR R CA 1
ATOM 2754 C C . THR B 1 127 ? 13.417 -33.207 46.746 1.00 67.11 124 THR R C 1
ATOM 2755 O O . THR B 1 127 ? 13.369 -32.161 47.402 1.00 73.46 124 THR R O 1
ATOM 2759 N N . VAL B 1 128 ? 12.547 -34.203 46.894 1.00 67.01 125 VAL R N 1
ATOM 2760 C CA . VAL B 1 128 ? 11.483 -34.192 47.891 1.00 76.71 125 VAL R CA 1
ATOM 2761 C C . VAL B 1 128 ? 11.643 -35.432 48.757 1.00 79.19 125 VAL R C 1
ATOM 2762 O O . VAL B 1 128 ? 11.661 -36.557 48.242 1.00 79.65 125 VAL R O 1
ATOM 2766 N N . SER B 1 129 ? 11.758 -35.229 50.066 1.00 79.50 126 SER R N 1
ATOM 2767 C CA . SER B 1 129 ? 11.928 -36.340 50.988 1.00 83.05 126 SER R CA 1
ATOM 2768 C C . SER B 1 129 ? 11.479 -35.903 52.373 1.00 94.26 126 SER R C 1
ATOM 2769 O O . SER B 1 129 ? 11.749 -34.773 52.788 1.00 95.35 126 SER R O 1
ATOM 2772 N N . SER B 1 130 ? 10.784 -36.803 53.074 1.00 96.46 127 SER R N 1
ATOM 2773 C CA . SER B 1 130 ? 10.424 -36.535 54.462 1.00 85.38 127 SER R CA 1
ATOM 2774 C C . SER B 1 130 ? 11.670 -36.380 55.323 1.00 91.13 127 SER R C 1
ATOM 2775 O O . SER B 1 130 ? 11.744 -35.480 56.168 1.00 92.03 127 SER R O 1
ATOM 2778 N N . GLN B 1 131 ? 12.660 -37.246 55.120 1.00 93.32 128 GLN R N 1
ATOM 2779 C CA . GLN B 1 131 ? 13.949 -37.098 55.777 1.00 95.03 128 GLN R CA 1
ATOM 2780 C C . GLN B 1 131 ? 14.781 -36.048 55.051 1.00 98.93 128 GLN R C 1
ATOM 2781 O O . GLN B 1 131 ? 14.855 -36.035 53.819 1.00 106.72 128 GLN R O 1
ATOM 2787 N N . SER B 1 132 ? 15.404 -35.165 55.823 1.00 97.34 129 SER R N 1
ATOM 2788 C CA . SER B 1 132 ? 16.148 -34.036 55.282 1.00 89.83 129 SER R CA 1
ATOM 2789 C C . SER B 1 132 ? 17.642 -34.320 55.370 1.00 77.58 129 SER R C 1
ATOM 2790 O O . SER B 1 132 ? 18.181 -34.508 56.466 1.00 71.35 129 SER R O 1
ATOM 2793 N N . ALA B 1 133 ? 18.306 -34.348 54.218 1.00 71.13 130 ALA R N 1
ATOM 2794 C CA . ALA B 1 133 ? 19.743 -34.567 54.178 1.00 63.80 130 ALA R CA 1
ATOM 2795 C C . ALA B 1 133 ? 20.481 -33.281 54.521 1.00 62.26 130 ALA R C 1
ATOM 2796 O O . ALA B 1 133 ? 20.044 -32.185 54.159 1.00 66.14 130 ALA R O 1
ATOM 2798 N N . LEU B 1 134 ? 21.608 -33.424 55.219 1.00 54.91 131 LEU R N 1
ATOM 2799 C CA . LEU B 1 134 ? 22.414 -32.271 55.598 1.00 56.10 131 LEU R CA 1
ATOM 2800 C C . LEU B 1 134 ? 22.802 -31.464 54.365 1.00 54.93 131 LEU R C 1
ATOM 2801 O O . LEU B 1 134 ? 22.961 -32.004 53.266 1.00 54.93 131 LEU R O 1
ATOM 2806 N N . THR B 1 135 ? 22.954 -30.156 54.554 1.00 52.50 132 THR R N 1
ATOM 2807 C CA . THR B 1 135 ? 23.167 -29.231 53.448 1.00 49.23 132 THR R CA 1
ATOM 2808 C C . THR B 1 135 ? 24.653 -29.125 53.124 1.00 49.47 132 THR R C 1
ATOM 2809 O O . THR B 1 135 ? 25.460 -28.756 53.984 1.00 46.45 132 THR R O 1
ATOM 2813 N N . GLN B 1 136 ? 25.005 -29.448 51.881 1.00 46.36 133 GLN R N 1
ATOM 2814 C CA . GLN B 1 136 ? 26.325 -29.251 51.310 1.00 42.35 133 GLN R CA 1
ATOM 2815 C C . GLN B 1 136 ? 26.203 -28.431 50.032 1.00 44.96 133 GLN R C 1
ATOM 2816 O O . GLN B 1 136 ? 25.170 -28.485 49.357 1.00 41.42 133 GLN R O 1
ATOM 2822 N N . PRO B 1 137 ? 27.232 -27.665 49.673 1.00 43.90 134 PRO R N 1
ATOM 2823 C CA . PRO B 1 137 ? 27.253 -27.057 48.339 1.00 36.02 134 PRO R CA 1
ATOM 2824 C C . PRO B 1 137 ? 27.190 -28.140 47.272 1.00 45.85 134 PRO R C 1
ATOM 2825 O O . PRO B 1 137 ? 27.781 -29.212 47.417 1.00 42.04 134 PRO R O 1
ATOM 2829 N N . ARG B 1 138 ? 26.447 -27.860 46.200 1.00 36.39 135 ARG R N 1
ATOM 2830 C CA . ARG B 1 138 ? 26.260 -28.872 45.165 1.00 46.67 135 ARG R CA 1
ATOM 2831 C C . ARG B 1 138 ? 27.577 -29.212 44.477 1.00 46.00 135 ARG R C 1
ATOM 2832 O O . ARG B 1 138 ? 27.862 -30.388 44.219 1.00 42.23 135 ARG R O 1
ATOM 2840 N N . SER B 1 139 ? 28.399 -28.206 44.187 1.00 44.10 136 SER R N 1
ATOM 2841 C CA . SER B 1 139 ? 29.642 -28.441 43.471 1.00 46.02 136 SER R CA 1
ATOM 2842 C C . SER B 1 139 ? 30.675 -27.398 43.868 1.00 47.27 136 SER R C 1
ATOM 2843 O O . SER B 1 139 ? 30.337 -26.262 44.211 1.00 44.28 136 SER R O 1
ATOM 2846 N N . VAL B 1 140 ? 31.940 -27.809 43.823 1.00 47.00 137 VAL R N 1
ATOM 2847 C CA . VAL B 1 140 ? 33.086 -26.948 44.093 1.00 43.44 137 VAL R CA 1
ATOM 2848 C C . VAL B 1 140 ? 34.166 -27.298 43.080 1.00 46.48 137 VAL R C 1
ATOM 2849 O O . VAL B 1 140 ? 34.374 -28.474 42.762 1.00 42.12 137 VAL R O 1
ATOM 2853 N N . SER B 1 141 ? 34.846 -26.280 42.561 1.00 46.07 138 SER R N 1
ATOM 2854 C CA . SER B 1 141 ? 35.890 -26.466 41.565 1.00 46.80 138 SER R CA 1
ATOM 2855 C C . SER B 1 141 ? 37.187 -25.830 42.042 1.00 52.90 138 SER R C 1
ATOM 2856 O O . SER B 1 141 ? 37.175 -24.782 42.700 1.00 52.81 138 SER R O 1
ATOM 2859 N N . GLY B 1 142 ? 38.307 -26.468 41.705 1.00 47.35 139 GLY R N 1
ATOM 2860 C CA . GLY B 1 142 ? 39.606 -25.976 42.112 1.00 50.31 139 GLY R CA 1
ATOM 2861 C C . GLY B 1 142 ? 40.680 -26.397 41.133 1.00 51.96 139 GLY R C 1
ATOM 2862 O O . GLY B 1 142 ? 40.485 -27.288 40.304 1.00 50.84 139 GLY R O 1
ATOM 2863 N N . SER B 1 143 ? 41.831 -25.727 41.242 1.00 50.79 140 SER R N 1
ATOM 2864 C CA . SER B 1 143 ? 43.032 -25.983 40.468 1.00 47.29 140 SER R CA 1
ATOM 2865 C C . SER B 1 143 ? 44.022 -26.804 41.285 1.00 48.41 140 SER R C 1
ATOM 2866 O O . SER B 1 143 ? 44.029 -26.729 42.517 1.00 42.27 140 SER R O 1
ATOM 2869 N N . PRO B 1 144 ? 44.863 -27.603 40.627 1.00 52.23 141 PRO R N 1
ATOM 2870 C CA . PRO B 1 144 ? 45.835 -28.416 41.370 1.00 50.35 141 PRO R CA 1
ATOM 2871 C C . PRO B 1 144 ? 46.782 -27.546 42.184 1.00 43.83 141 PRO R C 1
ATOM 2872 O O . PRO B 1 144 ? 47.259 -26.509 41.721 1.00 44.34 141 PRO R O 1
ATOM 2876 N N . GLY B 1 145 ? 47.047 -27.983 43.415 1.00 47.49 142 GLY R N 1
ATOM 2877 C CA . GLY B 1 145 ? 47.850 -27.229 44.350 1.00 43.84 142 GLY R CA 1
ATOM 2878 C C . GLY B 1 145 ? 47.067 -26.316 45.271 1.00 48.01 142 GLY R C 1
ATOM 2879 O O . GLY B 1 145 ? 47.573 -25.959 46.342 1.00 47.06 142 GLY R O 1
ATOM 2880 N N . GLN B 1 146 ? 45.851 -25.932 44.892 1.00 52.14 143 GLN R N 1
ATOM 2881 C CA . GLN B 1 146 ? 45.043 -25.031 45.698 1.00 46.08 143 GLN R CA 1
ATOM 2882 C C . GLN B 1 146 ? 44.356 -25.799 46.826 1.00 46.48 143 GLN R C 1
ATOM 2883 O O . GLN B 1 146 ? 44.493 -27.018 46.965 1.00 42.68 143 GLN R O 1
ATOM 2889 N N . SER B 1 147 ? 43.601 -25.069 47.642 1.00 42.91 144 SER R N 1
ATOM 2890 C CA . SER B 1 147 ? 42.823 -25.642 48.728 1.00 40.34 144 SER R CA 1
ATOM 2891 C C . SER B 1 147 ? 41.347 -25.333 48.521 1.00 36.07 144 SER R C 1
ATOM 2892 O O . SER B 1 147 ? 40.985 -24.284 47.981 1.00 39.29 144 SER R O 1
ATOM 2895 N N . VAL B 1 148 ? 40.494 -26.262 48.947 1.00 40.46 145 VAL R N 1
ATOM 2896 C CA . VAL B 1 148 ? 39.051 -26.077 48.913 1.00 32.56 145 VAL R CA 1
ATOM 2897 C C . VAL B 1 148 ? 38.478 -26.536 50.245 1.00 43.29 145 VAL R C 1
ATOM 2898 O O . VAL B 1 148 ? 39.010 -27.444 50.892 1.00 40.83 145 VAL R O 1
ATOM 2902 N N . THR B 1 149 ? 37.387 -25.895 50.658 1.00 39.23 146 THR R N 1
ATOM 2903 C CA . THR B 1 149 ? 36.693 -26.238 51.892 1.00 43.58 146 THR R CA 1
ATOM 2904 C C . THR B 1 149 ? 35.234 -26.528 51.575 1.00 48.42 146 THR R C 1
ATOM 2905 O O . THR B 1 149 ? 34.590 -25.769 50.841 1.00 41.12 146 THR R O 1
ATOM 2909 N N . ILE B 1 150 ? 34.721 -27.628 52.121 1.00 41.90 147 ILE R N 1
ATOM 2910 C CA . ILE B 1 150 ? 33.357 -28.081 51.875 1.00 37.64 147 ILE R CA 1
ATOM 2911 C C . ILE B 1 150 ? 32.623 -28.099 53.208 1.00 41.19 147 ILE R C 1
ATOM 2912 O O . ILE B 1 150 ? 33.023 -28.816 54.133 1.00 41.45 147 ILE R O 1
ATOM 2917 N N . SER B 1 151 ? 31.554 -27.317 53.307 1.00 36.26 148 SER R N 1
ATOM 2918 C CA . SER B 1 151 ? 30.811 -27.208 54.552 1.00 45.42 148 SER R CA 1
ATOM 2919 C C . SER B 1 151 ? 29.666 -28.217 54.602 1.00 39.54 148 SER R C 1
ATOM 2920 O O . SER B 1 151 ? 29.193 -28.718 53.579 1.00 39.70 148 SER R O 1
ATOM 2923 N N . CYS B 1 152 ? 29.226 -28.506 55.824 1.00 41.07 149 CYS R N 1
ATOM 2924 C CA . CYS B 1 152 ? 28.111 -29.409 56.082 1.00 40.84 149 CYS R CA 1
ATOM 2925 C C . CYS B 1 152 ? 27.293 -28.819 57.219 1.00 41.07 149 CYS R C 1
ATOM 2926 O O . CYS B 1 152 ? 27.826 -28.584 58.307 1.00 43.50 149 CYS R O 1
ATOM 2929 N N . THR B 1 153 ? 26.009 -28.575 56.968 1.00 42.00 150 THR R N 1
ATOM 2930 C CA . THR B 1 153 ? 25.151 -27.865 57.906 1.00 53.57 150 THR R CA 1
ATOM 2931 C C . THR B 1 153 ? 23.836 -28.612 58.066 1.00 58.37 150 THR R C 1
ATOM 2932 O O . THR B 1 153 ? 23.295 -29.144 57.091 1.00 58.45 150 THR R O 1
ATOM 2936 N N . GLY B 1 154 ? 23.335 -28.663 59.298 1.00 63.46 151 GLY R N 1
ATOM 2937 C CA . GLY B 1 154 ? 22.032 -29.257 59.535 1.00 66.87 151 GLY R CA 1
ATOM 2938 C C . GLY B 1 154 ? 20.934 -28.449 58.863 1.00 70.31 151 GLY R C 1
ATOM 2939 O O . GLY B 1 154 ? 20.988 -27.222 58.792 1.00 69.27 151 GLY R O 1
ATOM 2940 N N . THR B 1 155 ? 19.925 -29.157 58.362 1.00 83.95 152 THR R N 1
ATOM 2941 C CA . THR B 1 155 ? 18.852 -28.515 57.612 1.00 93.57 152 THR R CA 1
ATOM 2942 C C . THR B 1 155 ? 17.577 -28.368 58.440 1.00 99.08 152 THR R C 1
ATOM 2943 O O . THR B 1 155 ? 17.224 -27.254 58.837 1.00 108.80 152 THR R O 1
ATOM 2947 N N . SER B 1 156 ? 16.878 -29.472 58.708 1.00 104.81 153 SER R N 1
ATOM 2948 C CA . SER B 1 156 ? 15.682 -29.399 59.542 1.00 128.09 153 SER R CA 1
ATOM 2949 C C . SER B 1 156 ? 16.039 -29.245 61.015 1.00 121.93 153 SER R C 1
ATOM 2950 O O . SER B 1 156 ? 15.415 -28.451 61.729 1.00 121.01 153 SER R O 1
ATOM 2953 N N . SER B 1 157 ? 17.029 -29.998 61.485 1.00 114.40 154 SER R N 1
ATOM 2954 C CA . SER B 1 157 ? 17.547 -29.875 62.837 1.00 108.38 154 SER R CA 1
ATOM 2955 C C . SER B 1 157 ? 19.017 -29.487 62.775 1.00 100.05 154 SER R C 1
ATOM 2956 O O . SER B 1 157 ? 19.699 -29.708 61.771 1.00 96.64 154 SER R O 1
ATOM 2959 N N . ASP B 1 158 ? 19.502 -28.903 63.865 1.00 96.74 155 ASP R N 1
ATOM 2960 C CA . ASP B 1 158 ? 20.875 -28.430 63.908 1.00 89.69 155 ASP R CA 1
ATOM 2961 C C . ASP B 1 158 ? 21.836 -29.566 64.237 1.00 80.97 155 ASP R C 1
ATOM 2962 O O . ASP B 1 158 ? 21.466 -30.570 64.851 1.00 71.17 155 ASP R O 1
ATOM 2967 N N . ILE B 1 159 ? 23.076 -29.402 63.802 1.00 72.90 156 ILE R N 1
ATOM 2968 C CA . ILE B 1 159 ? 24.178 -30.262 64.212 1.00 64.09 156 ILE R CA 1
ATOM 2969 C C . ILE B 1 159 ? 24.763 -29.687 65.494 1.00 63.52 156 ILE R C 1
ATOM 2970 O O . ILE B 1 159 ? 24.872 -28.463 65.646 1.00 58.65 156 ILE R O 1
ATOM 2975 N N . GLY B 1 160 ? 25.114 -30.561 66.433 1.00 60.29 157 GLY R N 1
ATOM 2976 C CA . GLY B 1 160 ? 25.648 -30.105 67.700 1.00 52.67 157 GLY R CA 1
ATOM 2977 C C . GLY B 1 160 ? 26.896 -30.838 68.142 1.00 50.69 157 GLY R C 1
ATOM 2978 O O . GLY B 1 160 ? 27.491 -31.593 67.366 1.00 47.40 157 GLY R O 1
ATOM 2979 N N . GLY B 1 161 ? 27.301 -30.622 69.396 1.00 53.10 158 GLY R N 1
ATOM 2980 C CA . GLY B 1 161 ? 28.489 -31.282 69.909 1.00 51.93 158 GLY R CA 1
ATOM 2981 C C . GLY B 1 161 ? 28.314 -32.774 70.103 1.00 53.92 158 GLY R C 1
ATOM 2982 O O . GLY B 1 161 ? 29.291 -33.527 70.053 1.00 58.06 158 GLY R O 1
ATOM 2983 N N . TYR B 1 162 ? 27.079 -33.225 70.324 1.00 53.03 159 TYR R N 1
ATOM 2984 C CA . TYR B 1 162 ? 26.803 -34.642 70.522 1.00 52.91 159 TYR R CA 1
ATOM 2985 C C . TYR B 1 162 ? 26.752 -35.430 69.218 1.00 59.86 159 TYR R C 1
ATOM 2986 O O . TYR B 1 162 ? 26.587 -36.654 69.262 1.00 65.64 159 TYR R O 1
ATOM 2995 N N . ASN B 1 163 ? 26.888 -34.770 68.069 1.00 55.97 160 ASN R N 1
ATOM 2996 C CA . ASN B 1 163 ? 26.799 -35.438 66.778 1.00 54.01 160 ASN R CA 1
ATOM 2997 C C . ASN B 1 163 ? 28.169 -35.951 66.356 1.00 46.74 160 ASN R C 1
ATOM 2998 O O . ASN B 1 163 ? 29.163 -35.222 66.427 1.00 49.64 160 ASN R O 1
ATOM 3003 N N . PHE B 1 164 ? 28.209 -37.208 65.921 1.00 46.24 161 PHE R N 1
ATOM 3004 C CA . PHE B 1 164 ? 29.406 -37.820 65.357 1.00 50.91 161 PHE R CA 1
ATOM 3005 C C . PHE B 1 164 ? 29.424 -37.544 63.858 1.00 46.59 161 PHE R C 1
ATOM 3006 O O . PHE B 1 164 ? 28.485 -37.917 63.147 1.00 46.84 161 PHE R O 1
ATOM 3014 N N . VAL B 1 165 ? 30.480 -36.893 63.377 1.00 47.81 162 VAL R N 1
ATOM 3015 C CA . VAL B 1 165 ? 30.554 -36.425 61.997 1.00 43.73 162 VAL R CA 1
ATOM 3016 C C . VAL B 1 165 ? 31.648 -37.188 61.263 1.00 37.69 162 VAL R C 1
ATOM 3017 O O . VAL B 1 165 ? 32.767 -37.328 61.769 1.00 39.99 162 VAL R O 1
ATOM 3021 N N . SER B 1 166 ? 31.321 -37.675 60.067 1.00 35.87 163 SER R N 1
ATOM 3022 C CA . SER B 1 166 ? 32.257 -38.386 59.210 1.00 34.53 163 SER R CA 1
ATOM 3023 C C . SER B 1 166 ? 32.160 -37.844 57.789 1.00 32.93 163 SER R C 1
ATOM 3024 O O . SER B 1 166 ? 31.141 -37.276 57.387 1.00 30.97 163 SER R O 1
ATOM 3027 N N . TRP B 1 167 ? 33.235 -38.038 57.023 1.00 28.26 164 TRP R N 1
ATOM 3028 C CA . TRP B 1 167 ? 33.305 -37.599 55.635 1.00 32.24 164 TRP R CA 1
ATOM 3029 C C . TRP B 1 167 ? 33.709 -38.763 54.741 1.00 36.50 164 TRP R C 1
ATOM 3030 O O . TRP B 1 167 ? 34.636 -39.512 55.066 1.00 37.52 164 TRP R O 1
ATOM 3041 N N . TYR B 1 168 ? 33.029 -38.897 53.601 1.00 34.49 165 TYR R N 1
ATOM 3042 C CA . TYR B 1 168 ? 33.272 -39.988 52.667 1.00 38.25 165 TYR R CA 1
ATOM 3043 C C . TYR B 1 168 ? 33.577 -39.449 51.277 1.00 39.04 165 TYR R C 1
ATOM 3044 O O . TYR B 1 168 ? 32.965 -38.475 50.826 1.00 35.81 165 TYR R O 1
ATOM 3053 N N . GLN B 1 169 ? 34.529 -40.095 50.608 1.00 35.55 166 GLN R N 1
ATOM 3054 C CA . GLN B 1 169 ? 34.901 -39.797 49.232 1.00 36.65 166 GLN R CA 1
ATOM 3055 C C . GLN B 1 169 ? 34.407 -40.918 48.329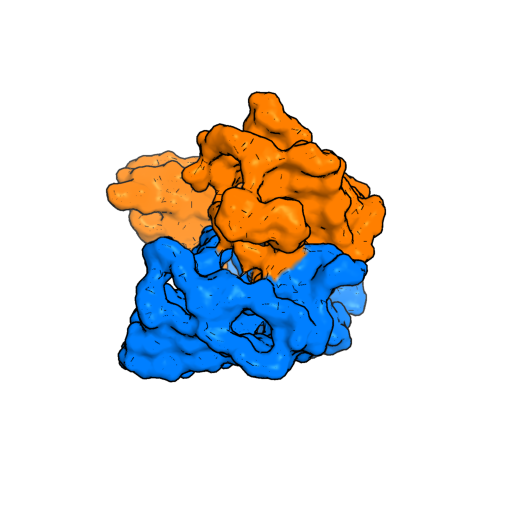 1.00 36.33 166 GLN R C 1
ATOM 3056 O O . GLN B 1 169 ? 34.528 -42.098 48.672 1.00 38.04 166 GLN R O 1
ATOM 3062 N N . GLN B 1 170 ? 33.849 -40.554 47.174 1.00 40.86 167 GLN R N 1
ATOM 3063 C CA . GLN B 1 170 ? 33.280 -41.538 46.256 1.00 41.06 167 GLN R CA 1
ATOM 3064 C C . GLN B 1 170 ? 33.665 -41.196 44.825 1.00 47.11 167 GLN R C 1
ATOM 3065 O O . GLN B 1 170 ? 33.324 -40.119 44.326 1.00 41.68 167 GLN R O 1
ATOM 3071 N N . HIS B 1 171 ? 34.360 -42.122 44.164 1.00 42.87 168 HIS R N 1
ATOM 3072 C CA . HIS B 1 171 ? 34.707 -42.030 42.756 1.00 45.39 168 HIS R CA 1
ATOM 3073 C C . HIS B 1 171 ? 33.638 -42.710 41.905 1.00 52.32 168 HIS R C 1
ATOM 3074 O O . HIS B 1 171 ? 32.934 -43.607 42.385 1.00 43.68 168 HIS R O 1
ATOM 3081 N N . PRO B 1 172 ? 33.485 -42.293 40.647 1.00 46.54 169 PRO R N 1
ATOM 3082 C CA . PRO B 1 172 ? 32.402 -42.835 39.812 1.00 48.08 169 PRO R CA 1
ATOM 3083 C C . PRO B 1 172 ? 32.496 -44.348 39.663 1.00 49.94 169 PRO R C 1
ATOM 3084 O O . PRO B 1 172 ? 33.532 -44.891 39.274 1.00 52.83 169 PRO R O 1
ATOM 3088 N N . GLY B 1 173 ? 31.393 -45.027 39.974 1.00 54.03 170 GLY R N 1
ATOM 3089 C CA . GLY B 1 173 ? 31.322 -46.470 39.890 1.00 47.24 170 GLY R CA 1
ATOM 3090 C C . GLY B 1 173 ? 31.850 -47.221 41.093 1.00 46.54 170 GLY R C 1
ATOM 3091 O O . GLY B 1 173 ? 31.787 -48.457 41.104 1.00 60.40 170 GLY R O 1
ATOM 3092 N N . LYS B 1 174 ? 32.361 -46.526 42.105 1.00 50.54 171 LYS R N 1
ATOM 3093 C CA . LYS B 1 174 ? 32.966 -47.154 43.269 1.00 47.13 171 LYS R CA 1
ATOM 3094 C C . LYS B 1 174 ? 32.152 -46.865 44.524 1.00 49.26 171 LYS R C 1
ATOM 3095 O O . LYS B 1 174 ? 31.362 -45.919 44.583 1.00 46.31 171 LYS R O 1
ATOM 3101 N N . ALA B 1 175 ? 32.361 -47.702 45.537 1.00 49.85 172 ALA R N 1
ATOM 3102 C CA . ALA B 1 175 ? 31.757 -47.475 46.834 1.00 42.39 172 ALA R CA 1
ATOM 3103 C C . ALA B 1 175 ? 32.415 -46.278 47.515 1.00 43.91 172 ALA R C 1
ATOM 3104 O O . ALA B 1 175 ? 33.553 -45.921 47.200 1.00 43.77 172 ALA R O 1
ATOM 3106 N N . PRO B 1 176 ? 31.714 -45.627 48.440 1.00 40.85 173 PRO R N 1
ATOM 3107 C CA . PRO B 1 176 ? 32.336 -44.538 49.201 1.00 41.78 173 PRO R CA 1
ATOM 3108 C C . PRO B 1 176 ? 33.455 -45.056 50.092 1.00 46.55 173 PRO R C 1
ATOM 3109 O O . PRO B 1 176 ? 33.490 -46.225 50.484 1.00 41.45 173 PRO R O 1
ATOM 3113 N N . LYS B 1 177 ? 34.382 -44.155 50.418 1.00 41.81 174 LYS R N 1
ATOM 3114 C CA . LYS B 1 177 ? 35.535 -44.510 51.233 1.00 45.47 174 LYS R CA 1
ATOM 3115 C C . LYS B 1 177 ? 35.755 -43.436 52.289 1.00 48.63 174 LYS R C 1
ATOM 3116 O O . LYS B 1 177 ? 35.672 -42.239 52.000 1.00 41.94 174 LYS R O 1
ATOM 3122 N N . LEU B 1 178 ? 36.018 -43.881 53.518 1.00 42.95 175 LEU R N 1
ATOM 3123 C CA . LEU B 1 178 ? 36.057 -42.990 54.671 1.00 39.85 175 LEU R CA 1
ATOM 3124 C C . LEU B 1 178 ? 37.274 -42.073 54.601 1.00 44.64 175 LEU R C 1
ATOM 3125 O O . LEU B 1 178 ? 38.412 -42.543 54.499 1.00 36.71 175 LEU R O 1
ATOM 3130 N N . MET B 1 179 ? 37.023 -40.764 54.656 1.00 40.20 176 MET R N 1
ATOM 3131 C CA . MET B 1 179 ? 38.038 -39.715 54.648 1.00 35.74 176 MET R CA 1
ATOM 3132 C C . MET B 1 179 ? 38.358 -39.224 56.054 1.00 39.98 176 MET R C 1
ATOM 3133 O O . MET B 1 179 ? 39.528 -39.069 56.419 1.00 32.44 176 MET R O 1
ATOM 3138 N N . ILE B 1 180 ? 37.319 -38.952 56.836 1.00 35.85 177 ILE R N 1
ATOM 3139 C CA . ILE B 1 180 ? 37.435 -38.307 58.136 1.00 33.49 177 ILE R CA 1
ATOM 3140 C C . ILE B 1 180 ? 36.391 -38.921 59.055 1.00 37.82 177 ILE R C 1
ATOM 3141 O O . ILE B 1 180 ? 35.222 -39.039 58.675 1.00 39.74 177 ILE R O 1
ATOM 3146 N N . TYR B 1 181 ? 36.806 -39.320 60.253 1.00 29.79 178 TYR R N 1
ATOM 3147 C CA . TYR B 1 181 ? 35.880 -39.744 61.290 1.00 37.91 178 TYR R CA 1
ATOM 3148 C C . TYR B 1 181 ? 36.078 -38.878 62.528 1.00 42.39 178 TYR R C 1
ATOM 3149 O O . TYR B 1 181 ? 37.121 -38.240 62.704 1.00 37.63 178 TYR R O 1
ATOM 3158 N N . ASP B 1 182 ? 35.053 -38.857 63.382 1.00 45.58 179 ASP R N 1
ATOM 3159 C CA . ASP B 1 182 ? 35.051 -38.030 64.590 1.00 46.06 179 ASP R CA 1
ATOM 3160 C C . ASP B 1 182 ? 35.424 -36.584 64.270 1.00 41.51 179 ASP R C 1
ATOM 3161 O O . ASP B 1 182 ? 36.208 -35.951 64.980 1.00 43.69 179 ASP R O 1
ATOM 3166 N N . ALA B 1 183 ? 34.879 -36.079 63.160 1.00 32.91 180 ALA R N 1
ATOM 3167 C CA . ALA B 1 183 ? 34.982 -34.683 62.740 1.00 40.83 180 ALA R CA 1
ATOM 3168 C C . ALA B 1 183 ? 36.377 -34.276 62.274 1.00 38.48 180 ALA R C 1
ATOM 3169 O O . ALA B 1 183 ? 36.504 -33.562 61.276 1.00 42.60 180 ALA R O 1
ATOM 3171 N N . THR B 1 184 ? 37.432 -34.696 62.978 1.00 39.63 181 THR R N 1
ATOM 3172 C CA . THR B 1 184 ? 38.777 -34.231 62.660 1.00 42.49 181 THR R CA 1
ATOM 3173 C C . THR B 1 184 ? 39.817 -35.334 62.484 1.00 49.55 181 THR R C 1
ATOM 3174 O O . THR B 1 184 ? 40.970 -35.022 62.164 1.00 46.96 181 THR R O 1
ATOM 3178 N N . LYS B 1 185 ? 39.461 -36.599 62.675 1.00 41.62 182 LYS R N 1
ATOM 3179 C CA . LYS B 1 185 ? 40.443 -37.675 62.715 1.00 39.82 182 LYS R CA 1
ATOM 3180 C C . LYS B 1 185 ? 40.512 -38.388 61.372 1.00 43.75 182 LYS R C 1
ATOM 3181 O O . LYS B 1 185 ? 39.477 -38.696 60.769 1.00 38.89 182 LYS R O 1
ATOM 3187 N N . ARG B 1 186 ? 41.749 -38.652 60.908 1.00 39.01 183 ARG R N 1
ATOM 3188 C CA . ARG B 1 186 ? 42.048 -39.324 59.650 1.00 36.76 183 ARG R CA 1
ATOM 3189 C C . ARG B 1 186 ? 42.303 -40.801 59.896 1.00 42.48 183 ARG R C 1
ATOM 3190 O O . ARG B 1 186 ? 43.129 -41.143 60.755 1.00 39.54 183 ARG R O 1
ATOM 3198 N N . PRO B 1 187 ? 41.641 -41.697 59.177 1.00 40.96 184 PRO R N 1
ATOM 3199 C CA . PRO B 1 187 ? 41.890 -43.131 59.347 1.00 38.07 184 PRO R CA 1
ATOM 3200 C C . PRO B 1 187 ? 43.198 -43.539 58.679 1.00 38.00 184 PRO R C 1
ATOM 3201 O O . PRO B 1 187 ? 43.906 -42.730 58.083 1.00 42.03 184 PRO R O 1
ATOM 3205 N N . SER B 1 188 ? 43.503 -44.829 58.795 1.00 40.35 185 SER R N 1
ATOM 3206 C CA . SER B 1 188 ? 44.742 -45.379 58.262 1.00 42.93 185 SER R CA 1
ATOM 3207 C C . SER B 1 188 ? 44.849 -45.111 56.762 1.00 43.84 185 SER R C 1
ATOM 3208 O O . SER B 1 188 ? 43.898 -45.336 56.008 1.00 42.47 185 SER R O 1
ATOM 3211 N N . GLY B 1 189 ? 46.003 -44.593 56.335 1.00 44.71 186 GLY R N 1
ATOM 3212 C CA . GLY B 1 189 ? 46.293 -44.395 54.932 1.00 42.98 186 GLY R CA 1
ATOM 3213 C C . GLY B 1 189 ? 45.947 -43.028 54.368 1.00 44.39 186 GLY R C 1
ATOM 3214 O O . GLY B 1 189 ? 46.505 -42.646 53.333 1.00 46.80 186 GLY R O 1
ATOM 3215 N N . VAL B 1 190 ? 45.057 -42.282 55.006 1.00 39.62 187 VAL R N 1
ATOM 3216 C CA . VAL B 1 190 ? 44.598 -41.007 54.445 1.00 35.95 187 VAL R CA 1
ATOM 3217 C C . VAL B 1 190 ? 45.665 -39.944 54.689 1.00 36.17 187 VAL R C 1
ATOM 3218 O O . VAL B 1 190 ? 46.110 -39.777 55.835 1.00 43.69 187 VAL R O 1
ATOM 3222 N N . PRO B 1 191 ? 46.097 -39.213 53.662 1.00 41.97 188 PRO R N 1
ATOM 3223 C CA . PRO B 1 191 ? 47.133 -38.193 53.861 1.00 48.45 188 PRO R CA 1
ATOM 3224 C C . PRO B 1 191 ? 46.582 -36.946 54.538 1.00 45.36 188 PRO R C 1
ATOM 3225 O O . PRO B 1 191 ? 45.388 -36.643 54.483 1.00 40.08 188 PRO R O 1
ATOM 3229 N N . ASP B 1 192 ? 47.493 -36.199 55.166 1.00 42.40 189 ASP R N 1
ATOM 3230 C CA . ASP B 1 192 ? 47.109 -35.025 55.945 1.00 51.48 189 ASP R CA 1
ATOM 3231 C C . ASP B 1 192 ? 46.648 -33.851 55.088 1.00 47.97 189 ASP R C 1
ATOM 3232 O O . ASP B 1 192 ? 46.299 -32.808 55.651 1.00 48.57 189 ASP R O 1
ATOM 3237 N N . ARG B 1 193 ? 46.637 -33.984 53.758 1.00 41.63 190 ARG R N 1
ATOM 3238 C CA . ARG B 1 193 ? 45.988 -32.979 52.924 1.00 45.87 190 ARG R CA 1
ATOM 3239 C C . ARG B 1 193 ? 44.499 -32.870 53.227 1.00 42.45 190 ARG R C 1
ATOM 3240 O O . ARG B 1 193 ? 43.885 -31.844 52.917 1.00 42.51 190 ARG R O 1
ATOM 3248 N N . PHE B 1 194 ? 43.909 -33.902 53.820 1.00 37.54 191 PHE R N 1
ATOM 3249 C CA . PHE B 1 194 ? 42.505 -33.904 54.203 1.00 44.69 191 PHE R CA 1
ATOM 3250 C C . PHE B 1 194 ? 42.396 -33.611 55.692 1.00 42.82 191 PHE R C 1
ATOM 3251 O O . PHE B 1 194 ? 43.062 -34.258 56.506 1.00 43.32 191 PHE R O 1
ATOM 3259 N N . SER B 1 195 ? 41.564 -32.635 56.046 1.00 36.05 192 SER R N 1
ATOM 3260 C CA . SER B 1 195 ? 41.373 -32.282 57.443 1.00 40.55 192 SER R CA 1
ATOM 3261 C C . SER B 1 195 ? 39.934 -31.840 57.649 1.00 38.95 192 SER R C 1
ATOM 3262 O O . SER B 1 195 ? 39.269 -31.380 56.717 1.00 40.31 192 SER R O 1
ATOM 3265 N N . GLY B 1 196 ? 39.457 -31.990 58.885 1.00 45.53 193 GLY R N 1
ATOM 3266 C CA . GLY B 1 196 ? 38.099 -31.634 59.219 1.00 37.41 193 GLY R CA 1
ATOM 3267 C C . GLY B 1 196 ? 38.056 -30.724 60.430 1.00 40.58 193 GLY R C 1
ATOM 3268 O O . GLY B 1 196 ? 39.011 -30.625 61.200 1.00 42.74 193 GLY R O 1
ATOM 3269 N N . SER B 1 197 ? 36.918 -30.052 60.581 1.00 44.88 194 SER R N 1
ATOM 3270 C CA . SER B 1 197 ? 36.684 -29.174 61.716 1.00 41.69 194 SER R CA 1
ATOM 3271 C C . SER B 1 197 ? 35.186 -29.075 61.953 1.00 43.54 194 SER R C 1
ATOM 3272 O O . SER B 1 197 ? 34.384 -29.243 61.031 1.00 43.44 194 SER R O 1
ATOM 3275 N N . LYS B 1 198 ? 34.817 -28.801 63.202 1.00 46.65 195 LYS R N 1
ATOM 3276 C CA . LYS B 1 198 ? 33.419 -28.712 63.596 1.00 49.20 195 LYS R CA 1
ATOM 3277 C C . LYS B 1 198 ? 33.252 -27.561 64.572 1.00 53.59 195 LYS R C 1
ATOM 3278 O O . LYS B 1 198 ? 34.042 -27.422 65.511 1.00 53.82 195 LYS R O 1
ATOM 3284 N N . SER B 1 199 ? 32.227 -26.742 64.350 1.00 57.62 196 SER R N 1
ATOM 3285 C CA . SER B 1 199 ? 31.944 -25.613 65.232 1.00 65.95 196 SER R CA 1
ATOM 3286 C C . SER B 1 199 ? 30.440 -25.386 65.236 1.00 62.86 196 SER R C 1
ATOM 3287 O O . SER B 1 199 ? 29.875 -24.971 64.220 1.00 60.19 196 SER R O 1
ATOM 3290 N N . GLY B 1 200 ? 29.802 -25.658 66.371 1.00 67.50 197 GLY R N 1
ATOM 3291 C CA . GLY B 1 200 ? 28.374 -25.458 66.514 1.00 58.60 197 GLY R CA 1
ATOM 3292 C C . GLY B 1 200 ? 27.546 -26.184 65.475 1.00 63.45 197 GLY R C 1
ATOM 3293 O O . GLY B 1 200 ? 27.485 -27.417 65.463 1.00 69.36 197 GLY R O 1
ATOM 3294 N N . ASN B 1 201 ? 26.919 -25.422 64.582 1.00 64.18 198 ASN R N 1
ATOM 3295 C CA . ASN B 1 201 ? 26.011 -25.969 63.585 1.00 64.00 198 ASN R CA 1
ATOM 3296 C C . ASN B 1 201 ? 26.718 -26.415 62.309 1.00 62.24 198 ASN R C 1
ATOM 3297 O O . ASN B 1 201 ? 26.105 -27.110 61.491 1.00 57.97 198 ASN R O 1
ATOM 3302 N N . THR B 1 202 ? 27.988 -26.062 62.122 1.00 55.84 199 THR R N 1
ATOM 3303 C CA . THR B 1 202 ? 28.681 -26.321 60.867 1.00 49.62 199 THR R CA 1
ATOM 3304 C C . THR B 1 202 ? 29.847 -27.281 61.067 1.00 50.12 199 THR R C 1
ATOM 3305 O O . THR B 1 202 ? 30.583 -27.193 62.055 1.00 55.21 199 THR R O 1
ATOM 3309 N N . ALA B 1 203 ? 29.992 -28.210 60.125 1.00 46.73 200 ALA R N 1
ATOM 3310 C CA . ALA B 1 203 ? 31.170 -29.052 59.997 1.00 44.68 200 ALA R CA 1
ATOM 3311 C C . ALA B 1 203 ? 31.780 -28.814 58.623 1.00 42.55 200 ALA R C 1
ATOM 3312 O O . ALA B 1 203 ? 31.071 -28.492 57.665 1.00 46.58 200 ALA R O 1
ATOM 3314 N N . SER B 1 204 ? 33.098 -28.965 58.526 1.00 40.48 201 SER R N 1
ATOM 3315 C CA . SER B 1 204 ? 33.798 -28.615 57.299 1.00 38.38 201 SER R CA 1
ATOM 3316 C C . SER B 1 204 ? 34.876 -29.639 56.983 1.00 39.73 201 SER R C 1
ATOM 3317 O O . SER B 1 204 ? 35.491 -30.220 57.880 1.00 42.03 201 SER R O 1
ATOM 3320 N N . LEU B 1 205 ? 35.098 -29.846 55.688 1.00 37.79 202 LEU R N 1
ATOM 3321 C CA . LEU B 1 205 ? 36.191 -30.662 55.181 1.00 35.07 202 LEU R CA 1
ATOM 3322 C C . LEU B 1 205 ? 37.085 -29.788 54.314 1.00 37.40 202 LEU R C 1
ATOM 3323 O O . LEU B 1 205 ? 36.593 -29.079 53.430 1.00 39.43 202 LEU R O 1
ATOM 3328 N N . THR B 1 206 ? 38.390 -29.832 54.570 1.00 30.37 203 THR R N 1
ATOM 3329 C CA . THR B 1 206 ? 39.362 -29.058 53.809 1.00 39.01 203 THR R CA 1
ATOM 3330 C C . THR B 1 206 ? 40.311 -30.003 53.086 1.00 38.15 203 THR R C 1
ATOM 3331 O O . THR B 1 206 ? 40.866 -30.921 53.700 1.00 37.47 203 THR R O 1
ATOM 3335 N N . ILE B 1 207 ? 40.489 -29.778 51.787 1.00 36.30 204 ILE R N 1
ATOM 3336 C CA . ILE B 1 207 ? 41.437 -30.525 50.966 1.00 36.66 204 ILE R CA 1
ATOM 3337 C C . ILE B 1 207 ? 42.470 -29.533 50.455 1.00 40.71 204 ILE R C 1
ATOM 3338 O O . ILE B 1 207 ? 42.149 -28.656 49.642 1.00 38.72 204 ILE R O 1
ATOM 3343 N N . SER B 1 208 ? 43.702 -29.660 50.935 1.00 36.46 205 SER R N 1
ATOM 3344 C CA . SER B 1 208 ? 44.808 -28.820 50.503 1.00 41.80 205 SER R CA 1
ATOM 3345 C C . SER B 1 208 ? 45.693 -29.586 49.527 1.00 47.00 205 SER R C 1
ATOM 3346 O O . SER B 1 208 ? 45.655 -30.817 49.457 1.00 46.41 205 SER R O 1
ATOM 3349 N N . GLY B 1 209 ? 46.499 -28.837 48.774 1.00 44.42 206 GLY R N 1
ATOM 3350 C CA . GLY B 1 209 ? 47.348 -29.423 47.753 1.00 41.74 206 GLY R CA 1
ATOM 3351 C C . GLY B 1 209 ? 46.571 -30.296 46.788 1.00 47.08 206 GLY R C 1
ATOM 3352 O O . GLY B 1 209 ? 46.888 -31.477 46.618 1.00 48.13 206 GLY R O 1
ATOM 3353 N N . LEU B 1 210 ? 45.546 -29.717 46.162 1.00 41.87 207 LEU R N 1
ATOM 3354 C CA . LEU B 1 210 ? 44.629 -30.473 45.318 1.00 45.59 207 LEU R CA 1
ATOM 3355 C C . LEU B 1 210 ? 45.370 -31.241 44.231 1.00 53.22 207 LEU R C 1
ATOM 3356 O O . LEU B 1 210 ? 46.286 -30.723 43.588 1.00 48.82 207 LEU R O 1
ATOM 3361 N N . GLN B 1 211 ? 44.956 -32.488 44.030 1.00 49.00 208 GLN R N 1
ATOM 3362 C CA . GLN B 1 211 ? 45.489 -33.337 42.980 1.00 50.14 208 GLN R CA 1
ATOM 3363 C C . GLN B 1 211 ? 44.338 -33.864 42.138 1.00 47.04 208 GLN R C 1
ATOM 3364 O O . GLN B 1 211 ? 43.186 -33.900 42.579 1.00 44.14 208 GLN R O 1
ATOM 3370 N N . ALA B 1 212 ? 44.667 -34.270 40.909 1.00 44.89 209 ALA R N 1
ATOM 3371 C CA . ALA B 1 212 ? 43.649 -34.780 39.995 1.00 49.90 209 ALA R CA 1
ATOM 3372 C C . ALA B 1 212 ? 42.887 -35.954 40.596 1.00 50.57 209 ALA R C 1
ATOM 3373 O O . ALA B 1 212 ? 41.685 -36.104 40.352 1.00 52.90 209 ALA R O 1
ATOM 3375 N N . GLU B 1 213 ? 43.561 -36.788 41.393 1.00 44.76 210 GLU R N 1
ATOM 3376 C CA . GLU B 1 213 ? 42.904 -37.930 42.018 1.00 52.96 210 GLU R CA 1
ATOM 3377 C C . GLU B 1 213 ? 41.832 -37.516 43.022 1.00 54.55 210 GLU R C 1
ATOM 3378 O O . GLU B 1 213 ? 40.970 -38.334 43.356 1.00 53.65 210 GLU R O 1
ATOM 3384 N N . ASP B 1 214 ? 41.859 -36.272 43.506 1.00 47.68 211 ASP R N 1
ATOM 3385 C CA . ASP B 1 214 ? 40.874 -35.817 44.480 1.00 41.88 211 ASP R CA 1
ATOM 3386 C C . ASP B 1 214 ? 39.513 -35.520 43.862 1.00 44.10 211 ASP R C 1
ATOM 3387 O O . ASP B 1 214 ? 38.557 -35.277 44.606 1.00 41.71 211 ASP R O 1
ATOM 3392 N N . GLU B 1 215 ? 39.403 -35.524 42.534 1.00 45.09 212 GLU R N 1
ATOM 3393 C CA . GLU B 1 215 ? 38.132 -35.265 41.860 1.00 45.60 212 GLU R CA 1
ATOM 3394 C C . GLU B 1 215 ? 37.154 -36.397 42.155 1.00 41.22 212 GLU R C 1
ATOM 3395 O O . GLU B 1 215 ? 37.339 -37.523 41.683 1.00 41.47 212 GLU R O 1
ATOM 3401 N N . ALA B 1 216 ? 36.108 -36.100 42.920 1.00 36.29 213 ALA R N 1
ATOM 3402 C CA . ALA B 1 216 ? 35.142 -37.108 43.343 1.00 42.00 213 ALA R CA 1
ATOM 3403 C C . ALA B 1 216 ? 33.961 -36.400 43.998 1.00 48.47 213 ALA R C 1
ATOM 3404 O O . ALA B 1 216 ? 33.933 -35.170 44.114 1.00 35.63 213 ALA R O 1
ATOM 3406 N N . ASP B 1 217 ? 32.980 -37.194 44.424 1.00 44.38 214 ASP R N 1
ATOM 3407 C CA . ASP B 1 217 ? 31.891 -36.706 45.258 1.00 38.57 214 ASP R CA 1
ATOM 3408 C C . ASP B 1 217 ? 32.264 -36.870 46.725 1.00 35.43 214 ASP R C 1
ATOM 3409 O O . ASP B 1 217 ? 32.909 -37.851 47.107 1.00 36.38 214 ASP R O 1
ATOM 3414 N N . TYR B 1 218 ? 31.856 -35.904 47.546 1.00 34.97 215 TYR R N 1
ATOM 3415 C CA . TYR B 1 218 ? 32.168 -35.911 48.969 1.00 31.76 215 TYR R CA 1
ATOM 3416 C C . TYR B 1 218 ? 30.880 -35.785 49.769 1.00 39.89 215 TYR R C 1
ATOM 3417 O O . TYR B 1 218 ? 30.045 -34.921 49.480 1.00 34.01 215 TYR R O 1
ATOM 3426 N N . TYR B 1 219 ? 30.721 -36.657 50.764 1.00 34.95 216 TYR R N 1
ATOM 3427 C CA . TYR B 1 219 ? 29.518 -36.729 51.581 1.00 35.84 216 TYR R CA 1
ATOM 3428 C C . TYR B 1 219 ? 29.891 -36.602 53.048 1.00 38.89 216 TYR R C 1
ATOM 3429 O O . TYR B 1 219 ? 30.734 -37.359 53.543 1.00 34.96 216 TYR R O 1
ATOM 3438 N N . CYS B 1 220 ? 29.263 -35.655 53.740 1.00 28.54 217 CYS R N 1
ATOM 3439 C CA . CYS B 1 220 ? 29.332 -35.641 55.191 1.00 36.65 217 CYS R CA 1
ATOM 3440 C C . CYS B 1 220 ? 28.274 -36.580 55.760 1.00 40.70 217 CYS R C 1
ATOM 3441 O O . CYS B 1 220 ? 27.334 -36.990 55.073 1.00 34.14 217 CYS R O 1
ATOM 3444 N N . CYS B 1 221 ? 28.440 -36.924 57.035 1.00 33.93 218 CYS R N 1
ATOM 3445 C CA . CYS B 1 221 ? 27.576 -37.904 57.675 1.00 32.30 218 CYS R CA 1
ATOM 3446 C C . CYS B 1 221 ? 27.502 -37.608 59.164 1.00 37.76 218 CYS R C 1
ATOM 3447 O O . CYS B 1 221 ? 28.519 -37.313 59.795 1.00 38.04 218 CYS R O 1
ATOM 3450 N N . SER B 1 222 ? 26.295 -37.689 59.719 1.00 38.16 219 SER R N 1
ATOM 3451 C CA . SER B 1 222 ? 26.058 -37.437 61.133 1.00 47.65 219 SER R CA 1
ATOM 3452 C C . SER B 1 222 ? 25.408 -38.658 61.766 1.00 46.40 219 SER R C 1
ATOM 3453 O O . SER B 1 222 ? 24.444 -39.206 61.220 1.00 48.83 219 SER R O 1
ATOM 3456 N N . TYR B 1 223 ? 25.933 -39.078 62.915 1.00 44.83 220 TYR R N 1
ATOM 3457 C CA . TYR B 1 223 ? 25.410 -40.218 63.655 1.00 57.38 220 TYR R CA 1
ATOM 3458 C C . TYR B 1 223 ? 25.059 -39.795 65.075 1.00 57.19 220 TYR R C 1
ATOM 3459 O O . TYR B 1 223 ? 25.824 -39.074 65.725 1.00 55.42 220 TYR R O 1
ATOM 3468 N N . ALA B 1 224 ? 23.893 -40.246 65.543 1.00 64.71 221 ALA R N 1
ATOM 3469 C CA . ALA B 1 224 ? 23.407 -39.978 66.895 1.00 72.78 221 ALA R CA 1
ATOM 3470 C C . ALA B 1 224 ? 23.277 -38.484 67.168 1.00 73.46 221 ALA R C 1
ATOM 3471 O O . ALA B 1 224 ? 23.235 -37.674 66.236 1.00 71.14 221 ALA R O 1
ATOM 3473 N N . GLY B 1 225 ? 23.210 -38.110 68.444 1.00 84.87 222 GLY R N 1
ATOM 3474 C CA . GLY B 1 225 ? 23.044 -36.726 68.832 1.00 78.18 222 GLY R CA 1
ATOM 3475 C C . GLY B 1 225 ? 21.611 -36.276 69.022 1.00 79.97 222 GLY R C 1
ATOM 3476 O O . GLY B 1 225 ? 21.387 -35.108 69.368 1.00 67.12 222 GLY R O 1
ATOM 3477 N N . ASP B 1 226 ? 20.635 -37.157 68.808 1.00 87.98 223 ASP R N 1
ATOM 3478 C CA . ASP B 1 226 ? 19.226 -36.823 68.959 1.00 89.86 223 ASP R CA 1
ATOM 3479 C C . ASP B 1 226 ? 18.531 -37.965 69.691 1.00 96.67 223 ASP R C 1
ATOM 3480 O O . ASP B 1 226 ? 19.150 -38.973 70.045 1.00 95.59 223 ASP R O 1
ATOM 3485 N N . TYR B 1 227 ? 17.225 -37.803 69.917 1.00 104.45 224 TYR R N 1
ATOM 3486 C CA . TYR B 1 227 ? 16.478 -38.765 70.718 1.00 110.57 224 TYR R CA 1
ATOM 3487 C C . TYR B 1 227 ? 16.184 -40.062 69.976 1.00 118.51 224 TYR R C 1
ATOM 3488 O O . TYR B 1 227 ? 15.917 -41.081 70.622 1.00 121.44 224 TYR R O 1
ATOM 3497 N N . THR B 1 228 ? 16.223 -40.051 68.644 1.00 125.71 225 THR R N 1
ATOM 3498 C CA . THR B 1 228 ? 16.076 -41.271 67.856 1.00 118.06 225 THR R CA 1
ATOM 3499 C C . THR B 1 228 ? 17.396 -41.570 67.160 1.00 115.40 225 THR R C 1
ATOM 3500 O O . THR B 1 228 ? 17.747 -40.893 66.180 1.00 115.83 225 THR R O 1
ATOM 3504 N N . PRO B 1 229 ? 18.164 -42.555 67.624 1.00 116.49 226 PRO R N 1
ATOM 3505 C CA . PRO B 1 229 ? 19.474 -42.818 67.014 1.00 112.21 226 PRO R CA 1
ATOM 3506 C C . PRO B 1 229 ? 19.339 -43.266 65.567 1.00 108.12 226 PRO R C 1
ATOM 3507 O O . PRO B 1 229 ? 18.504 -44.108 65.229 1.00 109.34 226 PRO R O 1
ATOM 3511 N N . GLY B 1 230 ? 20.173 -42.689 64.714 1.00 98.92 227 GLY R N 1
ATOM 3512 C CA . GLY B 1 230 ? 20.146 -43.026 63.307 1.00 83.67 227 GLY R CA 1
ATOM 3513 C C . GLY B 1 230 ? 21.334 -42.429 62.589 1.00 76.66 227 GLY R C 1
ATOM 3514 O O . GLY B 1 230 ? 22.257 -41.895 63.207 1.00 69.10 227 GLY R O 1
ATOM 3515 N N . VAL B 1 231 ? 21.300 -42.534 61.263 1.00 62.46 228 VAL R N 1
ATOM 3516 C CA . VAL B 1 231 ? 22.361 -42.033 60.399 1.00 52.63 228 VAL R CA 1
ATOM 3517 C C . VAL B 1 231 ? 21.736 -41.163 59.317 1.00 52.55 228 VAL R C 1
ATOM 3518 O O . VAL B 1 231 ? 20.719 -41.535 58.720 1.00 56.91 228 VAL R O 1
ATOM 3522 N N . VAL B 1 232 ? 22.344 -40.007 59.061 1.00 45.99 229 VAL R N 1
ATOM 3523 C CA . VAL B 1 232 ? 21.857 -39.079 58.044 1.00 49.27 229 VAL R CA 1
ATOM 3524 C C . VAL B 1 232 ? 23.045 -38.564 57.242 1.00 41.51 229 VAL R C 1
ATOM 3525 O O . VAL B 1 232 ? 24.036 -38.096 57.812 1.00 39.84 229 VAL R O 1
ATOM 3529 N N . PHE B 1 233 ? 22.947 -38.656 55.920 1.00 40.20 230 PHE R N 1
ATOM 3530 C CA . PHE B 1 233 ? 24.005 -38.238 55.014 1.00 40.92 230 PHE R CA 1
ATOM 3531 C C . PHE B 1 233 ? 23.734 -36.837 54.480 1.00 43.08 230 PHE R C 1
ATOM 3532 O O . PHE B 1 233 ? 22.600 -36.351 54.485 1.00 47.26 230 PHE R O 1
ATOM 3540 N N . GLY B 1 234 ? 24.800 -36.191 54.009 1.00 44.50 231 GLY R N 1
ATOM 3541 C CA . GLY B 1 234 ? 24.648 -34.937 53.308 1.00 40.37 231 GLY R CA 1
ATOM 3542 C C . GLY B 1 234 ? 24.270 -35.140 51.852 1.00 43.41 231 GLY R C 1
ATOM 3543 O O . GLY B 1 234 ? 24.421 -36.223 51.289 1.00 42.66 231 GLY R O 1
ATOM 3544 N N . GLY B 1 235 ? 23.770 -34.066 51.238 1.00 43.13 232 GLY R N 1
ATOM 3545 C CA . GLY B 1 235 ? 23.337 -34.129 49.852 1.00 40.60 232 GLY R CA 1
ATOM 3546 C C . GLY B 1 235 ? 24.451 -34.392 48.860 1.00 36.65 232 GLY R C 1
ATOM 3547 O O . GLY B 1 235 ? 24.178 -34.824 47.736 1.00 42.26 232 GLY R O 1
ATOM 3548 N N . GLY B 1 236 ? 25.700 -34.139 49.243 1.00 38.38 233 GLY R N 1
ATOM 3549 C CA . GLY B 1 236 ? 26.823 -34.403 48.366 1.00 35.28 233 GLY R CA 1
ATOM 3550 C C . GLY B 1 236 ? 27.390 -33.167 47.696 1.00 41.16 233 GLY R C 1
ATOM 3551 O O . GLY B 1 236 ? 26.651 -32.247 47.328 1.00 37.88 233 GLY R O 1
ATOM 3552 N N . THR B 1 237 ? 28.712 -33.138 47.536 1.00 36.00 234 THR R N 1
ATOM 3553 C CA . THR B 1 237 ? 29.409 -32.057 46.850 1.00 36.13 234 THR R CA 1
ATOM 3554 C C . THR B 1 237 ? 30.288 -32.668 45.771 1.00 39.37 234 THR R C 1
ATOM 3555 O O . THR B 1 237 ? 31.162 -33.486 46.074 1.00 40.12 234 THR R O 1
ATOM 3559 N N . LYS B 1 238 ? 30.054 -32.278 44.522 1.00 35.00 235 LYS R N 1
ATOM 3560 C CA . LYS B 1 238 ? 30.892 -32.722 43.416 1.00 42.97 235 LYS R CA 1
ATOM 3561 C C . LYS B 1 238 ? 32.113 -31.814 43.320 1.00 41.76 235 LYS R C 1
ATOM 3562 O O . LYS B 1 238 ? 31.975 -30.596 43.169 1.00 40.76 235 LYS R O 1
ATOM 3568 N N . LEU B 1 239 ? 33.304 -32.399 43.414 1.00 41.68 236 LEU R N 1
ATOM 3569 C CA . LEU B 1 239 ? 34.556 -31.653 43.359 1.00 39.35 236 LEU R CA 1
ATOM 3570 C C . LEU B 1 239 ? 35.233 -31.909 42.022 1.00 47.94 236 LEU R C 1
ATOM 3571 O O . LEU B 1 239 ? 35.542 -33.059 41.690 1.00 49.88 236 LEU R O 1
ATOM 3576 N N . THR B 1 240 ? 35.471 -30.841 41.266 1.00 50.28 237 THR R N 1
ATOM 3577 C CA . THR B 1 240 ? 36.167 -30.908 39.989 1.00 44.63 237 THR R CA 1
ATOM 3578 C C . THR B 1 240 ? 37.535 -30.257 40.132 1.00 50.87 237 THR R C 1
ATOM 3579 O O . THR B 1 240 ? 37.653 -29.176 40.718 1.00 49.70 237 THR R O 1
ATOM 3583 N N . VAL B 1 241 ? 38.564 -30.920 39.609 1.00 52.14 238 VAL R N 1
ATOM 3584 C CA . VAL B 1 241 ? 39.921 -30.386 39.579 1.00 58.18 238 VAL R CA 1
ATOM 3585 C C . VAL B 1 241 ? 40.240 -30.048 38.128 1.00 54.17 238 VAL R C 1
ATOM 3586 O O . VAL B 1 241 ? 40.321 -30.942 37.276 1.00 56.42 238 VAL R O 1
ATOM 3590 N N . LEU B 1 242 ? 40.420 -28.759 37.844 1.00 57.05 239 LEU R N 1
ATOM 3591 C CA . LEU B 1 242 ? 40.659 -28.275 36.485 1.00 59.99 239 LEU R CA 1
ATOM 3592 C C . LEU B 1 242 ? 42.150 -28.378 36.186 1.00 71.18 239 LEU R C 1
ATOM 3593 O O . LEU B 1 242 ? 42.933 -27.502 36.562 1.00 73.59 239 LEU R O 1
ATOM 3598 N N . GLY B 1 243 ? 42.543 -29.446 35.498 1.00 76.52 240 GLY R N 1
ATOM 3599 C CA . GLY B 1 243 ? 43.935 -29.667 35.152 1.00 71.84 240 GLY R CA 1
ATOM 3600 C C . GLY B 1 243 ? 44.514 -28.607 34.236 1.00 85.37 240 GLY R C 1
ATOM 3601 O O . GLY B 1 243 ? 45.201 -27.690 34.689 1.00 79.60 240 GLY R O 1
#

Nearest PDB structures (foldseek):
  8r3w-assembly1_R  TM=6.809E-01  e=3.475E-45  Homo sapiens
  5c6w-assembly1_H  TM=5.139E-01  e=2.332E-40  Homo sapiens
  7wqv-assembly1_B  TM=4.740E-01  e=3.464E-38  Homo sapiens
  9d7y-assembly3_C  TM=4.701E-01  e=2.517E-34  Homo sapiens
  3juy-assembly3_C  TM=5.055E-01  e=3.211E-28  Homo sapiens

B-factor: mean 60.97, std 21.46, range [26.95, 162.82]

Solvent-accessible surface area: 21392 Å² total; per-residue (Å²): 218,33,126,8,79,10,36,55,79,48,120,54,163,54,56,44,52,4,109,0,28,3,112,10,80,32,55,67,8,58,99,49,5,0,6,0,0,12,24,25,53,76,35,22,11,43,29,0,0,10,10,18,22,69,100,64,65,28,91,54,20,144,80,0,103,84,52,3,68,6,74,37,59,114,93,51,21,7,0,60,0,63,0,39,48,0,135,44,52,3,4,2,41,1,7,0,0,29,8,55,13,82,45,89,52,129,143,51,90,68,29,3,56,2,57,35,24,0,99,14,2,79,1,36,0,30,67,166,41,62,1,79,8,48,136,71,31,76,11,52,78,54,112,71,17,78,0,44,0,60,14,76,78,68,13,0,34,47,55,66,51,1,4,0,0,13,14,61,112,92,138,27,4,105,8,5,0,33,35,2,80,102,117,21,122,75,7,60,113,36,3,53,13,60,75,87,56,57,48,0,24,0,38,0,48,29,4,74,79,110,2,65,1,39,0,10,0,0,0,14,14,6,72,223,85,57,1,9,37,11,1,28,11,0,76,0,43,14,98,110,94,130,12,73,7,33,55,50,50,119,55,116,58,60,44,49,5,118,1,18,2,80,13,85,14,55,65,13,64,95,23,0,4,0,0,0,13,25,27,23,39,39,22,11,44,12,0,0,0,16,0,22,77,114,67,52,35,30,48,17,138,124,2,109,82,38,11,58,6,66,35,61,106,111,65,24,5,0,55,2,64,1,40,59,5,117,38,69,1,18,0,41,4,7,0,0,1,1,41,15,96,100,24,30,90,140,80,52,0,9,1,58,0,70,37,27,0,107,12,2,18,2,42,4,27,92,93,20,45,11,77,15,48,140,78,32,73,12,55,70,54,109,71,15,81,0,46,1,42,8,60,75,79,110,8,26,78,200,24,42,2,1,0,0,14,13,60,125,86,138,24,4,104,6,5,0,59,61,11,77,104,109,31,119,80,12,63,106,40,6,52,14,61,56,80,57,59,56,0,20,0,40,0,42,25,2,79,82,118,1,71,6,39,0,7,0,2,3,42,33,36,91,228,93,100,22,14,35,4,1,41,10,0,115,1,42,14,97,108

Foldseek 3Di:
DKAWAKDAAEEDEAQFKDKMKIFIPDDQLQFKKKWKWWAAVVGDIDTAKIARQVVQDIDGDDVQPPFWDKGADRVRRMIMIMGGRDDQVPFTWMKMWIWGWDADPPGIDTDPDTPDMYPTYTYGYDDFFQKEWDAEDEDEAQAKDKIKIFHACQKLVPAQFKWKWWAAPPDDTDTADGSQFDGDPPHDPQWGKHGDHRMIMIMGGRDDQVSFTKMKMKIQRHPVDGDITIGPIYGYHYDD/DAKEKDAAAEDEAQAKDKMKIFDPDAPLQQKKKWKWWAAVVGDIDTAKIAHVVVRDIDGDPVQVPQKDKAADNVRSMIMMMGGRDDQVVFTWMKMWMDGCVVVPDPCPPVPPTPDMYPTYTYGYDNDDFWEWPAEDEEAAQAKDKIKTFHDPDFDAPQKKKWKWWAAPPDDTDTADTSQFDGDPPHDPLWGKDDDTRMIMIMGGRDDQVRFTKMKMKIFDPDPDTDIHIHPIYGYYYDD

Secondary structure (DSSP, 8-state):
---EEE---EEE-TT--EEEEEEESSS-GGGEEEEEEEE-TTS-EEEEEEEETTTTEEEE-GGGTTTEEEEEETTTTEEEEEE-S--GGG-EEEEEEEEEEEESSS-EEEEEEEEEE---EEEEE----SBB--SEEEE-TT--EEEEEE--TTTTTT-S-EEEEEE-TTS--EEEEBTTTBPPTT--TTEEEEEETTEEEEEE-S--GGG-EEEEEEEE--SSS-SEEEB--EEEEE--/--EEEPPPEEE-TT--EEEEEEESSS-GGGEEEEEEEE-TT--EEEEEEEETTTTEEEE-TTTTTTEEEEEETTTTEEEEEE-S--GGG-EEEEEEEEEHHHH-SSS-SSS---SBB--EEEEE-SSPPBB--SEEEE-TT--EEEEEE-SSS---TT-EEEEEEE-TTS--EEEEBTTTB--TT--TTEEEEEETTEEEEEE-S--GGG-EEEEEEEE--SSS--EEEB--EEEEE--

Sequence (479 aa):
EVQLVQSGAEVKKPGSSVKVSCKASGGTFNRYTVNWVRQAPGQGLEWMGGIIPIFGTANYAQRFQGRLTITADESTSTAYMELSSLRSDDTAVYFCARENLDNSGTYYYFSGWFDPWGQGTLVTVSSQSALTQPRSVSGSPGQSVTISCTGTSSDIGGYNFVSWYQQHPGKAPKLMIYDATKRPSGVPDRFSGSKSGNTASLTISGLQAEDEADYYCCSYAGDYTPGVVFGGGTKLTVLGVQLVQSGAEVKKPGSSVKVSCKASGGTFNRYTVNWVRQAPGQGLEWMGGIIPIFGTANYAQRFQGRLTITADESTSTAYMELSSLRSDDTAVYFCARENLDNSGTYYYFSGWFDPWGQGTLVTVSSQSALTQPRSVSGSPGQSVTISCTGTSSDIGGYNFVSWYQQHPGKAPKLMIYDATKRPSGVPDRFSGSKSGNTASLTISGLQAEDEADYYCCSYAGDYTPGVVFGGGTKLTVLG